Protein AF-0000000080180553 (afdb_homodimer)

Nearest PDB structures (foldseek):
  1mkm-assembly1_B  TM=8.178E-01  e=1.986E-18  Thermotoga maritima
  2xro-assembly1_E  TM=7.442E-01  e=2.337E-17  Pseudomonas putida
  2ia2-assembly1_A  TM=6.381E-01  e=9.272E-18  Rhodococcus jostii RHA1
  2g7u-assembly1_A  TM=5.898E-01  e=5.789E-19  Rhodococcus jostii RHA1
  2ia2-assembly3_B  TM=6.270E-01  e=5.539E-17  Rhodococcus jostii RHA1

Solvent-accessible surface area (backbone atoms only — not comparable to full-atom values): 24021 Å² total; per-residue (Å²): 129,89,61,80,48,86,45,66,68,54,37,51,42,51,51,54,51,54,52,26,48,75,45,66,38,41,70,68,56,46,21,66,76,69,67,42,57,64,69,57,45,49,51,43,52,51,25,36,32,59,65,26,47,24,38,64,50,97,85,61,24,34,29,60,19,66,42,30,48,30,49,28,67,56,48,88,47,62,67,58,56,25,43,63,67,42,47,60,58,52,25,65,75,67,60,30,14,31,40,32,32,31,75,54,88,78,27,29,31,27,74,39,60,47,70,51,94,68,78,86,62,55,83,62,57,42,60,42,76,40,63,44,31,38,36,10,46,19,44,39,48,45,48,67,44,56,68,70,56,40,64,69,39,44,84,74,27,82,56,51,72,66,54,24,53,49,24,66,71,72,52,42,27,57,28,62,39,57,71,42,76,58,34,19,22,24,13,17,52,23,30,40,80,87,63,47,68,62,31,18,41,32,43,30,26,36,30,90,76,60,37,87,53,37,41,81,74,39,42,67,61,42,48,51,46,23,48,55,32,24,74,63,71,128,87,59,80,48,85,43,65,69,56,36,50,42,49,50,52,51,52,52,27,50,76,44,64,37,40,70,70,56,44,21,66,74,69,68,41,57,65,69,58,45,46,52,42,52,51,26,36,32,60,64,25,46,24,38,64,50,98,85,61,24,34,30,62,18,66,43,28,48,28,51,28,69,55,47,87,47,60,66,59,55,24,42,63,68,43,47,58,59,50,26,63,74,69,61,31,16,30,40,32,32,32,73,55,89,76,27,29,31,27,74,38,58,47,69,50,95,69,78,86,63,54,85,61,57,43,61,43,74,39,65,45,32,38,35,11,48,20,46,37,49,46,48,67,45,57,69,70,56,40,65,69,41,46,85,75,27,82,57,50,71,67,54,26,53,49,26,66,71,71,52,43,28,56,28,62,38,58,72,44,77,58,34,20,22,23,13,17,52,23,30,41,79,88,65,48,68,62,31,18,40,32,43,30,26,35,31,90,76,60,36,87,54,36,40,82,75,40,40,66,61,40,48,52,47,23,48,56,33,24,74,62,70

Organism: NCBI:txid722731

InterPro domains:
  IPR005471 Transcription regulator IclR, N-terminal [PF09339] (9-58)
  IPR005471 Transcription regulator IclR, N-terminal [PS51077] (7-66)
  IPR005471 Transcription regulator IclR, N-terminal [SM00346] (7-92)
  IPR014757 Transcription regulator IclR, C-terminal [PF01614] (80-229)
  IPR014757 Transcription regulator IclR, C-terminal [PS51078] (67-233)
  IPR029016 GAF-like domain superfamily [G3DSA:3.30.450.40] (77-233)
  IPR036388 Winged helix-like DNA-binding domain superfamily [G3DSA:1.10.10.10] (2-75)
  IPR036390 Winged helix DNA-binding domain superfamily [SSF46785] (7-75)
  IPR050707 HTH-type Transcriptional Regulators in Metabolic Pathways [PTHR30136] (4-232)

Foldseek 3Di:
DQDDPVDVLVSLLVVLLVVCAVDWADLVVSCVVSVDPSVSSVVSLVVCVVVQQWDADPVRTIHGGPVVVVVVVPDDDLLVVLCVVQVVVLCVVLVAKKFKWFDDQQWIFTQDIDGHPDDFHDDDDGGDIGGLQWFFFSLANLLQDDPVSVVVRAVNHPDHPVQSVVCVVVQKGKHACTRHNFKIKIWGFAAEPVRRGGIIMMGMGGCVPCNDCVCVVCVVVRVVSSVSSRVSD/DQDDPVDVLVSLLVVLLVVQAVDWADQVVSCVVSVDPSVSSVVSLVVCVVVQQWDADPVRTIHGGPVVVVVVVPDDDLLVVLCVVQVVVLCVVQVAKKFKWFDDQQWIFTQDIDGHPDDFHDDDDGGDIGGLQAFFFSLANLLQDDPVSVVVRAVRHPDHPVQSVVCVVVQKGKHACTRHNFKIKIWGFAAEPVRRGGIIMMGMGGCVPCNDCVCVVCVVVRVVSSVSSRVSD

Radius of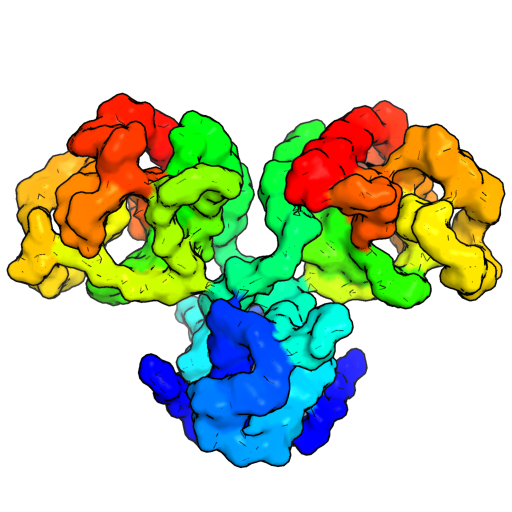 gyration: 23.6 Å; Cα contacts (8 Å, |Δi|>4): 970; chains: 2; bounding box: 52×68×52 Å

Structure (mmCIF, N/CA/C/O backbone):
data_AF-0000000080180553-model_v1
#
loop_
_entity.id
_entity.type
_entity.pdbx_description
1 polymer 'Transcriptional regulator'
#
loop_
_atom_site.group_PDB
_atom_site.id
_atom_site.type_symbol
_atom_site.label_atom_id
_atom_site.label_alt_id
_atom_site.label_comp_id
_atom_site.label_asym_id
_atom_site.label_entity_id
_atom_site.label_seq_id
_atom_site.pdbx_PDB_ins_code
_atom_site.Cartn_x
_atom_site.Cartn_y
_atom_site.Cartn_z
_atom_site.occupancy
_atom_site.B_iso_or_equiv
_atom_site.auth_seq_id
_atom_site.auth_comp_id
_atom_site.auth_asym_id
_atom_site.auth_atom_id
_atom_site.pdbx_PDB_model_num
ATOM 1 N N . MET A 1 1 ? -14.414 -12.344 -12.68 1 40.34 1 MET A N 1
ATOM 2 C CA . MET A 1 1 ? -15.781 -12.75 -12.391 1 40.34 1 MET A CA 1
ATOM 3 C C . MET A 1 1 ? -16.359 -11.938 -11.234 1 40.34 1 MET A C 1
ATOM 5 O O . MET A 1 1 ? -15.648 -11.617 -10.281 1 40.34 1 MET A O 1
ATOM 9 N N . ARG A 1 2 ? -17.562 -11.492 -11.586 1 57.78 2 ARG A N 1
ATOM 10 C CA . ARG A 1 2 ? -18.312 -10.68 -10.633 1 57.78 2 ARG A CA 1
ATOM 11 C C . ARG A 1 2 ? -18.562 -11.445 -9.336 1 57.78 2 ARG A C 1
ATOM 13 O O . ARG A 1 2 ? -19.109 -12.547 -9.359 1 57.78 2 ARG A O 1
ATOM 20 N N . GLN A 1 3 ? -17.719 -11.219 -8.125 1 69.06 3 GLN A N 1
ATOM 21 C CA . GLN A 1 3 ? -17.984 -11.883 -6.848 1 69.06 3 GLN A CA 1
ATOM 22 C C . GLN A 1 3 ? -19.375 -11.539 -6.32 1 69.06 3 GLN A C 1
ATOM 24 O O . GLN A 1 3 ? -19.812 -10.391 -6.406 1 69.06 3 GLN A O 1
ATOM 29 N N . HIS A 1 4 ? -20.125 -12.625 -6.117 1 84.62 4 HIS A N 1
ATOM 30 C CA . HIS A 1 4 ? -21.453 -12.445 -5.559 1 84.62 4 HIS A CA 1
ATOM 31 C C . HIS A 1 4 ? -21.484 -12.781 -4.074 1 84.62 4 HIS A C 1
ATOM 33 O O . HIS A 1 4 ? -21.422 -13.953 -3.693 1 84.62 4 HIS A O 1
ATOM 39 N N . SER A 1 5 ? -21.641 -11.797 -3.23 1 86.5 5 SER A N 1
ATOM 40 C CA . SER A 1 5 ? -21.562 -11.953 -1.783 1 86.5 5 SER A CA 1
ATOM 41 C C . SER A 1 5 ? -22.938 -12.211 -1.173 1 86.5 5 SER A C 1
ATOM 43 O O . SER A 1 5 ? -23.047 -12.609 -0.012 1 86.5 5 SER A O 1
ATOM 45 N N . GLY A 1 6 ? -24.016 -12.023 -2.008 1 89.38 6 GLY A N 1
ATOM 46 C CA . GLY A 1 6 ? -25.375 -12.094 -1.491 1 89.38 6 GLY A CA 1
ATOM 47 C C . GLY A 1 6 ? -25.922 -10.742 -1.079 1 89.38 6 GLY A C 1
ATOM 48 O O . GLY A 1 6 ? -27.109 -10.617 -0.772 1 89.38 6 GLY A O 1
ATOM 49 N N . ILE A 1 7 ? -25.078 -9.742 -1.085 1 94.81 7 ILE A N 1
ATOM 50 C CA . ILE A 1 7 ? -25.5 -8.367 -0.829 1 94.81 7 ILE A CA 1
ATOM 51 C C . ILE A 1 7 ? -25.328 -7.531 -2.096 1 94.81 7 ILE A C 1
ATOM 53 O O . ILE A 1 7 ? -24.234 -7.027 -2.375 1 94.81 7 ILE A O 1
ATOM 57 N N . GLY A 1 8 ? -26.438 -7.316 -2.787 1 95.19 8 GLY A N 1
ATOM 58 C CA . GLY A 1 8 ? -26.422 -6.742 -4.125 1 95.19 8 GLY A CA 1
ATOM 59 C C . GLY A 1 8 ? -25.75 -5.383 -4.184 1 95.19 8 GLY A C 1
ATOM 60 O O . GLY A 1 8 ? -24.922 -5.129 -5.066 1 95.19 8 GLY A O 1
ATOM 61 N N . VAL A 1 9 ? -26.172 -4.551 -3.279 1 95.38 9 VAL A N 1
ATOM 62 C CA . VAL A 1 9 ? -25.641 -3.188 -3.291 1 95.38 9 VAL A CA 1
ATOM 63 C C . VAL A 1 9 ? -24.141 -3.213 -3.08 1 95.38 9 VAL A C 1
ATOM 65 O O . VAL A 1 9 ? -23.406 -2.438 -3.699 1 95.38 9 VAL A O 1
ATOM 68 N N . LEU A 1 10 ? -23.656 -4.059 -2.174 1 96.38 10 LEU A N 1
ATOM 69 C CA . LEU A 1 10 ? -22.234 -4.184 -1.947 1 96.38 10 LEU A CA 1
ATOM 70 C C . LEU A 1 10 ? -21.531 -4.719 -3.191 1 96.38 10 LEU A C 1
ATOM 72 O O . LEU A 1 10 ? -20.453 -4.238 -3.561 1 96.38 10 LEU A O 1
ATOM 76 N N . ASP A 1 11 ? -22.109 -5.66 -3.801 1 97.25 11 ASP A N 1
ATOM 77 C CA . ASP A 1 11 ? -21.547 -6.211 -5.031 1 97.25 11 ASP A CA 1
ATOM 78 C C . ASP A 1 11 ? -21.406 -5.133 -6.105 1 97.25 11 ASP A C 1
ATOM 80 O O . ASP A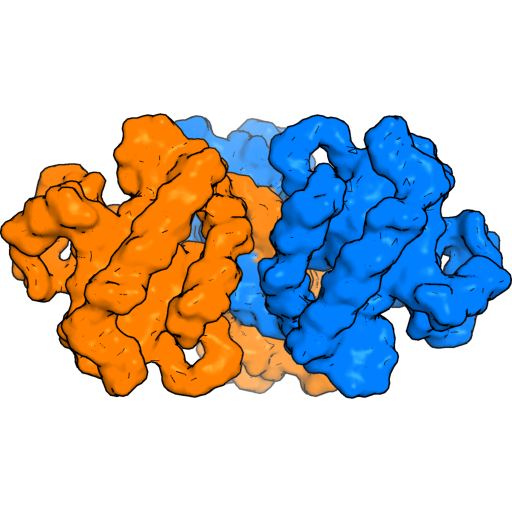 1 11 ? -20.375 -5.023 -6.758 1 97.25 11 ASP A O 1
ATOM 84 N N . LYS A 1 12 ? -22.422 -4.355 -6.23 1 97 12 LYS A N 1
ATOM 85 C CA . LYS A 1 12 ? -22.406 -3.285 -7.227 1 97 12 LYS A CA 1
ATOM 86 C C . LYS A 1 12 ? -21.375 -2.219 -6.863 1 97 12 LYS A C 1
ATOM 88 O O . LYS A 1 12 ? -20.688 -1.684 -7.738 1 97 12 LYS A O 1
ATOM 93 N N . ALA A 1 13 ? -21.328 -1.911 -5.609 1 97.44 13 ALA A N 1
ATOM 94 C CA . ALA A 1 13 ? -20.359 -0.926 -5.152 1 97.44 13 ALA A CA 1
ATOM 95 C C . ALA A 1 13 ? -18.938 -1.388 -5.445 1 97.44 13 ALA A C 1
ATOM 97 O O . ALA A 1 13 ? -18.094 -0.595 -5.883 1 97.44 13 ALA A O 1
ATOM 98 N N . MET A 1 14 ? -18.672 -2.682 -5.246 1 97.12 14 MET A N 1
ATOM 99 C CA . MET A 1 14 ? -17.344 -3.23 -5.516 1 97.12 14 MET A CA 1
ATOM 100 C C . MET A 1 14 ? -17.047 -3.232 -7.008 1 97.12 14 MET A C 1
ATOM 102 O O . MET A 1 14 ? -15.906 -3.004 -7.422 1 97.12 14 MET A O 1
ATOM 106 N N . GLU A 1 15 ? -18.016 -3.479 -7.781 1 96.94 15 GLU A N 1
ATOM 107 C CA . GLU A 1 15 ? -17.844 -3.404 -9.227 1 96.94 15 GLU A CA 1
ATOM 108 C C . GLU A 1 15 ? -17.453 -1.995 -9.664 1 96.94 15 GLU A C 1
ATOM 110 O O . GLU A 1 15 ? -16.562 -1.821 -10.5 1 96.94 15 GLU A O 1
ATOM 115 N N . VAL A 1 16 ? -18.141 -1.002 -9.117 1 97.88 16 VAL A N 1
ATOM 116 C CA . VAL A 1 16 ? -17.828 0.395 -9.398 1 97.88 16 VAL A CA 1
ATOM 117 C C . VAL A 1 16 ? -16.391 0.696 -8.984 1 97.88 16 VAL A C 1
ATOM 119 O O . VAL A 1 16 ? -15.625 1.284 -9.75 1 97.88 16 VAL A O 1
ATOM 122 N N . LEU A 1 17 ? -16.031 0.285 -7.797 1 97.56 17 LEU A N 1
ATOM 123 C CA . LEU A 1 17 ? -14.711 0.532 -7.25 1 97.56 17 LEU A CA 1
ATOM 124 C C . LEU A 1 17 ? -13.633 -0.074 -8.141 1 97.56 17 LEU A C 1
ATOM 126 O O . LEU A 1 17 ? -12.672 0.604 -8.508 1 97.56 17 LEU A O 1
ATOM 130 N N . HIS A 1 18 ? -13.812 -1.315 -8.562 1 95.69 18 HIS A N 1
ATOM 131 C CA . HIS A 1 18 ? -12.828 -2.01 -9.383 1 95.69 18 HIS A CA 1
ATOM 132 C C . HIS A 1 18 ? -12.766 -1.414 -10.781 1 95.69 18 HIS A C 1
ATOM 134 O O . HIS A 1 18 ? -11.695 -1.366 -11.398 1 95.69 18 HIS A O 1
ATOM 140 N N . THR A 1 19 ? -13.891 -0.995 -11.289 1 96.69 19 THR A N 1
ATOM 141 C CA . THR A 1 19 ? -13.922 -0.35 -12.602 1 96.69 19 THR A CA 1
ATOM 142 C C . THR A 1 19 ? -13.086 0.927 -12.594 1 96.69 19 THR A C 1
ATOM 144 O O . THR A 1 19 ? -12.258 1.139 -13.484 1 96.69 19 THR A O 1
ATOM 147 N N . ILE A 1 20 ? -13.25 1.695 -11.562 1 96.75 20 ILE A N 1
ATOM 148 C CA . ILE A 1 20 ? -12.531 2.957 -11.445 1 96.75 20 ILE A CA 1
ATOM 149 C C . ILE A 1 20 ? -11.047 2.682 -11.164 1 96.75 20 ILE A C 1
ATOM 151 O O . ILE A 1 20 ? -10.18 3.424 -11.625 1 96.75 20 ILE A O 1
ATOM 155 N N . ALA A 1 21 ? -10.805 1.585 -10.492 1 94.25 21 ALA A N 1
ATOM 156 C CA . ALA A 1 21 ? -9.43 1.19 -10.203 1 94.25 21 ALA A CA 1
ATOM 157 C C . ALA A 1 21 ? -8.656 0.903 -11.484 1 94.25 21 ALA A C 1
ATOM 159 O O . ALA A 1 21 ? -7.441 1.093 -11.547 1 94.25 21 ALA A O 1
ATOM 160 N N . GLU A 1 22 ? -9.312 0.401 -12.469 1 91.75 22 GLU A N 1
ATOM 161 C CA . GLU A 1 22 ? -8.664 0.143 -13.75 1 91.75 22 GLU A CA 1
ATOM 162 C C . GLU A 1 22 ? -8.203 1.441 -14.406 1 91.75 22 GLU A C 1
ATOM 164 O O . GLU A 1 22 ? -7.105 1.509 -14.953 1 91.75 22 GLU A O 1
ATOM 169 N N . SER A 1 23 ? -9.062 2.395 -14.391 1 93 23 SER A N 1
ATOM 170 C CA . SER A 1 23 ? -8.734 3.734 -14.867 1 93 23 SER A CA 1
ATOM 171 C C . SER A 1 23 ? -9.75 4.758 -14.383 1 93 23 SER A C 1
ATOM 173 O O . SER A 1 23 ? -10.945 4.473 -14.312 1 93 23 SER A O 1
ATOM 175 N N . PRO A 1 24 ? -9.266 5.934 -14.023 1 94.94 24 PRO A N 1
ATOM 176 C CA . PRO A 1 24 ? -10.203 6.984 -13.617 1 94.94 24 PRO A CA 1
ATOM 177 C C . PRO A 1 24 ? -11.266 7.266 -14.68 1 94.94 24 PRO A C 1
ATOM 179 O O . PRO A 1 24 ? -10.984 7.191 -15.875 1 94.94 24 PRO A O 1
ATOM 182 N N . CYS A 1 25 ? -12.484 7.551 -14.227 1 94.69 25 CYS A N 1
ATOM 183 C CA . CYS A 1 25 ? -13.5 7.824 -15.242 1 94.69 25 CYS A CA 1
ATOM 184 C C . CYS A 1 25 ? -14.609 8.703 -14.68 1 94.69 25 CYS A C 1
ATOM 186 O O . CYS A 1 25 ? -14.797 8.773 -13.461 1 94.69 25 CYS A O 1
ATOM 188 N N . GLY A 1 26 ? -15.211 9.406 -15.586 1 97.44 26 GLY A N 1
ATOM 189 C CA . GLY A 1 26 ? -16.406 10.164 -15.258 1 97.44 26 GLY A CA 1
ATOM 190 C C . GLY A 1 26 ? -17.672 9.328 -15.273 1 97.44 26 GLY A C 1
ATOM 191 O O . GLY A 1 26 ? -17.625 8.117 -15.484 1 97.44 26 GLY A O 1
ATOM 192 N N . LEU A 1 27 ? -18.781 10 -15.039 1 97.44 27 LEU A N 1
ATOM 193 C CA . LEU A 1 27 ? -20.047 9.32 -14.859 1 97.44 27 LEU A CA 1
ATOM 194 C C . LEU A 1 27 ? -20.469 8.594 -16.141 1 97.44 27 LEU A C 1
ATOM 196 O O . LEU A 1 27 ? -20.891 7.438 -16.078 1 97.44 27 LEU A O 1
ATOM 200 N N . ALA A 1 28 ? -20.312 9.266 -17.234 1 97.62 28 ALA A N 1
ATOM 201 C CA . ALA A 1 28 ? -20.734 8.664 -18.5 1 97.62 28 ALA A CA 1
ATOM 202 C C . ALA A 1 28 ? -19.938 7.395 -18.781 1 97.62 28 ALA A C 1
ATOM 204 O O . ALA A 1 28 ? -20.516 6.352 -19.109 1 97.62 28 ALA A O 1
ATOM 205 N N . GLU A 1 29 ? -18.719 7.469 -18.688 1 97.56 29 GLU A N 1
ATOM 206 C CA . GLU A 1 29 ? -17.844 6.32 -18.922 1 97.56 29 GLU A CA 1
ATOM 207 C C . GLU A 1 29 ? -18.094 5.215 -17.906 1 97.56 29 GLU A C 1
ATOM 209 O O . GLU A 1 29 ? -18.047 4.031 -18.234 1 97.56 29 GLU A O 1
ATOM 214 N N . LEU A 1 30 ? -18.297 5.609 -16.656 1 98 30 LEU A N 1
ATOM 215 C CA . LEU A 1 30 ? -18.594 4.633 -15.617 1 98 30 LEU A CA 1
ATOM 216 C C . LEU A 1 30 ? -19.859 3.836 -15.961 1 98 30 LEU A C 1
ATOM 218 O O . LEU A 1 30 ? -19.875 2.613 -15.805 1 98 30 LEU A O 1
ATOM 222 N N . CYS A 1 31 ? -20.875 4.523 -16.453 1 98.31 31 CYS A N 1
ATOM 223 C CA . CYS A 1 31 ? -22.094 3.863 -16.875 1 98.31 31 CYS A CA 1
ATOM 224 C C . CYS A 1 31 ? 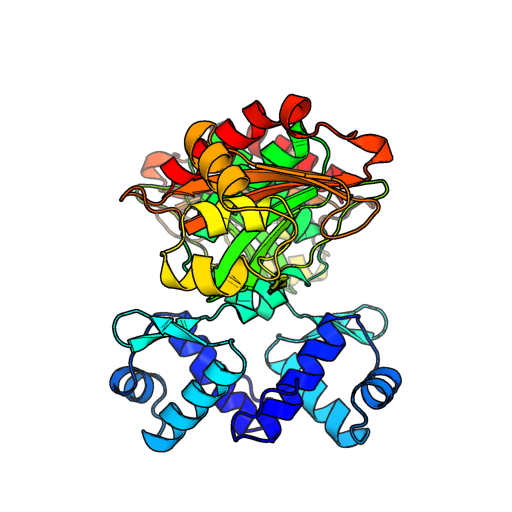-21.828 2.893 -18.016 1 98.31 31 CYS A C 1
ATOM 226 O O . CYS A 1 31 ? -22.328 1.768 -18.016 1 98.31 31 CYS A O 1
ATOM 228 N N . GLU A 1 32 ? -21 3.297 -18.922 1 98 32 GLU A N 1
ATOM 229 C CA . GLU A 1 32 ? -20.672 2.477 -20.078 1 98 32 GLU A CA 1
ATOM 230 C C . GLU A 1 32 ? -19.906 1.219 -19.672 1 98 32 GLU A C 1
ATOM 232 O O . GLU A 1 32 ? -20.234 0.12 -20.125 1 98 32 GLU A O 1
ATOM 237 N N . ARG A 1 33 ? -19.031 1.354 -18.781 1 97.06 33 ARG A N 1
ATOM 238 C CA . ARG A 1 33 ? -18.172 0.245 -18.391 1 97.06 33 ARG A CA 1
ATOM 239 C C . ARG A 1 33 ? -18.891 -0.721 -17.469 1 97.06 33 ARG A C 1
ATOM 241 O O . ARG A 1 33 ? -18.625 -1.927 -17.484 1 97.06 33 ARG A O 1
ATOM 248 N N . THR A 1 34 ? -19.766 -0.212 -16.625 1 97.25 34 THR A N 1
ATOM 249 C CA . THR A 1 34 ? -20.438 -1.063 -15.648 1 97.25 34 THR A CA 1
ATOM 250 C C . THR A 1 34 ? -21.797 -1.521 -16.172 1 97.25 34 THR A C 1
ATOM 252 O O . THR A 1 34 ? -22.391 -2.463 -15.641 1 97.25 34 THR A O 1
ATOM 255 N N . GLN A 1 35 ? -22.344 -0.72 -17.125 1 98 35 GLN A N 1
ATOM 256 C CA . GLN A 1 35 ? -23.688 -0.927 -17.672 1 98 35 GLN A CA 1
ATOM 257 C C . GLN A 1 35 ? -24.75 -0.685 -16.625 1 98 35 GLN A C 1
ATOM 259 O O . GLN A 1 35 ? -25.828 -1.282 -16.672 1 98 35 GLN A O 1
ATOM 264 N N . PHE A 1 36 ? -24.453 0.077 -15.617 1 97.69 36 PHE A N 1
ATOM 265 C CA . PHE A 1 36 ? -25.438 0.504 -14.617 1 97.69 36 PHE A CA 1
ATOM 266 C C . PHE A 1 36 ? -26.203 1.722 -15.109 1 97.69 36 PHE A C 1
ATOM 268 O O . PHE A 1 36 ? -25.672 2.553 -15.844 1 97.69 36 PHE A O 1
ATOM 275 N N . PRO A 1 37 ? -27.484 1.859 -14.648 1 97.75 37 PRO A N 1
ATOM 276 C CA . PRO A 1 37 ? -28.141 3.143 -14.867 1 97.75 37 PRO A CA 1
ATOM 277 C C . PRO A 1 37 ? -27.406 4.316 -14.242 1 97.75 37 PRO A C 1
ATOM 279 O O . PRO A 1 37 ? -26.781 4.16 -13.188 1 97.75 37 PRO A O 1
ATOM 282 N N . ARG A 1 38 ? -27.547 5.453 -14.891 1 97.62 38 ARG A N 1
ATOM 283 C CA . ARG A 1 38 ? -26.797 6.648 -14.508 1 97.62 38 ARG A CA 1
ATOM 284 C C . ARG A 1 38 ? -27 6.977 -13.031 1 97.62 38 ARG A C 1
ATOM 286 O O . ARG A 1 38 ? -26.047 7.254 -12.305 1 97.62 38 ARG A O 1
ATOM 293 N N . ALA A 1 39 ? -28.219 6.918 -12.57 1 97.19 39 ALA A N 1
ATOM 294 C CA . ALA A 1 39 ? -28.531 7.258 -11.188 1 97.19 39 ALA A CA 1
ATOM 295 C C . ALA A 1 39 ? -27.859 6.285 -10.219 1 97.19 39 ALA A C 1
ATOM 297 O O . ALA A 1 39 ? -27.344 6.695 -9.172 1 97.19 39 ALA A O 1
ATOM 298 N N . THR A 1 40 ? -27.891 5.031 -10.516 1 96.75 40 THR A N 1
ATOM 299 C CA . THR A 1 40 ? -27.281 3.996 -9.695 1 96.75 40 THR A CA 1
ATOM 300 C C . THR A 1 40 ? -25.766 4.176 -9.641 1 96.75 40 THR A C 1
ATOM 302 O O . THR A 1 40 ? -25.172 4.164 -8.562 1 96.75 40 THR A O 1
ATOM 305 N N . ALA A 1 41 ? -25.172 4.352 -10.82 1 97.94 41 ALA A N 1
ATOM 306 C CA . ALA A 1 41 ? -23.719 4.547 -10.906 1 97.94 41 ALA A CA 1
ATOM 307 C C . ALA A 1 41 ? -23.281 5.758 -10.086 1 97.94 41 ALA A C 1
ATOM 309 O O . ALA A 1 41 ? -22.328 5.684 -9.32 1 97.94 41 ALA A O 1
ATOM 310 N N . TYR A 1 42 ? -24.016 6.801 -10.25 1 98 42 TYR A N 1
ATOM 311 C CA . TYR A 1 42 ? -23.672 8.031 -9.539 1 98 42 TYR A CA 1
ATOM 312 C C . TYR A 1 42 ? -23.781 7.84 -8.031 1 98 42 TYR A C 1
ATOM 314 O O . TYR A 1 42 ? -22.891 8.234 -7.285 1 98 42 TYR A O 1
ATOM 322 N N . ARG A 1 43 ? -24.875 7.293 -7.613 1 97.62 43 ARG A N 1
ATOM 323 C CA . ARG A 1 43 ? -25.141 7.117 -6.188 1 97.62 43 ARG A CA 1
ATOM 324 C C . ARG A 1 43 ? -24.062 6.242 -5.543 1 97.62 43 ARG A C 1
ATOM 326 O O . ARG A 1 43 ? -23.609 6.527 -4.43 1 97.62 43 ARG A O 1
ATOM 333 N N . LEU A 1 44 ? -23.719 5.207 -6.223 1 97.75 44 LEU A N 1
ATOM 334 C CA . LEU A 1 44 ? -22.703 4.305 -5.703 1 97.75 44 LEU A CA 1
ATOM 335 C C . LEU A 1 44 ? -21.344 4.992 -5.641 1 97.75 44 LEU A C 1
ATOM 337 O O . LEU A 1 44 ? -20.641 4.91 -4.625 1 97.75 44 LEU A O 1
ATOM 341 N N . ALA A 1 45 ? -20.969 5.652 -6.719 1 98.19 45 ALA A N 1
ATOM 342 C CA . ALA A 1 45 ? -19.688 6.352 -6.75 1 98.19 45 ALA A CA 1
ATOM 343 C C . ALA A 1 45 ? -19.641 7.441 -5.684 1 98.19 45 ALA A C 1
ATOM 345 O O . ALA A 1 45 ? -18.625 7.586 -4.992 1 98.19 45 ALA A O 1
ATOM 346 N N . ALA A 1 46 ? -20.688 8.133 -5.57 1 97.69 46 ALA A N 1
ATOM 347 C CA . ALA A 1 46 ? -20.766 9.188 -4.566 1 97.69 46 ALA A CA 1
ATOM 348 C C . ALA A 1 46 ? -20.672 8.617 -3.154 1 97.69 46 ALA A C 1
ATOM 350 O O . ALA A 1 46 ? -20.031 9.203 -2.283 1 97.69 46 ALA A O 1
ATOM 351 N N . ALA A 1 47 ? -21.312 7.547 -2.959 1 97.44 47 ALA A N 1
ATOM 352 C CA . ALA A 1 47 ? -21.25 6.891 -1.654 1 97.44 47 ALA A CA 1
ATOM 353 C C . ALA A 1 47 ? -19.844 6.422 -1.339 1 97.44 47 ALA A C 1
ATOM 355 O O . ALA A 1 47 ? -19.359 6.586 -0.214 1 97.44 47 ALA A O 1
ATOM 356 N N . LEU A 1 48 ? -19.203 5.824 -2.318 1 97.81 48 LEU A N 1
ATOM 357 C CA . LEU A 1 48 ? -17.828 5.379 -2.146 1 97.81 48 LEU A CA 1
ATOM 358 C C . LEU A 1 48 ? -16.906 6.562 -1.887 1 97.81 48 LEU A C 1
ATOM 360 O O . LEU A 1 48 ? -15.906 6.43 -1.178 1 97.81 48 LEU A O 1
ATOM 364 N N . GLU A 1 49 ? -17.219 7.691 -2.457 1 96.81 49 GLU A N 1
ATOM 365 C CA . GLU A 1 49 ? -16.469 8.914 -2.223 1 96.81 49 GLU A CA 1
ATOM 366 C C . GLU A 1 49 ? -16.609 9.391 -0.78 1 96.81 49 GLU A C 1
ATOM 368 O O . GLU A 1 49 ? -15.648 9.836 -0.165 1 96.81 49 GLU A O 1
ATOM 373 N N . VAL A 1 50 ? -17.812 9.312 -0.267 1 96.56 50 VAL A N 1
ATOM 374 C CA . VAL A 1 50 ? -18.062 9.68 1.123 1 96.56 50 VAL A CA 1
ATOM 375 C C . VAL A 1 50 ? -17.203 8.836 2.047 1 96.56 50 VAL A C 1
ATOM 377 O O . VAL A 1 50 ? -16.656 9.344 3.031 1 96.56 50 VAL A O 1
ATOM 380 N N . HIS A 1 51 ? -16.984 7.594 1.703 1 96.25 51 HIS A N 1
ATOM 381 C CA . HIS A 1 51 ? -16.172 6.688 2.51 1 96.25 51 HIS A CA 1
ATOM 382 C C . HIS A 1 51 ? -14.703 6.746 2.102 1 96.25 51 HIS A C 1
ATOM 384 O O . HIS A 1 51 ? -13.898 5.926 2.547 1 96.25 51 HIS A O 1
ATOM 390 N N . ARG A 1 52 ? -14.344 7.605 1.182 1 94.69 52 ARG A N 1
ATOM 391 C CA . ARG A 1 52 ? -12.992 7.969 0.783 1 94.69 52 ARG A CA 1
ATOM 392 C C . ARG A 1 52 ? -12.312 6.824 0.031 1 94.69 52 ARG A C 1
ATOM 394 O O . ARG A 1 52 ? -11.086 6.797 -0.095 1 94.69 52 ARG A O 1
ATOM 401 N N . LEU A 1 53 ? -13.102 5.797 -0.388 1 96.75 53 LEU A N 1
ATOM 402 C CA . LEU A 1 53 ? -12.562 4.766 -1.271 1 96.75 53 LEU A CA 1
ATOM 403 C C . LEU A 1 53 ? -12.367 5.309 -2.682 1 96.75 53 LEU A C 1
ATOM 405 O O . LEU A 1 53 ? -11.531 4.805 -3.436 1 96.75 53 LEU A O 1
ATOM 409 N N . LEU A 1 54 ? -13.188 6.34 -2.994 1 97.19 54 LEU A N 1
ATOM 410 C CA . LEU A 1 54 ? -13.023 7.094 -4.23 1 97.19 54 LEU A CA 1
ATOM 411 C C . LEU A 1 54 ? -12.805 8.578 -3.939 1 97.19 54 LEU A C 1
ATOM 413 O O . LEU A 1 54 ? -13.141 9.055 -2.855 1 97.19 54 LEU A O 1
ATOM 417 N N . ALA A 1 55 ? -12.195 9.273 -4.812 1 95.56 55 ALA A N 1
ATOM 418 C CA . ALA A 1 55 ? -12.031 10.727 -4.816 1 95.56 55 ALA A CA 1
ATOM 419 C C . ALA A 1 55 ? -12.125 11.281 -6.234 1 95.56 55 ALA A C 1
ATOM 421 O O . ALA A 1 55 ? -12.008 10.539 -7.211 1 95.56 55 ALA A O 1
ATOM 422 N N . ARG A 1 56 ? -12.344 12.562 -6.348 1 94.88 56 ARG A N 1
ATOM 423 C CA . ARG A 1 56 ? -12.398 13.211 -7.656 1 94.88 56 ARG A CA 1
ATOM 424 C C . ARG A 1 56 ? -11.086 13.922 -7.973 1 94.88 56 ARG A C 1
ATOM 426 O O . ARG A 1 56 ? -10.477 14.531 -7.094 1 94.88 56 ARG A O 1
ATOM 433 N N . ASP A 1 57 ? -10.625 13.727 -9.203 1 91.94 57 ASP A N 1
ATOM 434 C CA . ASP A 1 57 ? -9.461 14.492 -9.641 1 91.94 57 ASP A CA 1
ATOM 435 C C . ASP A 1 57 ? -9.867 15.898 -10.086 1 91.94 57 ASP A C 1
ATOM 437 O O . ASP A 1 57 ? -11.016 16.312 -9.883 1 91.94 57 ASP A O 1
ATOM 441 N N . ASP A 1 58 ? -8.914 16.656 -10.641 1 88.62 58 ASP A N 1
ATOM 442 C CA . ASP A 1 58 ? -9.141 18.047 -10.984 1 88.62 58 ASP A CA 1
ATOM 443 C C . ASP A 1 58 ? -10.172 18.188 -12.102 1 88.62 58 ASP A C 1
ATOM 445 O O . ASP A 1 58 ? -10.797 19.234 -12.266 1 88.62 58 ASP A O 1
ATOM 449 N N . GLU A 1 59 ? -10.352 17.141 -12.867 1 92.44 59 GLU A N 1
ATOM 450 C CA . GLU A 1 59 ? -11.305 17.156 -13.977 1 92.44 59 GLU A CA 1
ATOM 451 C C . GLU A 1 59 ? -12.656 16.594 -13.555 1 92.44 59 GLU A C 1
ATOM 453 O O . GLU A 1 59 ? -13.562 16.469 -14.375 1 92.44 59 GLU A O 1
ATOM 458 N N . GLY A 1 60 ? -12.688 16.266 -12.305 1 94.12 60 GLY A N 1
ATOM 459 C CA . GLY A 1 60 ? -13.945 15.766 -11.766 1 94.12 60 GLY A CA 1
ATOM 460 C C . GLY A 1 60 ? -14.141 14.273 -11.984 1 94.12 60 GLY A C 1
ATOM 461 O O . GLY A 1 60 ? -15.211 13.734 -11.711 1 94.12 60 GLY A O 1
ATOM 462 N N . ARG A 1 61 ? -13.164 13.602 -12.492 1 96.5 61 ARG A N 1
ATOM 463 C CA . ARG A 1 61 ? -13.234 12.156 -12.68 1 96.5 61 ARG A CA 1
ATOM 464 C C . ARG A 1 61 ? -12.977 11.422 -11.367 1 96.5 61 ARG A C 1
ATOM 466 O O . ARG A 1 61 ? -12.188 11.891 -10.539 1 96.5 61 ARG A O 1
ATOM 473 N N . TRP A 1 62 ? -13.617 10.281 -11.219 1 97.62 62 TRP A N 1
ATOM 474 C CA . TRP A 1 62 ? -13.367 9.461 -10.031 1 97.62 62 TRP A CA 1
ATOM 475 C C . TRP A 1 62 ? -12.086 8.656 -10.188 1 97.62 62 TRP A C 1
ATOM 477 O O . TRP A 1 62 ? -11.797 8.133 -11.266 1 97.62 62 TRP A O 1
ATOM 487 N N . ARG A 1 63 ? -11.352 8.602 -9.141 1 96.94 63 ARG A N 1
ATOM 488 C CA . ARG A 1 63 ? -10.188 7.75 -8.961 1 96.94 63 ARG A CA 1
ATOM 489 C C . ARG A 1 63 ? -10.203 7.082 -7.59 1 96.94 63 ARG A C 1
ATOM 491 O O . ARG A 1 63 ? -11.023 7.418 -6.734 1 96.94 63 ARG A O 1
ATOM 498 N N . LEU A 1 64 ? -9.352 6.113 -7.434 1 95.88 64 LEU A N 1
ATOM 499 C CA . LEU A 1 64 ? -9.234 5.516 -6.105 1 95.88 64 LEU A CA 1
ATOM 500 C C . LEU A 1 64 ? -8.844 6.562 -5.07 1 95.88 64 LEU A C 1
ATOM 502 O O . LEU A 1 64 ? -8.008 7.43 -5.344 1 95.88 64 LEU A O 1
ATOM 506 N N . GLY A 1 65 ? -9.461 6.496 -3.916 1 93.94 65 GLY A N 1
ATOM 507 C CA . GLY A 1 65 ? -9.273 7.508 -2.889 1 93.94 65 GLY A CA 1
ATOM 508 C C . GLY A 1 65 ? -8.289 7.094 -1.814 1 93.94 65 GLY A C 1
ATOM 509 O O . GLY A 1 65 ? -7.746 5.988 -1.853 1 93.94 65 GLY A O 1
ATOM 510 N N . PRO A 1 66 ? -8.07 7.93 -0.823 1 90.38 66 PRO A N 1
ATOM 511 C CA . PRO A 1 66 ? -7.02 7.734 0.183 1 90.38 66 PRO A CA 1
ATOM 512 C C . PRO A 1 66 ? -7.305 6.555 1.109 1 90.38 66 PRO A C 1
ATOM 514 O O . PRO A 1 66 ? -6.375 5.969 1.667 1 90.38 66 PRO A O 1
ATOM 517 N N . ALA A 1 67 ? -8.539 6.203 1.258 1 92.75 67 ALA A N 1
ATOM 518 C CA . ALA A 1 67 ? -8.867 5.102 2.16 1 92.75 67 ALA A CA 1
ATOM 519 C C . ALA A 1 67 ? -8.227 3.799 1.692 1 92.75 67 ALA A C 1
ATOM 521 O O . ALA A 1 67 ? -7.934 2.918 2.504 1 92.75 67 ALA A O 1
ATOM 522 N N . CYS A 1 68 ? -8 3.648 0.382 1 94 68 CYS A N 1
ATOM 523 C CA . CYS A 1 68 ? -7.367 2.445 -0.148 1 94 68 CYS A CA 1
ATOM 524 C C . CYS A 1 68 ? -5.965 2.268 0.429 1 94 68 CYS A C 1
ATOM 526 O O . CYS A 1 68 ? -5.629 1.192 0.929 1 94 68 CYS A O 1
ATOM 528 N N . THR A 1 69 ? -5.234 3.354 0.432 1 90 69 THR A N 1
ATOM 529 C CA . THR A 1 69 ? -3.875 3.295 0.953 1 90 69 THR A CA 1
ATOM 530 C C . THR A 1 69 ? -3.881 3.221 2.477 1 90 69 THR A C 1
ATOM 532 O O . THR A 1 69 ? -3.043 2.543 3.074 1 90 69 THR A O 1
ATOM 535 N N . GLU A 1 70 ? -4.82 3.912 3.09 1 90.38 70 GLU A N 1
ATOM 536 C CA . GLU A 1 70 ? -4.938 3.885 4.543 1 90.38 70 GLU A CA 1
ATOM 537 C C . GLU A 1 70 ? -5.25 2.479 5.047 1 90.38 70 GLU A C 1
ATOM 539 O O . GLU A 1 70 ? -4.645 2.012 6.016 1 90.38 70 GLU A O 1
ATOM 544 N N . LEU A 1 71 ? -6.156 1.771 4.398 1 92.31 71 LEU A N 1
ATOM 545 C CA . LEU A 1 71 ? -6.504 0.402 4.766 1 92.31 71 LEU A CA 1
ATOM 546 C C . LEU A 1 71 ? -5.324 -0.537 4.539 1 92.31 71 LEU A C 1
ATOM 548 O O . LEU A 1 71 ? -5.027 -1.383 5.383 1 92.31 71 LEU A O 1
ATOM 552 N N . ALA A 1 72 ? -4.688 -0.344 3.434 1 91.19 72 ALA A N 1
ATOM 553 C CA . ALA A 1 72 ? -3.545 -1.192 3.107 1 91.19 72 ALA A CA 1
ATOM 554 C C . ALA A 1 72 ? -2.445 -1.062 4.156 1 91.19 72 ALA A C 1
ATOM 556 O O . ALA A 1 72 ? -1.758 -2.035 4.469 1 91.19 72 ALA A O 1
ATOM 557 N N . ALA A 1 73 ? -2.291 0.125 4.68 1 85.62 73 ALA A N 1
ATOM 558 C CA . ALA A 1 73 ? -1.266 0.395 5.684 1 85.62 73 ALA A CA 1
ATOM 559 C C . ALA A 1 73 ? -1.548 -0.367 6.977 1 85.62 73 ALA A C 1
ATOM 561 O O . ALA A 1 73 ? -0.652 -0.552 7.805 1 85.62 73 ALA A O 1
ATOM 562 N N . ARG A 1 74 ? -2.719 -0.812 7.141 1 86.88 74 ARG A N 1
ATOM 563 C CA . ARG A 1 74 ? -3.1 -1.515 8.359 1 86.88 74 ARG A CA 1
ATOM 564 C C . ARG A 1 74 ? -3.062 -3.025 8.156 1 86.88 74 ARG A C 1
ATOM 566 O O . ARG A 1 74 ? -3.312 -3.789 9.094 1 86.88 74 ARG A O 1
ATOM 573 N N . VAL A 1 75 ? -2.844 -3.41 6.973 1 87.56 75 VAL A N 1
ATOM 574 C CA . VAL A 1 75 ? -2.676 -4.836 6.715 1 87.56 75 VAL A CA 1
ATOM 575 C C . VAL A 1 75 ? -1.381 -5.328 7.355 1 87.56 75 VAL A C 1
ATOM 577 O O . VAL A 1 75 ? -0.3 -4.816 7.059 1 87.56 75 VAL A O 1
ATOM 580 N N . ASN A 1 76 ? -1.555 -6.199 8.258 1 84.06 76 ASN A N 1
ATOM 581 C CA . ASN A 1 76 ? -0.404 -6.82 8.906 1 84.06 76 ASN A CA 1
ATOM 582 C C . ASN A 1 76 ? 0.044 -8.078 8.164 1 84.06 76 ASN A C 1
ATOM 584 O O . ASN A 1 76 ? -0.446 -9.172 8.438 1 84.06 76 ASN A O 1
ATOM 588 N N . ASP A 1 77 ? 0.96 -7.961 7.289 1 87.5 77 ASP A N 1
ATOM 589 C CA . ASP A 1 77 ? 1.548 -9.031 6.48 1 87.5 77 ASP A CA 1
ATOM 590 C C . ASP A 1 77 ? 3.07 -8.914 6.445 1 87.5 77 ASP A C 1
ATOM 592 O O . ASP A 1 77 ? 3.619 -8.078 5.73 1 87.5 77 ASP A O 1
ATOM 596 N N . PRO A 1 78 ? 3.711 -9.75 7.18 1 87.25 78 PRO A N 1
ATOM 597 C CA . PRO A 1 78 ? 5.172 -9.664 7.273 1 87.25 78 PRO A CA 1
ATOM 598 C C . PRO A 1 78 ? 5.855 -9.789 5.914 1 87.25 78 PRO A C 1
ATOM 600 O O . PRO A 1 78 ? 6.918 -9.195 5.699 1 87.25 78 PRO A O 1
ATOM 603 N N . LEU A 1 79 ? 5.293 -10.516 5.035 1 92.38 79 LEU A N 1
ATOM 604 C CA . LEU A 1 79 ? 5.895 -10.664 3.715 1 92.38 79 LEU A CA 1
ATOM 605 C C . LEU A 1 79 ? 5.871 -9.336 2.961 1 92.38 79 LEU A C 1
ATOM 607 O O . LEU A 1 79 ? 6.852 -8.969 2.312 1 92.38 79 LEU A O 1
ATOM 611 N N . LEU A 1 80 ? 4.781 -8.664 3.049 1 89.69 80 LEU A N 1
ATOM 612 C CA . LEU A 1 80 ? 4.668 -7.367 2.393 1 89.69 80 LEU A CA 1
ATOM 613 C C . LEU A 1 80 ? 5.633 -6.359 3.01 1 89.69 80 LEU A C 1
ATOM 615 O O . LEU A 1 80 ? 6.246 -5.562 2.295 1 89.69 80 LEU A O 1
ATOM 619 N N . ALA A 1 81 ? 5.73 -6.402 4.312 1 84.38 81 ALA A N 1
ATOM 620 C CA . ALA A 1 81 ? 6.668 -5.512 5 1 84.38 81 ALA A CA 1
ATOM 621 C C . ALA A 1 81 ? 8.102 -5.797 4.57 1 84.38 81 ALA A C 1
ATOM 623 O O . ALA A 1 81 ? 8.867 -4.867 4.297 1 84.38 81 ALA A O 1
ATOM 624 N N . ALA A 1 82 ? 8.43 -7.039 4.477 1 89.75 82 ALA A N 1
ATOM 625 C CA . ALA A 1 82 ? 9.766 -7.43 4.027 1 89.75 82 ALA A CA 1
ATOM 626 C C . ALA A 1 82 ? 10.008 -6.992 2.586 1 89.75 82 ALA A C 1
ATOM 628 O O . ALA A 1 82 ? 11.086 -6.488 2.256 1 89.75 82 ALA A O 1
ATOM 629 N N . GLY A 1 83 ? 9.039 -7.176 1.741 1 92.62 83 GLY A N 1
ATOM 630 C CA . GLY A 1 83 ? 9.141 -6.738 0.359 1 92.62 83 GLY A CA 1
ATOM 631 C C . GLY A 1 83 ? 9.367 -5.246 0.222 1 92.62 83 GLY A C 1
ATOM 632 O O . GLY A 1 83 ? 10.211 -4.809 -0.563 1 92.62 83 GLY A O 1
ATOM 633 N N . ALA A 1 84 ? 8.625 -4.496 0.988 1 85.12 84 ALA A N 1
ATOM 634 C CA . ALA A 1 84 ? 8.719 -3.041 0.941 1 85.12 84 ALA A CA 1
ATOM 635 C C . ALA A 1 84 ? 10.125 -2.57 1.312 1 85.12 84 ALA A C 1
ATOM 637 O O . ALA A 1 84 ? 10.602 -1.557 0.801 1 85.12 84 ALA A O 1
ATOM 638 N N . ALA A 1 85 ? 10.742 -3.311 2.152 1 83.81 85 ALA A N 1
ATOM 639 C CA . ALA A 1 85 ? 12.078 -2.949 2.629 1 83.81 85 ALA A CA 1
ATOM 640 C C . ALA A 1 85 ? 13.141 -3.33 1.609 1 83.81 85 ALA A C 1
ATOM 642 O O . ALA A 1 85 ? 14.188 -2.676 1.518 1 83.81 85 ALA A O 1
ATOM 643 N N . VAL A 1 86 ? 12.891 -4.309 0.763 1 92.19 86 VAL A N 1
ATOM 644 C CA . VAL A 1 86 ? 13.977 -4.93 0.014 1 92.19 86 VAL A CA 1
ATOM 645 C C . VAL A 1 86 ? 13.805 -4.645 -1.477 1 92.19 86 VAL A C 1
ATOM 647 O O . VAL A 1 86 ? 14.789 -4.434 -2.191 1 92.19 86 VAL A O 1
ATOM 650 N N . LEU A 1 87 ? 12.602 -4.566 -1.996 1 93.69 87 LEU A N 1
ATOM 651 C CA . LEU A 1 87 ? 12.328 -4.578 -3.43 1 93.69 87 LEU A CA 1
ATOM 652 C C . LEU A 1 87 ? 12.828 -3.297 -4.09 1 93.69 87 LEU A C 1
ATOM 654 O O . LEU A 1 87 ? 13.344 -3.33 -5.207 1 93.69 87 LEU A O 1
ATOM 658 N N . PRO A 1 88 ? 12.703 -2.121 -3.385 1 86.69 88 PRO A N 1
ATOM 659 C CA . PRO A 1 88 ? 13.203 -0.904 -4.027 1 86.69 88 PRO A CA 1
ATOM 660 C C . PRO A 1 88 ? 14.688 -0.98 -4.363 1 86.69 88 PRO A C 1
ATOM 662 O O . PRO A 1 88 ? 15.102 -0.594 -5.461 1 86.69 88 PRO A O 1
ATOM 665 N N . GLN A 1 89 ? 15.5 -1.52 -3.459 1 88.31 89 GLN A N 1
ATOM 666 C CA . GLN A 1 89 ? 16.938 -1.668 -3.711 1 88.31 89 GLN A CA 1
ATOM 667 C C . GLN A 1 89 ? 17.188 -2.674 -4.828 1 88.31 89 GLN A C 1
ATOM 669 O O . GLN A 1 89 ? 18.094 -2.475 -5.652 1 88.31 89 GLN A O 1
ATOM 674 N N . LEU A 1 90 ? 16.469 -3.748 -4.887 1 93.81 90 LEU A N 1
ATOM 675 C CA . LEU A 1 90 ? 16.609 -4.75 -5.938 1 93.81 90 LEU A CA 1
ATOM 676 C C . LEU A 1 90 ? 16.281 -4.152 -7.305 1 93.81 90 LEU A C 1
ATOM 678 O O . LEU A 1 90 ? 17.016 -4.391 -8.273 1 93.81 90 LEU A O 1
ATOM 682 N N . ARG A 1 91 ? 15.227 -3.416 -7.363 1 92.69 91 ARG A N 1
ATOM 683 C CA . ARG A 1 91 ? 14.859 -2.74 -8.602 1 92.69 91 ARG A CA 1
ATOM 684 C C . ARG A 1 91 ? 15.961 -1.785 -9.047 1 92.69 91 ARG A C 1
ATOM 686 O O . ARG A 1 91 ? 16.297 -1.726 -10.234 1 92.69 91 ARG A O 1
ATOM 693 N N . GLU A 1 92 ? 16.469 -1.047 -8.078 1 86.56 92 GLU A N 1
ATOM 694 C CA . GLU A 1 92 ? 17.516 -0.087 -8.391 1 86.56 92 GLU A CA 1
ATOM 695 C C . GLU A 1 92 ? 18.781 -0.792 -8.891 1 86.56 92 GLU A C 1
ATOM 697 O O . GLU A 1 92 ? 19.391 -0.355 -9.867 1 86.56 92 GLU A O 1
ATOM 702 N N . SER A 1 93 ? 19.172 -1.838 -8.273 1 91.06 93 SER A N 1
ATOM 703 C CA . SER A 1 93 ? 20.406 -2.527 -8.609 1 91.06 93 SER A CA 1
ATOM 704 C C . SER A 1 93 ? 20.281 -3.273 -9.938 1 91.06 93 SER A C 1
ATOM 706 O O . SER A 1 93 ? 21.266 -3.416 -10.664 1 91.06 93 SER A O 1
ATOM 708 N N . THR A 1 94 ? 19.141 -3.756 -10.289 1 93.31 94 THR A N 1
ATOM 709 C CA . THR A 1 94 ? 18.969 -4.547 -11.5 1 93.31 94 THR A CA 1
ATOM 710 C C . THR A 1 94 ? 18.5 -3.668 -12.656 1 93.31 94 THR A C 1
ATOM 712 O O . THR A 1 94 ? 18.719 -4 -13.828 1 93.31 94 THR A O 1
ATOM 715 N N . GLY A 1 95 ? 17.797 -2.611 -12.25 1 91.25 95 GLY A N 1
ATOM 716 C CA . GLY A 1 95 ? 17.234 -1.735 -13.266 1 91.25 95 GLY A CA 1
ATOM 717 C C . GLY A 1 95 ? 16.031 -2.338 -13.977 1 91.25 95 GLY A C 1
ATOM 718 O O . GLY A 1 95 ? 15.641 -1.87 -15.047 1 91.25 95 GLY A O 1
ATOM 719 N N . GLU A 1 96 ? 15.461 -3.396 -13.445 1 93.94 96 GLU A N 1
ATOM 720 C CA . GLU A 1 96 ? 14.367 -4.129 -14.078 1 93.94 96 GLU A CA 1
ATOM 721 C C . GLU A 1 96 ? 13.164 -4.23 -13.141 1 93.94 96 GLU A C 1
ATOM 723 O O . GLU A 1 96 ? 13.242 -3.846 -11.977 1 93.94 96 GLU A O 1
ATOM 728 N N . SER A 1 97 ? 12.062 -4.754 -13.75 1 94.12 97 SER A N 1
ATOM 729 C CA . SER A 1 97 ? 10.875 -4.984 -12.93 1 94.12 97 SER A CA 1
ATOM 730 C C . SER A 1 97 ? 11.133 -6.047 -11.867 1 94.12 97 SER A C 1
ATOM 732 O O . SER A 1 97 ? 11.812 -7.043 -12.125 1 94.12 97 SER A O 1
ATOM 734 N N . VAL A 1 98 ? 10.617 -5.777 -10.695 1 96.25 98 VAL A N 1
ATOM 735 C CA . VAL A 1 98 ? 10.711 -6.77 -9.633 1 96.25 98 VAL A CA 1
ATOM 736 C C . VAL A 1 98 ? 9.312 -7.09 -9.102 1 96.25 98 VAL A C 1
ATOM 738 O O . VAL A 1 98 ? 8.453 -6.207 -9.023 1 96.25 98 VAL A O 1
ATOM 741 N N . GLN A 1 99 ? 9.109 -8.367 -8.836 1 96 99 GLN A N 1
ATOM 742 C CA . GLN A 1 99 ? 7.824 -8.836 -8.328 1 96 99 GLN A CA 1
ATOM 743 C C . GLN A 1 99 ? 8.008 -9.766 -7.133 1 96 99 GLN A C 1
ATOM 745 O O . GLN A 1 99 ? 9.062 -10.391 -6.984 1 96 99 GLN A O 1
ATOM 750 N N . LEU A 1 100 ? 7.008 -9.805 -6.316 1 97.56 100 LEU A N 1
ATOM 751 C CA . LEU A 1 100 ? 6.871 -10.766 -5.227 1 97.56 100 LEU A CA 1
ATOM 752 C C . LEU A 1 100 ? 5.598 -11.594 -5.387 1 97.56 100 LEU A C 1
ATOM 754 O O . LEU A 1 100 ? 4.504 -11.039 -5.516 1 97.56 100 LEU A O 1
ATOM 758 N N . TYR A 1 101 ? 5.762 -12.945 -5.473 1 97.62 101 TYR A N 1
ATOM 759 C CA . TYR A 1 101 ? 4.629 -13.836 -5.715 1 97.62 101 TYR A CA 1
ATOM 760 C C . TYR A 1 101 ? 4.387 -14.75 -4.512 1 97.62 101 TYR A C 1
ATOM 762 O O . TYR A 1 101 ? 5.336 -15.242 -3.902 1 97.62 101 TYR A O 1
ATOM 770 N N . ARG A 1 102 ? 3.125 -14.93 -4.203 1 96.75 102 ARG A N 1
ATOM 771 C CA . ARG A 1 102 ? 2.68 -15.953 -3.258 1 96.75 102 ARG A CA 1
ATOM 772 C C . ARG A 1 102 ? 1.903 -17.047 -3.971 1 96.75 102 ARG A C 1
ATOM 774 O O . ARG A 1 102 ? 1.173 -16.781 -4.926 1 96.75 102 ARG A O 1
ATOM 781 N N . ARG A 1 103 ? 2.08 -18.219 -3.447 1 96 103 ARG A N 1
ATOM 782 C CA . ARG A 1 103 ? 1.289 -19.312 -3.992 1 96 103 ARG A CA 1
ATOM 783 C C . ARG A 1 103 ? -0.102 -19.344 -3.369 1 96 103 ARG A C 1
ATOM 785 O O . ARG A 1 103 ? -0.246 -19.219 -2.15 1 96 103 ARG A O 1
ATOM 792 N N . GLU A 1 104 ? -1.076 -19.484 -4.148 1 91.44 104 GLU A N 1
ATOM 793 C CA . GLU A 1 104 ? -2.451 -19.781 -3.762 1 91.44 104 GLU A CA 1
ATOM 794 C C . GLU A 1 104 ? -3.004 -20.969 -4.543 1 91.44 104 GLU A C 1
ATOM 796 O O . GLU A 1 104 ? -3.504 -20.797 -5.66 1 91.44 104 GLU A O 1
ATOM 801 N N . GLY A 1 105 ? -3.021 -22.125 -3.867 1 92.38 105 GLY A N 1
ATOM 802 C CA . GLY A 1 105 ? -3.402 -23.328 -4.578 1 92.38 105 GLY A CA 1
ATOM 803 C C . GLY A 1 105 ? -2.471 -23.672 -5.727 1 92.38 105 GLY A C 1
ATOM 804 O O . GLY A 1 105 ? -1.269 -23.844 -5.523 1 92.38 105 GLY A O 1
ATOM 805 N N . THR A 1 106 ? -3.049 -23.719 -6.941 1 95 106 THR A N 1
ATOM 806 C CA . THR A 1 106 ? -2.258 -24.047 -8.117 1 95 106 THR A CA 1
ATOM 807 C C . THR A 1 106 ? -1.952 -22.812 -8.945 1 95 106 THR A C 1
ATOM 809 O O . THR A 1 106 ? -1.646 -22.906 -10.133 1 95 106 THR A O 1
ATOM 812 N N . SER A 1 107 ? -2.133 -21.656 -8.297 1 95.94 107 SER A N 1
ATOM 813 C CA . SER A 1 107 ? -1.806 -20.391 -8.922 1 95.94 107 SER A CA 1
ATOM 814 C C . SER A 1 107 ? -0.863 -19.562 -8.047 1 95.94 107 SER A C 1
ATOM 816 O O . SER A 1 107 ? -0.557 -19.953 -6.918 1 95.94 107 SER A O 1
ATOM 818 N N . ARG A 1 108 ? -0.354 -18.578 -8.695 1 96.62 108 ARG A N 1
ATOM 819 C CA . ARG A 1 108 ? 0.413 -17.609 -7.914 1 96.62 108 ARG A CA 1
ATOM 820 C C . ARG A 1 108 ? -0.172 -16.219 -8.055 1 96.62 108 ARG A C 1
ATOM 822 O O . ARG A 1 108 ? -0.738 -15.875 -9.102 1 96.62 108 ARG A O 1
ATOM 829 N N . VAL A 1 109 ? -0.074 -15.461 -6.98 1 95.38 109 VAL A N 1
ATOM 830 C CA . VAL A 1 109 ? -0.6 -14.102 -6.965 1 95.38 109 VAL A CA 1
ATOM 831 C C . VAL A 1 109 ? 0.54 -13.109 -6.742 1 95.38 109 VAL A C 1
ATOM 833 O O . VAL A 1 109 ? 1.395 -13.32 -5.879 1 95.38 109 VAL A O 1
ATOM 836 N N . CYS A 1 110 ? 0.585 -12.086 -7.625 1 95.5 110 CYS A N 1
ATOM 837 C CA . CYS A 1 110 ? 1.545 -11.008 -7.418 1 95.5 110 CYS A CA 1
ATOM 838 C C . CYS A 1 110 ? 1.136 -10.133 -6.238 1 95.5 110 CYS A C 1
ATOM 840 O O . CYS A 1 110 ? 0.086 -9.484 -6.273 1 95.5 110 CYS A O 1
ATOM 842 N N . VAL A 1 111 ? 1.996 -10.039 -5.215 1 93.88 111 VAL A N 1
ATOM 843 C CA . VAL A 1 111 ? 1.565 -9.328 -4.012 1 93.88 111 VAL A CA 1
ATOM 844 C C . VAL A 1 111 ? 2.322 -8.008 -3.891 1 93.88 111 VAL A C 1
ATOM 846 O O . VAL A 1 111 ? 1.941 -7.141 -3.102 1 93.88 111 VAL A O 1
ATOM 849 N N . ALA A 1 112 ? 3.334 -7.836 -4.594 1 92.25 112 ALA A N 1
ATOM 850 C CA . ALA A 1 112 ? 4.098 -6.594 -4.703 1 92.25 112 ALA A CA 1
ATOM 851 C C . ALA A 1 112 ? 4.82 -6.512 -6.047 1 92.25 112 ALA A C 1
ATOM 853 O O . ALA A 1 112 ? 5.238 -7.535 -6.594 1 92.25 112 ALA A O 1
ATOM 854 N N . ALA A 1 113 ? 4.918 -5.332 -6.547 1 92.06 113 ALA A N 1
ATOM 855 C CA . ALA A 1 113 ? 5.594 -5.105 -7.82 1 92.06 113 ALA A CA 1
ATOM 856 C C . ALA A 1 113 ? 6.16 -3.693 -7.902 1 92.06 113 ALA A C 1
ATOM 858 O O . ALA A 1 113 ? 5.531 -2.738 -7.441 1 92.06 113 ALA A O 1
ATOM 859 N N . LEU A 1 114 ? 7.332 -3.549 -8.43 1 88.62 114 LEU A N 1
ATOM 860 C CA . LEU A 1 114 ? 7.965 -2.27 -8.734 1 88.62 114 LEU A CA 1
ATOM 861 C C . LEU A 1 114 ? 8.539 -2.27 -10.148 1 88.62 114 LEU A C 1
ATOM 863 O O . LEU A 1 114 ? 9.234 -3.211 -10.539 1 88.62 114 LEU A O 1
ATOM 867 N N . GLU A 1 115 ? 8.172 -1.248 -10.875 1 86.06 115 GLU A N 1
ATOM 868 C CA . GLU A 1 115 ? 8.656 -1.117 -12.242 1 86.06 115 GLU A CA 1
ATOM 869 C C . GLU A 1 115 ? 9.742 -0.049 -12.344 1 86.06 115 GLU A C 1
ATOM 871 O O . GLU A 1 115 ? 9.758 0.903 -11.562 1 86.06 115 GLU A O 1
ATOM 876 N N . PRO A 1 116 ? 10.672 -0.303 -13.289 1 80 116 PRO A N 1
ATOM 877 C CA . PRO A 1 116 ? 11.617 0.779 -13.555 1 80 116 PRO A CA 1
ATOM 878 C C . PRO A 1 116 ? 10.945 2.031 -14.109 1 80 116 PRO A C 1
ATOM 880 O O . PRO A 1 116 ? 9.805 1.967 -14.586 1 80 116 PRO A O 1
ATOM 883 N N . ALA A 1 117 ? 11.57 3.158 -13.93 1 67.44 117 ALA A N 1
ATOM 884 C CA . ALA A 1 117 ? 11.016 4.465 -14.273 1 67.44 117 ALA A CA 1
ATOM 885 C C . ALA A 1 117 ? 10.758 4.582 -15.773 1 67.44 117 ALA A C 1
ATOM 887 O O . ALA A 1 117 ? 9.836 5.277 -16.203 1 67.44 117 ALA A O 1
ATOM 888 N N . ALA A 1 118 ? 11.641 3.916 -16.562 1 65.56 118 ALA A N 1
ATOM 889 C CA . ALA A 1 118 ? 11.477 4.133 -17.984 1 65.56 118 ALA A CA 1
ATOM 890 C C . ALA A 1 118 ? 11.766 2.855 -18.781 1 65.56 118 ALA A C 1
ATOM 892 O O . ALA A 1 118 ? 12.359 1.914 -18.25 1 65.56 118 ALA A O 1
ATOM 893 N N . GLY A 1 119 ? 11.164 2.826 -20.016 1 71.5 119 GLY A N 1
ATOM 894 C CA . GLY A 1 119 ? 11.414 1.752 -20.969 1 71.5 119 GLY A CA 1
ATOM 895 C C . GLY A 1 119 ? 10.352 0.671 -20.938 1 71.5 119 GLY A C 1
ATOM 896 O O . GLY A 1 119 ? 9.453 0.694 -20.078 1 71.5 119 GLY A O 1
ATOM 897 N N . LEU A 1 120 ? 10.453 -0.251 -21.875 1 74.25 120 LEU A N 1
ATOM 898 C CA . LEU A 1 120 ? 9.602 -1.436 -21.891 1 74.25 120 LEU A CA 1
ATOM 899 C C . LEU A 1 120 ? 9.836 -2.291 -20.656 1 74.25 120 LEU A C 1
ATOM 901 O O . LEU A 1 120 ? 10.984 -2.521 -20.266 1 74.25 120 LEU A O 1
ATOM 905 N N . ARG A 1 121 ? 8.836 -2.598 -20.031 1 79.06 121 ARG A N 1
ATOM 906 C CA . ARG A 1 121 ? 8.953 -3.369 -18.797 1 79.06 121 ARG A CA 1
ATOM 907 C C . ARG A 1 121 ? 7.891 -4.465 -18.734 1 79.06 121 ARG A C 1
ATOM 909 O O . ARG A 1 121 ? 6.941 -4.461 -19.516 1 79.06 121 ARG A O 1
ATOM 916 N N . ASP A 1 122 ? 8.18 -5.48 -18.062 1 79.75 122 ASP A N 1
ATOM 917 C CA . ASP A 1 122 ? 7.199 -6.508 -17.734 1 79.75 122 ASP A CA 1
ATOM 918 C C . ASP A 1 122 ? 6.344 -6.078 -16.547 1 79.75 122 ASP A C 1
ATOM 920 O O . ASP A 1 122 ? 6.762 -6.203 -15.391 1 79.75 122 ASP A O 1
ATOM 924 N N . THR A 1 123 ? 5.188 -5.625 -16.812 1 82.5 123 THR A N 1
ATOM 925 C CA . THR A 1 123 ? 4.309 -5.145 -15.758 1 82.5 123 THR A CA 1
ATOM 926 C C . THR A 1 123 ? 3.357 -6.25 -15.305 1 82.5 123 THR A C 1
ATOM 928 O O . THR A 1 123 ? 2.631 -6.82 -16.125 1 82.5 123 THR A O 1
ATOM 931 N N . VAL A 1 124 ? 3.496 -6.648 -14.133 1 88.5 124 VAL A N 1
ATOM 932 C CA . VAL A 1 124 ? 2.553 -7.551 -13.477 1 88.5 124 VAL A CA 1
ATOM 933 C C . VAL A 1 124 ? 1.852 -6.824 -12.328 1 88.5 124 VAL A C 1
ATOM 935 O O . VAL A 1 124 ? 2.447 -6.594 -11.273 1 88.5 124 VAL A O 1
ATOM 938 N N . PRO A 1 125 ? 0.647 -6.496 -12.555 1 84.81 125 PRO A N 1
ATOM 939 C CA . PRO A 1 125 ? -0.039 -5.742 -11.5 1 84.81 125 PRO A CA 1
ATOM 940 C C . PRO A 1 125 ? -0.169 -6.531 -10.203 1 84.81 125 PRO A C 1
ATOM 942 O O . PRO A 1 125 ? -0.373 -7.746 -10.227 1 84.81 125 PRO A O 1
ATOM 945 N N . VAL A 1 126 ? -0.069 -5.812 -9.094 1 89.19 126 VAL A N 1
ATOM 946 C CA . VAL A 1 126 ? -0.374 -6.414 -7.797 1 89.19 126 VAL A CA 1
ATOM 947 C C . VAL A 1 126 ? -1.8 -6.961 -7.805 1 89.19 126 VAL A C 1
ATOM 949 O O . VAL A 1 126 ? -2.727 -6.285 -8.266 1 89.19 126 VAL A O 1
ATOM 952 N N . GLY A 1 127 ? -1.988 -8.242 -7.352 1 87.38 127 GLY A N 1
ATOM 953 C CA . GLY A 1 127 ? -3.283 -8.898 -7.355 1 87.38 127 GLY A CA 1
ATOM 954 C C . GLY A 1 127 ? -3.473 -9.836 -8.539 1 87.38 127 GLY A C 1
ATOM 955 O O . GLY A 1 127 ? -4.387 -10.656 -8.547 1 87.38 127 GLY A O 1
ATOM 956 N N . ALA A 1 128 ? -2.646 -9.664 -9.594 1 89.81 128 ALA A N 1
ATOM 957 C CA . ALA A 1 128 ? -2.725 -10.547 -10.758 1 89.81 128 ALA A CA 1
ATOM 958 C C . ALA A 1 128 ? -2.521 -12 -10.359 1 89.81 128 ALA A C 1
ATOM 960 O O . ALA A 1 128 ? -1.593 -12.328 -9.617 1 89.81 128 ALA A O 1
ATOM 961 N N . ARG A 1 129 ? -3.451 -12.812 -10.789 1 90.62 129 ARG A N 1
ATOM 962 C CA . ARG A 1 129 ? -3.342 -14.25 -10.609 1 90.62 129 ARG A CA 1
ATOM 963 C C . ARG A 1 129 ? -2.775 -14.922 -11.852 1 90.62 129 ARG A C 1
ATOM 965 O O . ARG A 1 129 ? -3.33 -14.781 -12.945 1 90.62 129 ARG A O 1
ATOM 972 N N . LEU A 1 130 ? -1.65 -15.523 -11.688 1 94.56 130 LEU A N 1
ATOM 973 C CA . LEU A 1 130 ? -0.947 -16.141 -12.805 1 94.56 130 LEU A CA 1
ATOM 974 C C . LEU A 1 130 ? -0.865 -17.656 -12.617 1 94.56 130 LEU A C 1
ATOM 976 O O . LEU A 1 130 ? -0.841 -18.156 -11.492 1 94.56 130 LEU A O 1
ATOM 980 N N . PRO A 1 131 ? -0.806 -18.375 -13.711 1 93 131 PRO A N 1
ATOM 981 C CA . PRO A 1 131 ? -0.667 -19.828 -13.602 1 93 131 PRO A CA 1
ATOM 982 C C . PRO A 1 131 ? 0.699 -20.25 -13.062 1 93 131 PRO A C 1
ATOM 984 O O . PRO A 1 131 ? 1.663 -19.484 -13.148 1 93 131 PRO A O 1
ATOM 987 N N . MET A 1 132 ? 0.74 -21.453 -12.516 1 97.31 132 MET A N 1
ATOM 988 C CA . MET A 1 132 ? 1.97 -22.031 -11.977 1 97.31 132 MET A CA 1
ATOM 989 C C . MET A 1 132 ? 2.662 -22.906 -13.016 1 97.31 132 MET A C 1
ATOM 991 O O . MET A 1 132 ? 3.617 -23.625 -12.695 1 97.31 132 MET A O 1
ATOM 995 N N . THR A 1 133 ? 2.266 -22.75 -14.273 1 97.75 133 THR A N 1
ATOM 996 C CA . THR A 1 133 ? 2.744 -23.688 -15.297 1 97.75 133 THR A CA 1
ATOM 997 C C . THR A 1 133 ? 3.867 -23.047 -16.109 1 97.75 133 THR A C 1
ATOM 999 O O . THR A 1 133 ? 4.43 -23.688 -17 1 97.75 133 THR A O 1
ATOM 1002 N N . ALA A 1 134 ? 4.148 -21.812 -15.914 1 97.62 134 ALA A N 1
ATOM 1003 C CA . ALA A 1 134 ? 5.176 -21.109 -16.688 1 97.62 134 ALA A CA 1
ATOM 1004 C C . ALA A 1 134 ? 5.793 -19.969 -15.883 1 97.62 134 ALA A C 1
ATOM 1006 O O . ALA A 1 134 ? 5.102 -19.297 -15.117 1 97.62 134 ALA A O 1
ATOM 1007 N N . GLY A 1 135 ? 7.117 -19.75 -16.172 1 97.56 135 GLY A N 1
ATOM 1008 C CA . GLY A 1 135 ? 7.793 -18.625 -15.555 1 97.56 135 GLY A CA 1
ATOM 1009 C C . GLY A 1 135 ? 8.695 -19.031 -14.398 1 97.56 135 GLY A C 1
ATOM 1010 O O . GLY A 1 135 ? 8.492 -20.094 -13.797 1 97.56 135 GLY A O 1
ATOM 1011 N N . SER A 1 136 ? 9.617 -18.172 -14.117 1 98.38 136 SER A N 1
ATOM 1012 C CA . SER A 1 136 ? 10.594 -18.469 -13.078 1 98.38 136 SER A CA 1
ATOM 1013 C C . SER A 1 136 ? 9.945 -18.516 -11.695 1 98.38 136 SER A C 1
ATOM 1015 O O . SER A 1 136 ? 10.281 -19.359 -10.867 1 98.38 136 SER A O 1
ATOM 1017 N N . GLY A 1 137 ? 8.992 -17.609 -11.398 1 98.38 137 GLY A N 1
ATOM 1018 C CA . GLY A 1 137 ? 8.273 -17.625 -10.133 1 98.38 137 GLY A CA 1
ATOM 1019 C C . GLY A 1 137 ? 7.48 -18.906 -9.914 1 98.38 137 GLY A C 1
ATOM 1020 O O . GLY A 1 137 ? 7.445 -19.438 -8.805 1 98.38 137 GLY A O 1
ATOM 1021 N N . ALA A 1 138 ? 6.871 -19.344 -10.992 1 98.44 138 ALA A N 1
ATOM 1022 C CA . ALA A 1 138 ? 6.137 -20.609 -10.938 1 98.44 138 ALA A CA 1
ATOM 1023 C C . ALA A 1 138 ? 7.062 -21.781 -10.594 1 98.44 138 ALA A C 1
ATOM 1025 O O . ALA A 1 138 ? 6.734 -22.609 -9.742 1 98.44 138 ALA A O 1
ATOM 1026 N N . LYS A 1 139 ? 8.195 -21.797 -11.273 1 98.62 139 LYS A N 1
ATOM 1027 C CA . LYS A 1 139 ? 9.172 -22.859 -11.039 1 98.62 139 LYS A CA 1
ATOM 1028 C C . LYS A 1 139 ? 9.609 -22.891 -9.578 1 98.62 139 LYS A C 1
ATOM 1030 O O . LYS A 1 139 ? 9.625 -23.953 -8.953 1 98.62 139 LYS A O 1
ATOM 1035 N N . VAL A 1 140 ? 9.906 -21.75 -9.023 1 98.69 140 VAL A N 1
ATOM 1036 C CA . VAL A 1 140 ? 10.398 -21.641 -7.652 1 98.69 140 VAL A CA 1
ATOM 1037 C C . VAL A 1 140 ? 9.312 -22.094 -6.68 1 98.69 140 VAL A C 1
ATOM 1039 O O . VAL A 1 140 ? 9.562 -22.938 -5.809 1 98.69 140 VAL A O 1
ATOM 1042 N N . LEU A 1 141 ? 8.125 -21.594 -6.816 1 98.75 141 LEU A N 1
ATOM 1043 C CA . LEU A 1 141 ? 7.043 -21.906 -5.891 1 98.75 141 LEU A CA 1
ATOM 1044 C C . LEU A 1 141 ? 6.633 -23.375 -6 1 98.75 141 LEU A C 1
ATOM 1046 O O . LEU A 1 141 ? 6.398 -24.031 -4.988 1 98.75 141 LEU A O 1
ATOM 1050 N N . LEU A 1 142 ? 6.617 -23.859 -7.223 1 98.62 142 LEU A N 1
ATOM 1051 C CA . LEU A 1 142 ? 6.211 -25.25 -7.414 1 98.62 142 LEU A CA 1
ATOM 1052 C C . LEU A 1 142 ? 7.273 -26.203 -6.879 1 98.62 142 LEU A C 1
ATOM 1054 O O . LEU A 1 142 ? 6.941 -27.25 -6.312 1 98.62 142 LEU A O 1
ATOM 1058 N N . ALA A 1 143 ? 8.539 -25.844 -7.117 1 98.56 143 ALA A N 1
ATOM 1059 C CA . ALA A 1 143 ? 9.633 -26.703 -6.66 1 98.56 143 ALA A CA 1
ATOM 1060 C C . ALA A 1 143 ? 9.539 -26.969 -5.164 1 98.56 143 ALA A C 1
ATOM 1062 O O . ALA A 1 143 ? 9.984 -28.016 -4.684 1 98.56 143 ALA A O 1
ATOM 1063 N N . HIS A 1 144 ? 8.906 -26.094 -4.434 1 98.06 144 HIS A N 1
ATOM 1064 C CA . 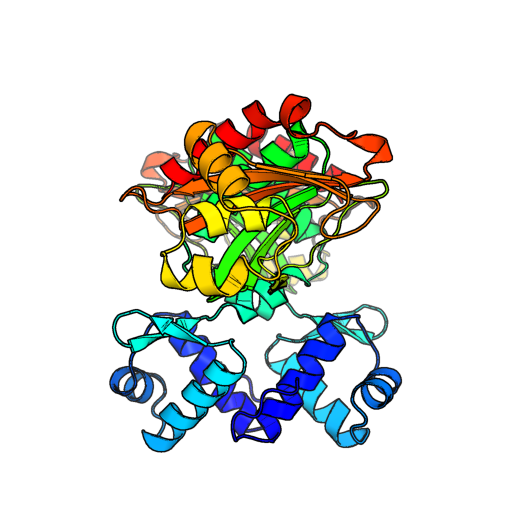HIS A 1 144 ? 8.867 -26.219 -2.982 1 98.06 144 HIS A CA 1
ATOM 1065 C C . HIS A 1 144 ? 7.445 -26.453 -2.48 1 98.06 144 HIS A C 1
ATOM 1067 O O . HIS A 1 144 ? 7.164 -26.266 -1.294 1 98.06 144 HIS A O 1
ATOM 1073 N N . SER A 1 145 ? 6.574 -26.75 -3.387 1 97.62 145 SER A N 1
ATOM 1074 C CA . SER A 1 145 ? 5.207 -27.109 -3.029 1 97.62 145 SER A CA 1
ATOM 1075 C C . SER A 1 145 ? 5.094 -28.594 -2.693 1 97.62 145 SER A C 1
ATOM 1077 O O . SER A 1 145 ? 6.016 -29.359 -2.955 1 97.62 145 SER A O 1
ATOM 1079 N N . ASP A 1 146 ? 3.957 -28.938 -2.121 1 96.5 146 ASP A N 1
ATOM 1080 C CA . ASP A 1 146 ? 3.715 -30.328 -1.776 1 96.5 146 ASP A CA 1
ATOM 1081 C C . ASP A 1 146 ? 3.518 -31.188 -3.031 1 96.5 146 ASP A C 1
ATOM 1083 O O . ASP A 1 146 ? 3.279 -30.656 -4.117 1 96.5 146 ASP A O 1
ATOM 1087 N N . ALA A 1 147 ? 3.604 -32.469 -2.861 1 96.44 147 ALA A N 1
ATOM 1088 C CA . ALA A 1 147 ? 3.561 -33.406 -3.975 1 96.44 147 ALA A CA 1
ATOM 1089 C C . ALA A 1 147 ? 2.23 -33.312 -4.715 1 96.44 147 ALA A C 1
ATOM 1091 O O . ALA A 1 147 ? 2.186 -33.469 -5.941 1 96.44 147 ALA A O 1
ATOM 1092 N N . ALA A 1 148 ? 1.161 -33.188 -4.02 1 97.25 148 ALA A N 1
ATOM 1093 C CA . ALA A 1 148 ? -0.159 -33.094 -4.637 1 97.25 148 ALA A CA 1
ATOM 1094 C C . ALA A 1 148 ? -0.248 -31.922 -5.594 1 97.25 148 ALA A C 1
ATOM 1096 O O . ALA A 1 148 ? -0.757 -32.062 -6.707 1 97.25 148 ALA A O 1
ATOM 1097 N N . THR A 1 149 ? 0.265 -30.812 -5.145 1 97.06 149 THR A N 1
ATOM 1098 C CA . THR A 1 149 ? 0.272 -29.609 -5.977 1 97.06 149 THR A CA 1
ATOM 1099 C C . THR A 1 149 ? 1.15 -29.812 -7.207 1 97.06 149 THR A C 1
ATOM 1101 O O . THR A 1 149 ? 0.768 -29.438 -8.32 1 97.06 149 THR A O 1
ATOM 1104 N N . GLN A 1 150 ? 2.316 -30.391 -7.012 1 97.62 150 GLN A N 1
ATOM 1105 C CA . GLN A 1 150 ? 3.219 -30.641 -8.133 1 97.62 150 GLN A CA 1
ATOM 1106 C C . GLN A 1 150 ? 2.576 -31.562 -9.164 1 97.62 150 GLN A C 1
ATOM 1108 O O . GLN A 1 150 ? 2.635 -31.297 -10.367 1 97.62 150 GLN A O 1
ATOM 1113 N N . ARG A 1 151 ? 1.922 -32.594 -8.68 1 97.12 151 ARG A N 1
ATOM 1114 C CA . ARG A 1 151 ? 1.272 -33.562 -9.57 1 97.12 151 ARG A CA 1
ATOM 1115 C C . ARG A 1 151 ? 0.158 -32.875 -10.367 1 97.12 151 ARG A C 1
ATOM 1117 O O . ARG A 1 151 ? -0.062 -33.219 -11.539 1 97.12 151 ARG A O 1
ATOM 1124 N N . ALA A 1 152 ? -0.476 -31.969 -9.75 1 97.38 152 ALA A N 1
ATOM 1125 C CA . ALA A 1 152 ? -1.605 -31.281 -10.375 1 97.38 152 ALA A CA 1
ATOM 1126 C C . ALA A 1 152 ? -1.129 -30.312 -11.445 1 97.38 152 ALA A C 1
ATOM 1128 O O . ALA A 1 152 ? -1.804 -30.109 -12.461 1 97.38 152 ALA A O 1
ATOM 1129 N N . VAL A 1 153 ? 0.019 -29.672 -11.297 1 98 153 VAL A N 1
ATOM 1130 C CA . VAL A 1 153 ? 0.445 -28.547 -12.125 1 98 153 VAL A CA 1
ATOM 1131 C C . VAL A 1 153 ? 1.372 -29.047 -13.234 1 98 153 VAL A C 1
ATOM 1133 O O . VAL A 1 153 ? 1.319 -28.562 -14.359 1 98 153 VAL A O 1
ATOM 1136 N N . LEU A 1 154 ? 2.158 -30.062 -12.992 1 97.75 154 LEU A N 1
ATOM 1137 C CA . LEU A 1 154 ? 3.287 -30.438 -13.828 1 97.75 154 LEU A CA 1
ATOM 1138 C C . LEU A 1 154 ? 2.809 -30.891 -15.211 1 97.75 154 LEU A C 1
ATOM 1140 O O . LEU A 1 154 ? 3.42 -30.547 -16.219 1 97.75 154 LEU A O 1
ATOM 1144 N N . PRO A 1 155 ? 1.684 -31.656 -15.32 1 97.25 155 PRO A N 1
ATOM 1145 C CA . PRO A 1 155 ? 1.267 -32.125 -16.641 1 97.25 155 PRO A CA 1
ATOM 1146 C C . PRO A 1 155 ? 1.029 -31 -17.625 1 97.25 155 PRO A C 1
ATOM 1148 O O . PRO A 1 155 ? 1.216 -31.172 -18.828 1 97.25 155 PRO A O 1
ATOM 1151 N N . GLY A 1 156 ? 0.658 -29.828 -17.188 1 97 156 GLY A N 1
ATOM 1152 C CA . GLY A 1 156 ? 0.394 -28.703 -18.062 1 97 156 GLY A CA 1
ATOM 1153 C C . GLY A 1 156 ? 1.508 -27.672 -18.062 1 97 156 GLY A C 1
ATOM 1154 O O . GLY A 1 156 ? 1.382 -26.609 -18.672 1 97 156 GLY A O 1
ATOM 1155 N N . ALA A 1 157 ? 2.637 -27.984 -17.453 1 97.62 157 ALA A N 1
ATOM 1156 C CA . ALA A 1 157 ? 3.697 -27 -17.234 1 97.62 157 ALA A CA 1
ATOM 1157 C C . ALA A 1 157 ? 4.656 -26.969 -18.422 1 97.62 157 ALA A C 1
ATOM 1159 O O . ALA A 1 157 ? 4.801 -27.953 -19.141 1 97.62 157 ALA A O 1
ATOM 1160 N N . LYS A 1 158 ? 5.305 -25.828 -18.609 1 97.5 158 LYS A N 1
ATOM 1161 C CA . LYS A 1 158 ? 6.328 -25.641 -19.625 1 97.5 158 LYS A CA 1
ATOM 1162 C C . LYS A 1 158 ? 7.68 -26.188 -19.156 1 97.5 158 LYS A C 1
ATOM 1164 O O . LYS A 1 158 ? 8.695 -25.984 -19.828 1 97.5 158 LYS A O 1
ATOM 1169 N N . PHE A 1 159 ? 7.707 -26.781 -18.016 1 97.56 159 PHE A N 1
ATOM 1170 C CA . PHE A 1 159 ? 8.914 -27.359 -17.438 1 97.56 159 PHE A CA 1
ATOM 1171 C C . PHE A 1 159 ? 8.625 -28.719 -16.812 1 97.56 159 PHE A C 1
ATOM 1173 O O . PHE A 1 159 ? 7.473 -29.156 -16.75 1 97.56 159 PHE A O 1
ATOM 1180 N N . THR A 1 160 ? 9.703 -29.297 -16.328 1 97.38 160 THR A N 1
ATOM 1181 C CA . THR A 1 160 ? 9.578 -30.688 -15.875 1 97.38 160 THR A CA 1
ATOM 1182 C C . THR A 1 160 ? 9.969 -30.797 -14.406 1 97.38 160 THR A C 1
ATOM 1184 O O . THR A 1 160 ? 10.391 -29.812 -13.789 1 97.38 160 THR A O 1
ATOM 1187 N N . ASP A 1 161 ? 9.742 -32.062 -13.977 1 97.31 161 ASP A N 1
ATOM 1188 C CA . ASP A 1 161 ? 10.164 -32.406 -12.617 1 97.31 161 ASP A CA 1
ATOM 1189 C C . ASP A 1 161 ? 11.672 -32.219 -12.453 1 97.31 161 ASP A C 1
ATOM 1191 O O . ASP A 1 161 ? 12.148 -31.844 -11.383 1 97.31 161 ASP A O 1
ATOM 1195 N N . ARG A 1 162 ? 12.375 -32.5 -13.477 1 97.62 162 ARG A N 1
ATOM 1196 C CA . ARG A 1 162 ? 13.82 -32.344 -13.445 1 97.62 162 ARG A CA 1
ATOM 1197 C C . ARG A 1 162 ? 14.188 -30.875 -13.227 1 97.62 162 ARG A C 1
ATOM 1199 O O . ARG A 1 162 ? 15.109 -30.562 -12.461 1 97.62 162 ARG A O 1
ATOM 1206 N N . THR A 1 163 ? 13.469 -30.016 -13.891 1 97.94 163 THR A N 1
ATOM 1207 C CA . THR A 1 163 ? 13.672 -28.578 -13.719 1 97.94 163 THR A CA 1
ATOM 1208 C C . THR A 1 163 ? 13.461 -28.172 -12.258 1 97.94 163 THR A C 1
ATOM 1210 O O . THR A 1 163 ? 14.242 -27.406 -11.703 1 97.94 163 THR A O 1
ATOM 1213 N N . LEU A 1 164 ? 12.43 -28.719 -11.625 1 98.44 164 LEU A N 1
ATOM 1214 C CA . LEU A 1 164 ? 12.133 -28.391 -10.234 1 98.44 164 LEU A CA 1
ATOM 1215 C C . LEU A 1 164 ? 13.25 -28.859 -9.312 1 98.44 164 LEU A C 1
ATOM 1217 O O . LEU A 1 164 ? 13.625 -28.156 -8.375 1 98.44 164 LEU A O 1
ATOM 1221 N N . ALA A 1 165 ? 13.75 -30.031 -9.57 1 98 165 ALA A N 1
ATOM 1222 C CA . ALA A 1 165 ? 14.859 -30.562 -8.789 1 98 165 ALA A CA 1
ATOM 1223 C C . ALA A 1 165 ? 16.078 -29.656 -8.898 1 98 165 ALA A C 1
ATOM 1225 O O . ALA A 1 165 ? 16.781 -29.422 -7.91 1 98 165 ALA A O 1
ATOM 1226 N N . GLU A 1 166 ? 16.375 -29.172 -10.102 1 97.75 166 GLU A N 1
ATOM 1227 C CA . GLU A 1 166 ? 17.484 -28.266 -10.328 1 97.75 166 GLU A CA 1
ATOM 1228 C C . GLU A 1 166 ? 17.281 -26.953 -9.562 1 97.75 166 GLU A C 1
ATOM 1230 O O . GLU A 1 166 ? 18.234 -26.391 -9.023 1 97.75 166 GLU A O 1
ATOM 1235 N N . VAL A 1 167 ? 16.047 -26.469 -9.539 1 98.19 167 VAL A N 1
ATOM 1236 C CA . VAL A 1 167 ? 15.719 -25.234 -8.82 1 98.19 167 VAL A CA 1
ATOM 1237 C C . VAL A 1 167 ? 16.016 -25.422 -7.328 1 98.19 167 VAL A C 1
ATOM 1239 O O . VAL A 1 167 ? 16.578 -24.531 -6.688 1 98.19 167 VAL A O 1
ATOM 1242 N N . ARG A 1 168 ? 15.641 -26.547 -6.742 1 97.69 168 ARG A N 1
ATOM 1243 C CA . ARG A 1 168 ? 15.898 -26.828 -5.332 1 97.69 168 ARG A CA 1
ATOM 1244 C C . ARG A 1 168 ? 17.391 -26.859 -5.043 1 97.69 168 ARG A C 1
ATOM 1246 O O . ARG A 1 168 ? 17.844 -26.391 -3.996 1 97.69 168 ARG A O 1
ATOM 1253 N N . ARG A 1 169 ? 18.141 -27.344 -5.965 1 97 169 ARG A N 1
ATOM 1254 C CA . ARG A 1 169 ? 19.578 -27.5 -5.777 1 97 169 ARG A CA 1
ATOM 1255 C C . ARG A 1 169 ? 20.281 -26.156 -5.891 1 97 169 ARG A C 1
ATOM 1257 O O . ARG A 1 169 ? 21.094 -25.781 -5.031 1 97 169 ARG A O 1
ATOM 1264 N N . ARG A 1 170 ? 19.984 -25.422 -6.883 1 95.81 170 ARG A N 1
ATOM 1265 C CA . ARG A 1 170 ? 20.703 -24.203 -7.191 1 95.81 170 ARG A CA 1
ATOM 1266 C C . ARG A 1 170 ? 20.156 -23.016 -6.395 1 95.81 170 ARG A C 1
ATOM 1268 O O . ARG A 1 170 ? 20.844 -22.016 -6.191 1 95.81 170 ARG A O 1
ATOM 1275 N N . GLY A 1 171 ? 18.844 -23.031 -6.07 1 97.19 171 GLY A N 1
ATOM 1276 C CA . GLY A 1 171 ? 18.25 -22.031 -5.215 1 97.19 171 GLY A CA 1
ATOM 1277 C C . GLY A 1 171 ? 17.531 -20.938 -5.992 1 97.19 171 GLY A C 1
ATOM 1278 O O . GLY A 1 171 ? 17 -20 -5.402 1 97.19 171 GLY A O 1
ATOM 1279 N N . TRP A 1 172 ? 17.625 -21.031 -7.289 1 98.31 172 TRP A N 1
ATOM 1280 C CA . TRP A 1 172 ? 16.906 -20.047 -8.117 1 98.31 172 TRP A CA 1
ATOM 1281 C C . TRP A 1 172 ? 16.453 -20.672 -9.43 1 98.31 172 TRP A C 1
ATOM 1283 O O . TRP A 1 172 ? 16.875 -21.797 -9.773 1 98.31 172 TRP A O 1
ATOM 1293 N N . ALA A 1 173 ? 15.523 -19.984 -10.109 1 98.56 173 ALA A N 1
ATOM 1294 C CA . ALA A 1 173 ? 15.016 -20.422 -11.406 1 98.56 173 ALA A CA 1
ATOM 1295 C C . ALA A 1 173 ? 15.039 -19.266 -12.414 1 98.56 173 ALA A C 1
ATOM 1297 O O . ALA A 1 173 ? 15.031 -18.094 -12.031 1 98.56 173 ALA A O 1
ATOM 1298 N N . GLN A 1 174 ? 15.133 -19.578 -13.672 1 98.19 174 GLN A N 1
ATOM 1299 C CA . GLN A 1 174 ? 15.008 -18.594 -14.742 1 98.19 174 GLN A CA 1
ATOM 1300 C C . GLN A 1 174 ? 14.023 -19.078 -15.812 1 98.19 174 GLN A C 1
ATOM 1302 O O . GLN A 1 174 ? 13.75 -20.266 -15.93 1 98.19 174 GLN A O 1
ATOM 1307 N N . SER A 1 175 ? 13.445 -18.219 -16.5 1 97.5 175 SER A N 1
ATOM 1308 C CA . SER A 1 175 ? 12.508 -18.484 -17.578 1 97.5 175 SER A CA 1
ATOM 1309 C C . SER A 1 175 ? 12.695 -17.516 -18.734 1 97.5 175 SER A C 1
ATOM 1311 O O . SER A 1 175 ? 12.953 -16.328 -18.516 1 97.5 175 SER A O 1
ATOM 1313 N N . VAL A 1 176 ? 12.633 -18.047 -19.922 1 96.62 176 VAL A N 1
ATOM 1314 C CA . VAL A 1 176 ? 12.758 -17.25 -21.141 1 96.62 176 VAL A CA 1
ATOM 1315 C C . VAL A 1 176 ? 11.594 -17.578 -22.078 1 96.62 176 VAL A C 1
ATOM 1317 O O . VAL A 1 176 ? 11.477 -18.703 -22.562 1 96.62 176 VAL A O 1
ATOM 1320 N N . ALA A 1 177 ? 10.789 -16.578 -22.281 1 94.62 177 ALA A N 1
ATOM 1321 C CA . ALA A 1 177 ? 9.711 -16.656 -23.25 1 94.62 177 ALA A CA 1
ATOM 1322 C C . ALA A 1 177 ? 8.719 -17.75 -22.891 1 94.62 177 ALA A C 1
ATOM 1324 O O . ALA A 1 177 ? 8.18 -18.422 -23.781 1 94.62 177 ALA A O 1
ATOM 1325 N N . GLU A 1 178 ? 8.547 -18.094 -21.656 1 92.94 178 GLU A N 1
ATOM 1326 C CA . GLU A 1 178 ? 7.625 -19.125 -21.203 1 92.94 178 GLU A CA 1
ATOM 1327 C C . GLU A 1 178 ? 6.227 -18.562 -20.969 1 92.94 178 GLU A C 1
ATOM 1329 O O . GLU A 1 178 ? 5.254 -19.031 -21.578 1 92.94 178 GLU A O 1
ATOM 1334 N N . ARG A 1 179 ? 6.184 -17.562 -20.094 1 87.56 179 ARG A N 1
ATOM 1335 C CA . ARG A 1 179 ? 4.895 -16.953 -19.781 1 87.56 179 ARG A CA 1
ATOM 1336 C C . ARG A 1 179 ? 4.441 -16.047 -20.922 1 87.56 179 ARG A C 1
ATOM 1338 O O . ARG A 1 179 ? 3.283 -16.094 -21.344 1 87.56 179 ARG A O 1
ATOM 1345 N N . GLU A 1 180 ? 5.352 -15.203 -21.328 1 88.56 180 GLU A N 1
ATOM 1346 C CA . GLU A 1 180 ? 5.188 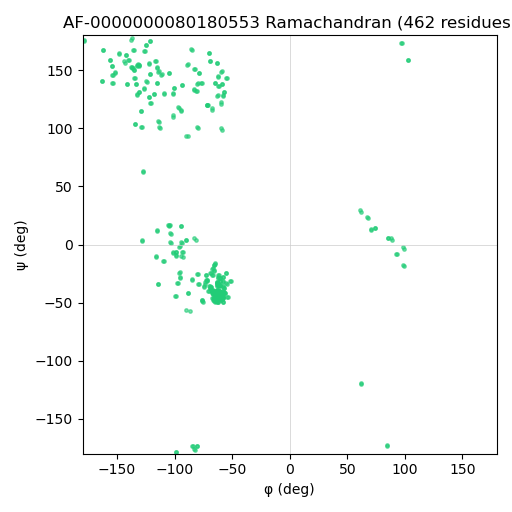-14.297 -22.469 1 88.56 180 GLU A CA 1
ATOM 1347 C C . GLU A 1 180 ? 6.383 -14.359 -23.406 1 88.56 180 GLU A C 1
ATOM 1349 O O . GLU A 1 180 ? 7.535 -14.367 -22.953 1 88.56 180 GLU A O 1
ATOM 1354 N N . PRO A 1 181 ? 6.23 -14.5 -24.766 1 90.06 181 PRO A N 1
ATOM 1355 C CA . PRO A 1 181 ? 7.32 -14.688 -25.719 1 90.06 181 PRO A CA 1
ATOM 1356 C C . PRO A 1 181 ? 8.438 -13.656 -25.562 1 90.06 181 PRO A C 1
ATOM 1358 O O . PRO A 1 181 ? 9.609 -13.977 -25.75 1 90.06 181 PRO A O 1
ATOM 1361 N N . GLY A 1 182 ? 8.211 -12.5 -25.172 1 91.5 182 GLY A N 1
ATOM 1362 C CA . GLY A 1 182 ? 9.211 -11.438 -25.141 1 91.5 182 GLY A CA 1
ATOM 1363 C C . GLY A 1 182 ? 9.711 -11.125 -23.734 1 91.5 182 GLY A C 1
ATOM 1364 O O . GLY A 1 182 ? 10.484 -10.18 -23.547 1 91.5 182 GLY A O 1
ATOM 1365 N N . VAL A 1 183 ? 9.445 -12.039 -22.812 1 94 183 VAL A N 1
ATOM 1366 C CA . VAL A 1 183 ? 9.758 -11.703 -21.422 1 94 183 VAL A CA 1
ATOM 1367 C C . VAL A 1 183 ? 10.648 -12.797 -20.828 1 94 183 VAL A C 1
ATOM 1369 O O . VAL A 1 183 ? 10.445 -13.984 -21.078 1 94 183 VAL A O 1
ATOM 1372 N N . ALA A 1 184 ? 11.695 -12.414 -20.141 1 96.75 184 ALA A N 1
ATOM 1373 C CA . ALA A 1 184 ? 12.531 -13.305 -19.344 1 96.75 184 ALA A CA 1
ATOM 1374 C C . ALA A 1 184 ? 12.469 -12.938 -17.859 1 96.75 184 ALA A C 1
ATOM 1376 O O . ALA A 1 184 ? 12.102 -11.82 -17.516 1 96.75 184 ALA A O 1
ATOM 1377 N N . SER A 1 185 ? 12.789 -13.883 -17.062 1 97.62 185 SER A N 1
ATOM 1378 C CA . SER A 1 185 ? 12.758 -13.625 -15.633 1 97.62 185 SER A CA 1
ATOM 1379 C C . SER A 1 185 ? 13.68 -14.578 -14.875 1 97.62 185 SER A C 1
ATOM 1381 O O . SER A 1 185 ? 14.078 -15.609 -15.406 1 97.62 185 SER A O 1
ATOM 1383 N N . VAL A 1 186 ? 14.07 -14.188 -13.695 1 98.31 186 VAL A N 1
ATOM 1384 C CA . VAL A 1 186 ? 14.781 -14.992 -12.711 1 98.31 186 VAL A CA 1
ATOM 1385 C C . VAL A 1 186 ? 14.141 -14.82 -11.336 1 98.31 186 VAL A C 1
ATOM 1387 O O . VAL A 1 186 ? 13.719 -13.719 -10.977 1 98.31 186 VAL A O 1
ATOM 1390 N N . SER A 1 187 ? 13.992 -15.938 -10.586 1 98.62 187 SER A N 1
ATOM 1391 C CA . SER A 1 187 ? 13.297 -15.906 -9.305 1 98.62 187 SER A CA 1
ATOM 1392 C C . SER A 1 187 ? 14.039 -16.734 -8.258 1 98.62 187 SER A C 1
ATOM 1394 O O . SER A 1 187 ? 14.781 -17.656 -8.594 1 98.62 187 SER A O 1
ATOM 1396 N N . ALA A 1 188 ? 13.875 -16.359 -7.039 1 98.69 188 ALA A N 1
ATOM 1397 C CA . ALA A 1 188 ? 14.414 -17.078 -5.883 1 98.69 188 ALA A CA 1
ATOM 1398 C C . ALA A 1 188 ? 13.367 -17.203 -4.781 1 98.69 188 ALA A C 1
ATOM 1400 O O . ALA A 1 188 ? 12.461 -16.375 -4.672 1 98.69 188 ALA A O 1
ATOM 1401 N N . PRO A 1 189 ? 13.469 -18.266 -4.008 1 98.56 189 PRO A N 1
ATOM 1402 C CA . PRO A 1 189 ? 12.484 -18.484 -2.945 1 98.56 189 PRO A CA 1
ATOM 1403 C C . PRO A 1 189 ? 12.711 -17.594 -1.728 1 98.56 189 PRO A C 1
ATOM 1405 O O . PRO A 1 189 ? 13.859 -17.312 -1.369 1 98.56 189 PRO A O 1
ATOM 1408 N N . VAL A 1 190 ? 11.672 -17.078 -1.159 1 98.44 190 VAL A N 1
ATOM 1409 C CA . VAL A 1 190 ? 11.672 -16.406 0.135 1 98.44 190 VAL A CA 1
ATOM 1410 C C . VAL A 1 190 ? 11.125 -17.344 1.207 1 98.44 190 VAL A C 1
ATOM 1412 O O . VAL A 1 190 ? 10.047 -17.922 1.043 1 98.44 190 VAL A O 1
ATOM 1415 N N . ARG A 1 191 ? 11.852 -17.469 2.264 1 97.5 191 ARG A N 1
ATOM 1416 C CA . ARG A 1 191 ? 11.492 -18.422 3.301 1 97.5 191 ARG A CA 1
ATOM 1417 C C . ARG A 1 191 ? 11.109 -17.719 4.598 1 97.5 191 ARG A C 1
ATOM 1419 O O . ARG A 1 191 ? 11.562 -16.609 4.859 1 97.5 191 ARG A O 1
ATOM 1426 N N . ASP A 1 192 ? 10.203 -18.375 5.312 1 94.38 192 ASP A N 1
ATOM 1427 C CA . ASP A 1 192 ? 9.898 -17.875 6.652 1 94.38 192 ASP A CA 1
ATOM 1428 C C . ASP A 1 192 ? 10.898 -18.406 7.676 1 94.38 192 ASP A C 1
ATOM 1430 O O . ASP A 1 192 ? 11.898 -19.031 7.309 1 94.38 192 ASP A O 1
ATOM 1434 N N . SER A 1 193 ? 10.602 -18.094 8.961 1 91.62 193 SER A N 1
ATOM 1435 C CA . SER A 1 193 ? 11.539 -18.438 10.031 1 91.62 193 SER A CA 1
ATOM 1436 C C . SER A 1 193 ? 11.688 -19.938 10.18 1 91.62 193 SER A C 1
ATOM 1438 O O . SER A 1 193 ? 12.688 -20.422 10.711 1 91.62 193 SER A O 1
ATOM 1440 N N . ARG A 1 194 ? 10.773 -20.828 9.617 1 94.5 194 ARG A N 1
ATOM 1441 C CA . ARG A 1 194 ? 10.812 -22.281 9.703 1 94.5 194 ARG A CA 1
ATOM 1442 C C . ARG A 1 194 ? 11.477 -22.875 8.469 1 94.5 194 ARG A C 1
ATOM 1444 O O . ARG A 1 194 ? 11.547 -24.094 8.32 1 94.5 194 ARG A O 1
ATOM 1451 N N . GLY A 1 195 ? 11.836 -22 7.59 1 94.62 195 GLY A N 1
ATOM 1452 C CA . GLY A 1 195 ? 12.484 -22.469 6.379 1 94.62 195 GLY A CA 1
ATOM 1453 C C . GLY A 1 195 ? 11.508 -22.828 5.273 1 94.62 195 GLY A C 1
ATOM 1454 O O . GLY A 1 195 ? 11.906 -23.344 4.23 1 94.62 195 GLY A O 1
ATOM 1455 N N . VAL A 1 196 ? 10.312 -22.578 5.496 1 96.56 196 VAL A N 1
ATOM 1456 C CA . VAL A 1 196 ? 9.281 -22.891 4.508 1 96.56 196 VAL A CA 1
ATOM 1457 C C . VAL A 1 196 ? 9.234 -21.781 3.455 1 96.56 196 VAL A C 1
ATOM 1459 O O . VAL A 1 196 ? 9.25 -20.594 3.789 1 96.56 196 VAL A O 1
ATOM 1462 N N . VAL A 1 197 ? 9.227 -22.188 2.178 1 97.88 197 VAL A N 1
ATOM 1463 C CA . VAL A 1 197 ? 9.117 -21.203 1.099 1 97.88 197 VAL A CA 1
ATOM 1464 C C . VAL A 1 197 ? 7.703 -20.625 1.067 1 97.88 197 VAL A C 1
ATOM 1466 O O . VAL A 1 197 ? 6.727 -21.359 0.871 1 97.88 197 VAL A O 1
ATOM 1469 N N . ILE A 1 198 ? 7.609 -19.312 1.235 1 97.19 198 ILE A N 1
ATOM 1470 C CA . ILE A 1 198 ? 6.293 -18.703 1.344 1 97.19 198 ILE A CA 1
ATOM 1471 C C . ILE A 1 198 ? 6.07 -17.75 0.174 1 97.19 198 ILE A C 1
ATOM 1473 O O . ILE A 1 198 ? 4.965 -17.219 -0.008 1 97.19 198 ILE A O 1
ATOM 1477 N N . ALA A 1 199 ? 7.062 -17.469 -0.574 1 98.56 199 ALA A N 1
ATOM 1478 C CA . ALA A 1 199 ? 6.961 -16.562 -1.716 1 98.56 199 ALA A CA 1
ATOM 1479 C C . ALA A 1 199 ? 8.141 -16.734 -2.668 1 98.56 199 ALA A C 1
ATOM 1481 O O . ALA A 1 199 ? 9.078 -17.484 -2.369 1 98.56 199 ALA A O 1
ATOM 1482 N N . ALA A 1 200 ? 8.031 -16.172 -3.826 1 98.69 200 ALA A N 1
ATOM 1483 C CA . ALA A 1 200 ? 9.117 -16.047 -4.793 1 98.69 200 ALA A CA 1
ATOM 1484 C C . ALA A 1 200 ? 9.359 -14.586 -5.156 1 98.69 200 ALA A C 1
ATOM 1486 O O . ALA A 1 200 ? 8.422 -13.859 -5.488 1 98.69 200 ALA A O 1
ATOM 1487 N N . VAL A 1 201 ? 10.57 -14.148 -5.031 1 98.56 201 VAL A N 1
ATOM 1488 C CA . VAL A 1 201 ? 10.961 -12.828 -5.52 1 98.56 201 VAL A CA 1
ATOM 1489 C C . VAL A 1 201 ? 11.531 -12.945 -6.93 1 98.56 201 VAL A C 1
ATOM 1491 O O . VAL A 1 201 ? 12.281 -13.891 -7.227 1 98.56 201 VAL A O 1
ATOM 1494 N N . SER A 1 202 ? 11.156 -12.047 -7.809 1 98.06 202 SER A N 1
ATOM 1495 C CA . SER A 1 202 ? 11.484 -12.203 -9.227 1 98.06 202 SER A CA 1
ATOM 1496 C C . SER A 1 202 ? 12 -10.891 -9.812 1 98.06 202 SER A C 1
ATOM 1498 O O . SER A 1 202 ? 11.57 -9.812 -9.414 1 98.06 202 SER A O 1
ATOM 1500 N N . VAL A 1 203 ? 12.938 -10.969 -10.688 1 97.19 203 VAL A N 1
ATOM 1501 C CA . VAL A 1 203 ? 13.328 -9.922 -11.633 1 97.19 203 VAL A CA 1
ATOM 1502 C C . VAL A 1 203 ? 12.914 -10.32 -13.047 1 97.19 203 VAL A C 1
ATOM 1504 O O . VAL A 1 203 ? 13.148 -11.445 -13.477 1 97.19 203 VAL A O 1
ATOM 1507 N N . SER A 1 204 ? 12.242 -9.406 -13.719 1 96.19 204 SER A N 1
ATOM 1508 C CA . SER A 1 204 ? 11.781 -9.719 -15.07 1 96.19 204 SER A CA 1
ATOM 1509 C C . SER A 1 204 ? 11.945 -8.523 -16 1 96.19 204 SER A C 1
ATOM 1511 O O . SER A 1 204 ? 12.062 -7.383 -15.539 1 96.19 204 SER A O 1
ATOM 1513 N N . GLY A 1 205 ? 11.977 -8.789 -17.297 1 94 205 GLY A N 1
ATOM 1514 C CA . GLY A 1 205 ? 12.102 -7.754 -18.312 1 94 205 GLY A CA 1
ATOM 1515 C C . GLY A 1 205 ? 12.094 -8.297 -19.734 1 94 205 GLY A C 1
ATOM 1516 O O . GLY A 1 205 ? 11.984 -9.508 -19.938 1 94 205 GLY A O 1
ATOM 1517 N N . PRO A 1 206 ? 12.109 -7.371 -20.672 1 92.81 206 PRO A N 1
ATOM 1518 C CA . PRO A 1 206 ? 12.172 -7.812 -22.062 1 92.81 206 PRO A CA 1
ATOM 1519 C C . PRO A 1 206 ? 13.445 -8.602 -22.391 1 92.81 206 PRO A C 1
ATOM 1521 O O . PRO A 1 206 ? 14.531 -8.203 -21.969 1 92.81 206 PRO A O 1
ATOM 1524 N N . ILE A 1 207 ? 13.25 -9.672 -23.109 1 94.06 207 ILE A N 1
ATOM 1525 C CA . ILE A 1 207 ? 14.375 -10.523 -23.484 1 94.06 207 ILE A CA 1
ATOM 1526 C C . ILE A 1 207 ? 15.445 -9.688 -24.188 1 94.06 207 ILE A C 1
ATOM 1528 O O . ILE A 1 207 ? 16.641 -9.898 -23.969 1 94.06 207 ILE A O 1
ATOM 1532 N N . ASP A 1 208 ? 15.07 -8.719 -24.906 1 91.5 208 ASP A N 1
ATOM 1533 C CA . ASP A 1 208 ? 15.992 -7.906 -25.688 1 91.5 208 ASP A CA 1
ATOM 1534 C C . ASP A 1 208 ? 16.922 -7.102 -24.781 1 91.5 208 ASP A C 1
ATOM 1536 O O . ASP A 1 208 ? 18.062 -6.801 -25.156 1 91.5 208 ASP A O 1
ATOM 1540 N N . ARG A 1 209 ? 16.469 -6.848 -23.672 1 90.94 209 ARG A N 1
ATOM 1541 C CA . ARG A 1 209 ? 17.25 -6.031 -22.734 1 90.94 209 ARG A CA 1
ATOM 1542 C C . ARG A 1 209 ? 17.984 -6.898 -21.734 1 90.94 209 ARG A C 1
ATOM 1544 O O . ARG A 1 209 ? 19.172 -6.691 -21.484 1 90.94 209 ARG A O 1
ATOM 1551 N N . ILE A 1 210 ? 17.312 -7.871 -21.203 1 91.69 210 ILE A N 1
ATOM 1552 C CA . ILE A 1 210 ? 17.938 -8.562 -20.078 1 91.69 210 ILE A CA 1
ATOM 1553 C C . ILE A 1 210 ? 18.594 -9.852 -20.562 1 91.69 210 ILE A C 1
ATOM 1555 O O . ILE A 1 210 ? 19.344 -10.484 -19.828 1 91.69 210 ILE A O 1
ATOM 1559 N N . GLY A 1 211 ? 18.328 -10.242 -21.828 1 92.38 211 GLY A N 1
ATOM 1560 C CA . GLY A 1 211 ? 18.953 -11.422 -22.422 1 92.38 211 GLY A CA 1
ATOM 1561 C C . GLY A 1 211 ? 18.219 -12.711 -22.078 1 92.38 211 GLY A C 1
ATOM 1562 O O . GLY A 1 211 ? 17.156 -12.688 -21.453 1 92.38 211 GLY A O 1
ATOM 1563 N N . ARG A 1 212 ? 18.875 -13.836 -22.5 1 95 212 ARG A N 1
ATOM 1564 C CA . ARG A 1 212 ? 18.25 -15.148 -22.391 1 95 212 ARG A CA 1
ATOM 1565 C C . ARG A 1 212 ? 18.828 -15.93 -21.219 1 95 212 ARG A C 1
ATOM 1567 O O . ARG A 1 212 ? 18.516 -17.109 -21.031 1 95 212 ARG A O 1
ATOM 1574 N N . ARG A 1 213 ? 19.734 -15.328 -20.5 1 96.44 213 ARG A N 1
ATOM 1575 C CA . ARG A 1 213 ? 20.297 -15.93 -19.297 1 96.44 213 ARG A CA 1
ATOM 1576 C C . ARG A 1 213 ? 20.203 -14.977 -18.109 1 96.44 213 ARG A C 1
ATOM 1578 O O . ARG A 1 213 ? 21.219 -14.641 -17.5 1 96.44 213 ARG A O 1
ATOM 1585 N N . PRO A 1 214 ? 18.953 -14.648 -17.75 1 95.19 214 PRO A N 1
ATOM 1586 C CA . PRO A 1 214 ? 18.797 -13.672 -16.672 1 95.19 214 PRO A CA 1
ATOM 1587 C C . PRO A 1 214 ? 19.406 -14.148 -15.352 1 95.19 214 PRO A C 1
ATOM 1589 O O . PRO A 1 214 ? 19.828 -13.328 -14.531 1 95.19 214 PRO A O 1
ATOM 1592 N N . GLY A 1 215 ? 19.5 -15.43 -15.133 1 95.81 215 GLY A N 1
ATOM 1593 C CA . GLY A 1 215 ? 20.141 -15.961 -13.938 1 95.81 215 GLY A CA 1
ATOM 1594 C C . GLY A 1 215 ? 21.609 -15.578 -13.812 1 95.81 215 GLY A C 1
ATOM 1595 O O . GLY A 1 215 ? 22.078 -15.258 -12.727 1 95.81 215 GLY A O 1
ATOM 1596 N N . ALA A 1 216 ? 22.312 -15.641 -14.906 1 93.94 216 ALA A N 1
ATOM 1597 C CA . ALA A 1 216 ? 23.719 -15.266 -14.914 1 93.94 216 ALA A CA 1
ATOM 1598 C C . ALA A 1 216 ? 23.906 -13.812 -14.508 1 93.94 216 ALA A C 1
ATOM 1600 O O . ALA A 1 216 ? 24.906 -13.461 -13.875 1 93.94 216 ALA A O 1
ATOM 1601 N N . ARG A 1 217 ? 23.016 -13.078 -14.758 1 92.38 217 ARG A N 1
ATOM 1602 C CA . ARG A 1 217 ? 23.141 -11.641 -14.523 1 92.38 217 ARG A CA 1
ATOM 1603 C C . ARG A 1 217 ? 22.719 -11.273 -13.109 1 92.38 217 ARG A C 1
ATOM 1605 O O . ARG A 1 217 ? 23.359 -10.453 -12.445 1 92.38 217 ARG A O 1
ATOM 1612 N N . TRP A 1 218 ? 21.609 -11.914 -12.672 1 95 218 TRP A N 1
ATOM 1613 C CA . TRP A 1 218 ? 20.984 -11.305 -11.5 1 95 218 TRP A CA 1
ATOM 1614 C C . TRP A 1 218 ? 20.766 -12.336 -10.398 1 95 218 TRP A C 1
ATOM 1616 O O . TRP A 1 218 ? 20.172 -12.031 -9.367 1 95 218 TRP A O 1
ATOM 1626 N N . ALA A 1 219 ? 21.188 -13.539 -10.594 1 95.31 219 ALA A N 1
ATOM 1627 C CA . ALA A 1 219 ? 20.922 -14.562 -9.586 1 95.31 219 ALA A CA 1
ATOM 1628 C C . ALA A 1 219 ? 21.5 -14.156 -8.234 1 95.31 219 ALA A C 1
ATOM 1630 O O . ALA A 1 219 ? 20.859 -14.344 -7.195 1 95.31 219 ALA A O 1
ATOM 1631 N N . ALA A 1 220 ? 22.688 -13.586 -8.258 1 95.75 220 ALA A N 1
ATOM 1632 C CA . ALA A 1 220 ? 23.328 -13.188 -7.004 1 95.75 220 ALA A CA 1
ATOM 1633 C C . ALA A 1 220 ? 22.531 -12.094 -6.301 1 95.75 220 ALA A C 1
ATOM 1635 O O . ALA A 1 220 ? 22.297 -12.164 -5.09 1 95.75 220 ALA A O 1
ATOM 1636 N N . ASP A 1 221 ? 22.125 -11.094 -7.07 1 95.31 221 ASP A N 1
ATOM 1637 C CA . ASP A 1 221 ? 21.297 -10.016 -6.527 1 95.31 221 ASP A CA 1
ATOM 1638 C C . ASP A 1 221 ? 19.984 -10.562 -5.961 1 95.31 221 ASP A C 1
ATOM 1640 O O . ASP A 1 221 ? 19.547 -10.141 -4.891 1 95.31 221 ASP A O 1
ATOM 1644 N N . LEU A 1 222 ? 19.453 -11.422 -6.656 1 96.69 222 LEU A N 1
ATOM 1645 C CA . LEU A 1 222 ? 18.172 -12.016 -6.285 1 96.69 222 LEU A CA 1
ATOM 1646 C C . LEU A 1 222 ? 18.297 -12.836 -5.008 1 96.69 222 LEU A C 1
ATOM 1648 O O . LEU A 1 222 ? 17.438 -12.773 -4.133 1 96.69 222 LEU A O 1
ATOM 1652 N N . LEU A 1 223 ? 19.328 -13.641 -4.969 1 96.75 223 LEU A N 1
ATOM 1653 C CA . LEU A 1 223 ? 19.547 -14.469 -3.789 1 96.75 223 LEU A CA 1
ATOM 1654 C C . LEU A 1 223 ? 19.797 -13.602 -2.559 1 96.75 223 LEU A C 1
ATOM 1656 O O . LEU A 1 223 ? 19.312 -13.906 -1.469 1 96.75 223 LEU A O 1
ATOM 1660 N N . SER A 1 224 ? 20.531 -12.547 -2.771 1 96.75 224 SER A N 1
ATOM 1661 C CA . SER A 1 224 ? 20.766 -11.609 -1.683 1 96.75 224 SER A CA 1
ATOM 1662 C C . SER A 1 224 ? 19.453 -10.977 -1.212 1 96.75 224 SER A C 1
ATOM 1664 O O . SER A 1 224 ? 19.219 -10.852 -0.009 1 96.75 224 SER A O 1
ATOM 1666 N N . ALA A 1 225 ? 18.641 -10.609 -2.141 1 96.31 225 ALA A N 1
ATOM 1667 C CA . ALA A 1 225 ? 17.344 -10.023 -1.82 1 96.31 225 ALA A CA 1
ATOM 1668 C C . ALA A 1 225 ? 16.453 -11.023 -1.089 1 96.31 225 ALA A C 1
ATOM 1670 O O . ALA A 1 225 ? 15.812 -10.68 -0.094 1 96.31 225 ALA A O 1
ATOM 1671 N N . ALA A 1 226 ? 16.391 -12.227 -1.608 1 97.25 226 ALA A N 1
ATOM 1672 C CA . ALA A 1 226 ? 15.609 -13.281 -0.976 1 97.25 226 ALA A CA 1
ATOM 1673 C C . ALA A 1 226 ? 16.062 -13.516 0.462 1 97.25 226 ALA A C 1
ATOM 1675 O O . ALA A 1 226 ? 15.227 -13.672 1.362 1 97.25 226 ALA A O 1
ATOM 1676 N N . GLU A 1 227 ? 17.328 -13.508 0.644 1 96 227 GLU A N 1
ATOM 1677 C CA . GLU A 1 227 ? 17.875 -13.695 1.981 1 96 227 GLU A CA 1
ATOM 1678 C C . GLU A 1 227 ? 17.531 -12.523 2.895 1 96 227 GLU A C 1
ATOM 1680 O O . GLU A 1 227 ? 17.203 -12.719 4.066 1 96 227 GLU A O 1
ATOM 1685 N N . ALA A 1 228 ? 17.719 -11.375 2.383 1 94.88 228 ALA A N 1
ATOM 1686 C CA . ALA A 1 228 ? 17.375 -10.188 3.154 1 94.88 228 ALA A CA 1
ATOM 1687 C C . ALA A 1 228 ? 15.906 -10.211 3.59 1 94.88 228 ALA A C 1
ATOM 1689 O O . ALA A 1 228 ? 15.586 -9.852 4.723 1 94.88 228 ALA A O 1
ATOM 1690 N N . MET A 1 229 ? 15.039 -10.617 2.717 1 94.69 229 MET A N 1
ATOM 1691 C CA . MET A 1 229 ? 13.625 -10.742 3.047 1 94.69 229 MET A CA 1
ATOM 1692 C C . MET A 1 229 ? 13.398 -11.82 4.102 1 94.69 229 MET A C 1
ATOM 1694 O O . MET A 1 229 ? 12.648 -11.609 5.059 1 94.69 229 MET A O 1
ATOM 1698 N N . THR A 1 230 ? 14.016 -12.938 3.891 1 93.81 230 THR A N 1
ATOM 1699 C CA . THR A 1 230 ? 13.891 -14.055 4.812 1 93.81 230 THR A CA 1
ATOM 1700 C C . THR A 1 230 ? 14.305 -13.648 6.223 1 93.81 230 THR A C 1
ATOM 1702 O O . THR A 1 230 ? 13.664 -14.031 7.203 1 93.81 230 THR A O 1
ATOM 1705 N N . ARG A 1 231 ? 15.328 -12.812 6.359 1 92.56 231 ARG A N 1
ATOM 1706 C CA . ARG A 1 231 ? 15.828 -12.367 7.652 1 92.56 231 ARG A CA 1
ATOM 1707 C C . ARG A 1 231 ? 14.797 -11.492 8.367 1 92.56 231 ARG A C 1
ATOM 1709 O O . ARG A 1 231 ? 14.836 -11.352 9.586 1 92.56 231 ARG A O 1
ATOM 1716 N N . ARG A 1 232 ? 13.93 -10.977 7.629 1 88.75 232 ARG A N 1
ATOM 1717 C CA . ARG A 1 232 ? 12.93 -10.078 8.188 1 88.75 232 ARG A CA 1
ATOM 1718 C C . ARG A 1 232 ? 11.656 -10.836 8.555 1 88.75 232 ARG A C 1
ATOM 1720 O O . ARG A 1 232 ? 10.703 -10.242 9.062 1 88.75 232 ARG A O 1
ATOM 1727 N N . LEU A 1 233 ? 11.703 -12.055 8.172 1 90.25 233 LEU A N 1
ATOM 1728 C CA . LEU A 1 233 ? 10.516 -12.883 8.375 1 90.25 233 LEU A CA 1
ATOM 1729 C C . LEU A 1 233 ? 10.734 -13.875 9.508 1 90.25 233 LEU A C 1
ATOM 1731 O O . LEU A 1 233 ? 9.812 -14.172 10.273 1 90.25 233 LEU A O 1
ATOM 1735 N N . MET B 1 1 ? -16.203 9.656 13.047 1 40.34 1 MET B N 1
ATOM 1736 C CA . MET B 1 1 ? -17.625 9.836 12.75 1 40.34 1 MET B CA 1
ATOM 1737 C C . MET B 1 1 ? -18.062 8.922 11.609 1 40.34 1 MET B C 1
ATOM 1739 O O . MET B 1 1 ? -17.297 8.719 10.656 1 40.34 1 MET B O 1
ATOM 1743 N N . ARG B 1 2 ? -19.156 8.273 11.969 1 57.72 2 ARG B N 1
ATOM 1744 C CA . ARG B 1 2 ? -19.766 7.336 11.039 1 57.72 2 ARG B CA 1
ATOM 1745 C C . ARG B 1 2 ? -20.156 8.031 9.734 1 57.72 2 ARG B C 1
ATOM 1747 O O . ARG B 1 2 ? -20.875 9.031 9.742 1 57.72 2 ARG B O 1
ATOM 1754 N N . GLN B 1 3 ? -19.281 7.938 8.539 1 68.81 3 GLN B N 1
ATOM 1755 C CA . GLN B 1 3 ? -19.641 8.531 7.254 1 68.81 3 GLN B CA 1
ATOM 1756 C C . GLN B 1 3 ? -20.953 7.953 6.734 1 68.81 3 GLN B C 1
ATOM 1758 O O . GLN B 1 3 ? -21.188 6.742 6.812 1 68.81 3 GLN B O 1
ATOM 1763 N N . HIS B 1 4 ? -21.906 8.898 6.551 1 85.06 4 HIS B N 1
ATOM 1764 C CA . HIS B 1 4 ? -23.188 8.484 6.012 1 85.06 4 HIS B CA 1
ATOM 1765 C C . HIS B 1 4 ? -23.297 8.812 4.523 1 85.06 4 HIS B C 1
ATOM 1767 O O . HIS B 1 4 ? -23.438 9.977 4.148 1 85.06 4 HIS B O 1
ATOM 1773 N N . SER B 1 5 ? -23.312 7.816 3.682 1 86.62 5 SER B N 1
ATOM 1774 C CA . SER B 1 5 ? -23.266 7.98 2.232 1 86.62 5 SER B CA 1
ATOM 1775 C C . SER B 1 5 ? -24.672 7.992 1.64 1 86.62 5 SER B C 1
ATOM 1777 O O . SER B 1 5 ? -24.859 8.359 0.479 1 86.62 5 SER B O 1
ATOM 1779 N N . GLY B 1 6 ? -25.703 7.641 2.486 1 89.44 6 GLY B N 1
ATOM 1780 C CA . GLY B 1 6 ? -27.047 7.477 1.986 1 89.44 6 GLY B CA 1
ATOM 1781 C C . GLY B 1 6 ? -27.375 6.051 1.578 1 89.44 6 GLY B C 1
ATOM 1782 O O . GLY B 1 6 ? -28.516 5.723 1.285 1 89.44 6 GLY B O 1
ATOM 1783 N N . ILE B 1 7 ? -26.359 5.199 1.579 1 94.81 7 ILE B N 1
ATOM 1784 C CA . ILE B 1 7 ? -26.531 3.777 1.323 1 94.81 7 ILE B CA 1
ATOM 1785 C C . ILE B 1 7 ? -26.219 2.979 2.584 1 94.81 7 ILE B C 1
ATOM 1787 O O . ILE B 1 7 ? -25.047 2.67 2.848 1 94.81 7 ILE B O 1
ATOM 1791 N N . GLY B 1 8 ? -27.266 2.576 3.277 1 95.25 8 GLY B N 1
ATOM 1792 C CA . GLY B 1 8 ? -27.125 2.016 4.613 1 95.25 8 GLY B CA 1
ATOM 1793 C C . GLY B 1 8 ? -26.234 0.792 4.66 1 95.25 8 GLY B C 1
ATOM 1794 O O . GLY B 1 8 ? -25.375 0.683 5.535 1 95.25 8 GLY B O 1
ATOM 1795 N N . VAL B 1 9 ? -26.531 -0.094 3.762 1 95.44 9 VAL B N 1
ATOM 1796 C CA . VAL B 1 9 ? -25.781 -1.347 3.768 1 95.44 9 VAL B CA 1
ATOM 1797 C C . VAL B 1 9 ? -24.297 -1.063 3.537 1 95.44 9 VAL B C 1
ATOM 1799 O O . VAL B 1 9 ? -23.438 -1.702 4.145 1 95.44 9 VAL B O 1
ATOM 1802 N N . LEU B 1 10 ? -23.969 -0.153 2.637 1 96.44 10 LEU B N 1
ATOM 1803 C CA . LEU B 1 10 ? -22.578 0.218 2.396 1 96.44 10 LEU B CA 1
ATOM 1804 C C . LEU B 1 10 ? -21.969 0.867 3.633 1 96.44 10 LEU B C 1
ATOM 1806 O O . LEU B 1 10 ? -20.828 0.573 3.992 1 96.44 10 LEU B O 1
ATOM 1810 N N . ASP B 1 11 ? -22.703 1.692 4.246 1 97.25 11 ASP B N 1
ATOM 1811 C CA . ASP B 1 11 ? -22.219 2.334 5.469 1 97.25 11 ASP B CA 1
ATOM 1812 C C . ASP B 1 11 ? -21.891 1.297 6.539 1 97.25 11 ASP B C 1
ATOM 1814 O O . ASP B 1 11 ? -20.844 1.371 7.184 1 97.25 11 ASP B O 1
ATOM 1818 N N . LYS B 1 12 ? -22.766 0.355 6.672 1 97 12 LYS B N 1
ATOM 1819 C CA . LYS B 1 12 ? -22.547 -0.691 7.668 1 97 12 LYS B CA 1
ATOM 1820 C C . LYS B 1 12 ? -21.344 -1.565 7.289 1 97 12 LYS B C 1
ATOM 1822 O O . LYS B 1 12 ? -20.578 -1.973 8.156 1 97 12 LYS B O 1
ATOM 1827 N N . ALA B 1 13 ? -21.281 -1.864 6.039 1 97.5 13 ALA B N 1
ATOM 1828 C CA . ALA B 1 13 ? -20.156 -2.666 5.57 1 97.5 13 ALA B CA 1
ATOM 1829 C C . ALA B 1 13 ? -18.828 -1.966 5.852 1 97.5 13 ALA B C 1
ATOM 1831 O O . ALA B 1 13 ? -17.859 -2.602 6.281 1 97.5 13 ALA B O 1
ATOM 1832 N N . MET B 1 14 ? -18.781 -0.65 5.648 1 97.12 14 MET B N 1
ATOM 1833 C CA . MET B 1 14 ? -17.562 0.119 5.902 1 97.12 14 MET B CA 1
ATOM 1834 C C . MET B 1 14 ? -17.25 0.172 7.395 1 97.12 14 MET B C 1
ATOM 1836 O O . MET B 1 14 ? -16.094 0.138 7.797 1 97.12 14 MET B O 1
ATOM 1840 N N . GLU B 1 15 ? -18.266 0.249 8.18 1 97 15 GLU B N 1
ATOM 1841 C CA . GLU B 1 15 ? -18.062 0.207 9.625 1 97 15 GLU B CA 1
ATOM 1842 C C . GLU B 1 15 ? -17.422 -1.113 10.055 1 97 15 GLU B C 1
ATOM 1844 O O . GLU B 1 15 ? -16.516 -1.13 10.883 1 97 15 GLU B O 1
ATOM 1849 N N . VAL B 1 16 ? -17.938 -2.207 9.508 1 97.88 16 VAL B N 1
ATOM 1850 C CA . VAL B 1 16 ? -17.391 -3.527 9.789 1 97.88 16 VAL B CA 1
ATOM 1851 C C . VAL B 1 16 ? -15.922 -3.576 9.359 1 97.88 16 VAL B C 1
ATOM 1853 O O . VAL B 1 16 ? -15.055 -4.02 10.125 1 97.88 16 VAL B O 1
ATOM 1856 N N . LEU B 1 17 ? -15.656 -3.117 8.172 1 97.62 17 LEU B N 1
ATOM 1857 C CA . LEU B 1 17 ? -14.312 -3.133 7.605 1 97.62 17 LEU B CA 1
ATOM 1858 C C . LEU B 1 17 ? -13.344 -2.352 8.484 1 97.62 17 LEU B C 1
ATOM 1860 O O . LEU B 1 17 ? -12.273 -2.852 8.836 1 97.62 17 LEU B O 1
ATOM 1864 N N . HIS B 1 18 ? -13.734 -1.156 8.906 1 95.75 18 HIS B N 1
ATOM 1865 C CA . HIS B 1 18 ? -12.875 -0.303 9.719 1 95.75 18 HIS B CA 1
ATOM 1866 C C . HIS B 1 18 ? -12.695 -0.877 11.117 1 95.75 18 HIS B C 1
ATOM 1868 O O . HIS B 1 18 ? -11.625 -0.738 11.719 1 95.75 18 HIS B O 1
ATOM 1874 N N . THR B 1 19 ? -13.719 -1.487 11.641 1 96.75 19 THR B N 1
ATOM 1875 C CA . THR B 1 19 ? -13.625 -2.127 12.953 1 96.75 19 THR B CA 1
ATOM 1876 C C . THR B 1 19 ? -12.578 -3.24 12.93 1 96.75 19 THR B C 1
ATOM 1878 O O . THR B 1 19 ? -11.719 -3.305 13.805 1 96.75 19 THR B O 1
ATOM 1881 N N . ILE B 1 20 ? -12.617 -4.027 11.898 1 96.81 20 ILE B N 1
ATOM 1882 C CA . ILE B 1 20 ? -11.688 -5.145 11.773 1 96.81 20 ILE B CA 1
ATOM 1883 C C . ILE B 1 20 ? -10.289 -4.617 11.477 1 96.81 20 ILE B C 1
ATOM 1885 O O . ILE B 1 20 ? -9.297 -5.199 11.922 1 96.81 20 ILE B O 1
ATOM 1889 N N . ALA B 1 21 ? -10.242 -3.498 10.805 1 94.25 21 ALA B N 1
ATOM 1890 C CA . ALA B 1 21 ? -8.953 -2.871 10.5 1 94.25 21 ALA B CA 1
ATOM 1891 C C . ALA B 1 21 ? -8.234 -2.451 11.773 1 94.25 21 ALA B C 1
ATOM 1893 O O . ALA B 1 21 ? -7 -2.428 11.82 1 94.25 21 ALA B O 1
ATOM 1894 N N . GLU B 1 22 ? -8.953 -2.068 12.766 1 91.81 22 GLU B N 1
ATOM 1895 C CA . GLU B 1 22 ? -8.352 -1.702 14.039 1 91.81 22 GLU B CA 1
ATOM 1896 C C . GLU B 1 22 ? -7.664 -2.9 14.688 1 91.81 22 GLU B C 1
ATOM 1898 O O . GLU B 1 22 ? -6.562 -2.775 15.234 1 91.81 22 GLU B O 1
ATOM 1903 N N . SER B 1 23 ? -8.344 -3.994 14.68 1 93.06 23 SER B N 1
ATOM 1904 C CA . SER B 1 23 ? -7.789 -5.258 15.156 1 93.06 23 SER B CA 1
ATOM 1905 C C . SER B 1 23 ? -8.617 -6.441 14.672 1 93.06 23 SER B C 1
ATOM 1907 O O . SER B 1 23 ? -9.852 -6.363 14.617 1 93.06 23 SER B O 1
ATOM 1909 N N . PRO B 1 24 ? -7.949 -7.508 14.305 1 95 24 PRO B N 1
ATOM 1910 C CA . PRO B 1 24 ? -8.695 -8.703 13.914 1 95 24 PRO B CA 1
ATOM 1911 C C . PRO B 1 24 ? -9.688 -9.164 14.984 1 95 24 PRO B C 1
ATOM 1913 O O . PRO B 1 24 ? -9.406 -9.039 16.172 1 95 24 PRO B O 1
ATOM 1916 N N . CYS B 1 25 ? -10.836 -9.656 14.539 1 94.81 25 CYS B N 1
ATOM 1917 C CA . CYS B 1 25 ? -11.781 -10.094 15.562 1 94.81 25 CYS B CA 1
ATOM 1918 C C . CYS B 1 25 ? -12.727 -11.156 15.016 1 94.81 25 CYS B C 1
ATOM 1920 O O . CYS B 1 25 ? -12.906 -11.266 13.797 1 94.81 25 CYS B O 1
ATOM 1922 N N . GLY B 1 26 ? -13.195 -11.945 15.93 1 97.44 26 GLY B N 1
ATOM 1923 C CA . GLY B 1 26 ? -14.242 -12.906 15.609 1 97.44 26 GLY B CA 1
ATOM 1924 C C . GLY B 1 26 ? -15.633 -12.297 15.641 1 97.44 26 GLY B C 1
ATOM 1925 O O . GLY B 1 26 ? -15.789 -11.094 15.852 1 97.44 26 GLY B O 1
ATOM 1926 N N . LEU B 1 27 ? -16.594 -13.148 15.438 1 97.5 27 LEU B N 1
ATOM 1927 C CA . LEU B 1 27 ? -17.984 -12.695 15.273 1 97.5 27 LEU B CA 1
ATOM 1928 C C . LEU B 1 27 ? -18.5 -12.047 16.547 1 97.5 27 LEU B C 1
ATOM 1930 O O . LEU B 1 27 ? -19.109 -10.977 16.516 1 97.5 27 LEU B O 1
ATOM 1934 N N . ALA B 1 28 ? -18.219 -12.688 17.641 1 97.62 28 ALA B N 1
ATOM 1935 C CA . ALA B 1 28 ? -18.719 -12.164 18.906 1 97.62 28 ALA B CA 1
ATOM 1936 C C . ALA B 1 28 ? -18.156 -10.773 19.203 1 97.62 28 ALA B C 1
ATOM 1938 O O . ALA B 1 28 ? -18.891 -9.852 19.531 1 97.62 28 ALA B O 1
ATOM 1939 N N . GLU B 1 29 ? -16.922 -10.641 19.094 1 97.62 29 GLU B N 1
ATOM 1940 C CA . GLU B 1 29 ? -16.266 -9.367 19.312 1 97.62 29 GLU B CA 1
ATOM 1941 C C . GLU B 1 29 ? -16.719 -8.32 18.297 1 97.62 29 GLU B C 1
ATOM 1943 O O . GLU B 1 29 ? -16.875 -7.145 18.641 1 97.62 29 GLU B O 1
ATOM 1948 N N . LEU B 1 30 ? -16.875 -8.742 17.062 1 98 30 LEU B N 1
ATOM 1949 C CA . LEU B 1 30 ? -17.344 -7.832 16.031 1 98 30 LEU B CA 1
ATOM 1950 C C . LEU B 1 30 ? -18.719 -7.262 16.391 1 98 30 LEU B C 1
ATOM 1952 O O . LEU B 1 30 ? -18.953 -6.062 16.234 1 98 30 LEU B O 1
ATOM 1956 N N . CYS B 1 31 ? -19.594 -8.109 16.875 1 98.31 31 CYS B N 1
ATOM 1957 C CA . CYS B 1 31 ? -20.906 -7.672 17.328 1 98.31 31 CYS B CA 1
ATOM 1958 C C . CYS B 1 31 ? -20.797 -6.668 18.469 1 98.31 31 CYS B C 1
ATOM 1960 O O . CYS B 1 31 ? -21.484 -5.648 18.484 1 98.31 31 CYS B O 1
ATOM 1962 N N . GLU B 1 32 ? -19.906 -6.926 19.359 1 98 32 GLU B N 1
ATOM 1963 C CA . GLU B 1 32 ? -19.703 -6.062 20.516 1 98 32 GLU B CA 1
ATOM 1964 C C . GLU B 1 32 ? -19.188 -4.691 20.109 1 98 32 GLU B C 1
ATOM 1966 O O . GLU B 1 32 ? -19.672 -3.662 20.578 1 98 32 GLU B O 1
ATOM 1971 N N . ARG B 1 33 ? -18.312 -4.668 19.203 1 97.06 33 ARG B N 1
ATOM 1972 C CA . ARG B 1 33 ? -17.641 -3.43 18.812 1 97.06 33 ARG B CA 1
ATOM 1973 C C . ARG B 1 33 ? -18.531 -2.602 17.891 1 97.06 33 ARG B C 1
ATOM 1975 O O . ARG B 1 33 ? -18.484 -1.37 17.922 1 97.06 33 ARG B O 1
ATOM 1982 N N . THR B 1 34 ? -19.328 -3.26 17.062 1 97.31 34 THR B N 1
ATOM 1983 C CA . THR B 1 34 ? -20.141 -2.537 16.094 1 97.31 34 THR B CA 1
ATOM 1984 C C . THR B 1 34 ? -21.547 -2.322 16.641 1 97.31 34 THR B C 1
ATOM 1986 O O . THR B 1 34 ? -22.297 -1.498 16.109 1 97.31 34 THR B O 1
ATOM 1989 N N . GLN B 1 35 ? -21.938 -3.211 17.578 1 98 35 GLN B N 1
ATOM 1990 C CA . GLN B 1 35 ? -23.281 -3.238 18.141 1 98 35 GLN B CA 1
ATOM 1991 C C . GLN B 1 35 ? -24.312 -3.67 17.094 1 98 35 GLN B C 1
ATOM 1993 O O . GLN B 1 35 ? -25.484 -3.281 17.172 1 98 35 GLN B O 1
ATOM 1998 N N . PHE B 1 36 ? -23.891 -4.352 16.078 1 97.69 36 PHE B N 1
ATOM 1999 C CA . PHE B 1 36 ? -24.797 -4.941 15.094 1 97.69 36 PHE B CA 1
ATOM 2000 C C . PHE B 1 36 ? -25.344 -6.277 15.594 1 97.69 36 PHE B C 1
ATOM 2002 O O . PHE B 1 36 ? -24.656 -7 16.312 1 97.69 36 PHE B O 1
ATOM 2009 N N . PRO B 1 37 ? -26.578 -6.629 15.148 1 97.75 37 PRO B N 1
ATOM 2010 C CA . PRO B 1 37 ? -27.016 -8.008 15.383 1 97.75 37 PRO B CA 1
ATOM 2011 C C . PRO B 1 37 ? -26.094 -9.039 14.742 1 97.75 37 PRO B C 1
ATOM 2013 O O . PRO B 1 37 ? -25.516 -8.781 13.68 1 97.75 37 PRO B O 1
ATOM 2016 N N . ARG B 1 38 ? -26.016 -10.188 15.391 1 97.62 38 ARG B N 1
ATOM 2017 C CA . ARG B 1 38 ? -25.094 -11.234 15 1 97.62 38 ARG B CA 1
ATOM 2018 C C . ARG B 1 38 ? -25.266 -11.594 13.523 1 97.62 38 ARG B C 1
ATOM 2020 O O . ARG B 1 38 ? -24.281 -11.695 12.789 1 97.62 38 ARG B O 1
ATOM 2027 N N . ALA B 1 39 ? -26.469 -11.75 13.086 1 97.19 39 ALA B N 1
ATOM 2028 C CA . ALA B 1 39 ? -26.734 -12.133 11.703 1 97.19 39 ALA B CA 1
ATOM 2029 C C . ALA B 1 39 ? -26.25 -11.062 10.727 1 97.19 39 ALA B C 1
ATOM 2031 O O . ALA B 1 39 ? -25.688 -11.383 9.68 1 97.19 39 ALA B O 1
ATOM 2032 N N . THR B 1 40 ? -26.5 -9.828 11.031 1 96.81 40 THR B N 1
ATOM 2033 C CA . THR B 1 40 ? -26.078 -8.703 10.203 1 96.81 40 THR B CA 1
ATOM 2034 C C . THR B 1 40 ? -24.562 -8.617 10.133 1 96.81 40 THR B C 1
ATOM 2036 O O . THR B 1 40 ? -23.984 -8.5 9.047 1 96.81 40 THR B O 1
ATOM 2039 N N . ALA B 1 41 ? -23.922 -8.688 11.305 1 98 41 ALA B N 1
ATOM 2040 C CA . ALA B 1 41 ? -22.469 -8.625 11.367 1 98 41 ALA B CA 1
ATOM 2041 C C . ALA B 1 41 ? -21.844 -9.742 10.539 1 98 41 ALA B C 1
ATOM 2043 O O . ALA B 1 41 ? -20.906 -9.508 9.766 1 98 41 ALA B O 1
ATOM 2044 N N . TYR B 1 42 ? -22.375 -10.906 10.703 1 98 42 TYR B N 1
ATOM 2045 C CA . TYR B 1 42 ? -21.844 -12.055 9.992 1 98 42 TYR B CA 1
ATOM 2046 C C . TYR B 1 42 ? -22 -11.883 8.484 1 98 42 TYR B C 1
ATOM 2048 O O . TYR B 1 42 ? -21.047 -12.117 7.727 1 98 42 TYR B O 1
ATOM 2056 N N . ARG B 1 43 ? -23.172 -11.539 8.078 1 97.62 43 ARG B N 1
ATOM 2057 C CA . ARG B 1 43 ? -23.469 -11.406 6.652 1 97.62 43 ARG B CA 1
ATOM 2058 C C . ARG B 1 43 ? -22.562 -10.367 6 1 97.62 43 ARG B C 1
ATOM 2060 O O . ARG B 1 43 ? -22.078 -10.562 4.883 1 97.62 43 ARG B O 1
ATOM 2067 N N . LEU B 1 44 ? -22.391 -9.281 6.684 1 97.75 44 LEU B N 1
ATOM 2068 C CA . LEU B 1 44 ? -21.547 -8.219 6.156 1 97.75 44 LEU B CA 1
ATOM 2069 C C . LEU B 1 44 ? -20.094 -8.664 6.074 1 97.75 44 LEU B C 1
ATOM 2071 O O . LEU B 1 44 ? -19.438 -8.461 5.051 1 97.75 44 LEU B O 1
ATOM 2075 N N . ALA B 1 45 ? -19.625 -9.25 7.141 1 98.19 45 ALA B N 1
ATOM 2076 C CA . ALA B 1 45 ? -18.234 -9.719 7.16 1 98.19 45 ALA B CA 1
ATOM 2077 C C . ALA B 1 45 ? -18 -10.781 6.09 1 98.19 45 ALA B C 1
ATOM 2079 O O . ALA B 1 45 ? -16.984 -10.758 5.387 1 98.19 45 ALA B O 1
ATOM 2080 N N . ALA B 1 46 ? -18.922 -11.648 5.984 1 97.62 46 ALA B N 1
ATOM 2081 C CA . ALA B 1 46 ? -18.844 -12.703 4.98 1 97.62 46 ALA B CA 1
ATOM 2082 C C . ALA B 1 46 ? -18.844 -12.117 3.568 1 97.62 46 ALA B C 1
ATOM 2084 O O . ALA B 1 46 ? -18.109 -12.586 2.693 1 97.62 46 ALA B O 1
ATOM 2085 N N . ALA B 1 47 ? -19.672 -11.18 3.375 1 97.38 47 ALA B N 1
ATOM 2086 C CA . ALA B 1 47 ? -19.734 -10.523 2.072 1 97.38 47 ALA B CA 1
ATOM 2087 C C . ALA B 1 47 ? -18.422 -9.812 1.742 1 97.38 47 ALA B C 1
ATOM 2089 O O . ALA B 1 47 ? -17.938 -9.891 0.613 1 97.38 47 ALA B O 1
ATOM 2090 N N . LEU B 1 48 ? -17.891 -9.125 2.721 1 97.81 48 LEU B N 1
ATOM 2091 C CA . LEU B 1 48 ? -16.625 -8.453 2.535 1 97.81 48 LEU B CA 1
ATOM 2092 C C . LEU B 1 48 ? -15.508 -9.461 2.264 1 97.81 48 LEU B C 1
ATOM 2094 O O . LEU B 1 48 ? -14.547 -9.156 1.546 1 97.81 48 LEU B O 1
ATOM 2098 N N . GLU B 1 49 ? -15.625 -10.625 2.836 1 96.88 49 GLU B N 1
ATOM 2099 C CA . GLU B 1 49 ? -14.672 -11.703 2.594 1 96.88 49 GLU B CA 1
ATOM 2100 C C . GLU B 1 49 ? -14.75 -12.195 1.151 1 96.88 49 GLU B C 1
ATOM 2102 O O . GLU B 1 49 ? -13.719 -12.469 0.525 1 96.88 49 GLU B O 1
ATOM 2107 N N . VAL B 1 50 ? -15.945 -12.32 0.654 1 96.56 50 VAL B N 1
ATOM 2108 C CA . VAL B 1 50 ? -16.156 -12.727 -0.733 1 96.56 50 VAL B CA 1
ATOM 2109 C C . VAL B 1 50 ? -15.445 -11.75 -1.667 1 96.56 50 VAL B C 1
ATOM 2111 O O . VAL B 1 50 ? -14.836 -12.156 -2.658 1 96.56 50 VAL B O 1
ATOM 2114 N N . HIS B 1 51 ? -15.438 -10.492 -1.328 1 96.25 51 HIS B N 1
ATOM 2115 C CA . HIS B 1 51 ? -14.805 -9.461 -2.145 1 96.25 51 HIS B CA 1
ATOM 2116 C C . HIS B 1 51 ? -13.344 -9.266 -1.753 1 96.25 51 HIS B C 1
ATOM 2118 O O . HIS B 1 51 ? -12.703 -8.32 -2.203 1 96.25 51 HIS B O 1
ATOM 2124 N N . ARG B 1 52 ? -12.836 -10.055 -0.834 1 94.75 52 ARG B N 1
ATOM 2125 C CA . ARG B 1 52 ? -11.43 -10.18 -0.452 1 94.75 52 ARG B CA 1
ATOM 2126 C C . ARG B 1 52 ? -10.953 -8.938 0.295 1 94.75 52 ARG B C 1
ATOM 2128 O O . ARG B 1 52 ? -9.75 -8.703 0.414 1 94.75 52 ARG B O 1
ATOM 2135 N N . LEU B 1 53 ? -11.891 -8.055 0.725 1 96.75 53 LEU B N 1
ATOM 2136 C CA . LEU B 1 53 ? -11.531 -6.949 1.602 1 96.75 53 LEU B CA 1
ATOM 2137 C C . LEU B 1 53 ? -11.227 -7.445 3.012 1 96.75 53 LEU B C 1
ATOM 2139 O O . LEU B 1 53 ? -10.484 -6.801 3.752 1 96.75 53 LEU B O 1
ATOM 2143 N N . LEU B 1 54 ? -11.867 -8.602 3.326 1 97.25 54 LEU B N 1
ATOM 2144 C CA . LEU B 1 54 ? -11.555 -9.312 4.562 1 97.25 54 LEU B CA 1
ATOM 2145 C C . LEU B 1 54 ? -11.094 -10.734 4.266 1 97.25 54 LEU B C 1
ATOM 2147 O O . LEU B 1 54 ? -11.359 -11.273 3.188 1 97.25 54 LEU B O 1
ATOM 2151 N N . ALA B 1 55 ? -10.359 -11.328 5.121 1 95.69 55 ALA B N 1
ATOM 2152 C CA . ALA B 1 55 ? -9.953 -12.727 5.125 1 95.69 55 ALA B CA 1
ATOM 2153 C C . ALA B 1 55 ? -9.93 -13.289 6.543 1 95.69 55 ALA B C 1
ATOM 2155 O O . ALA B 1 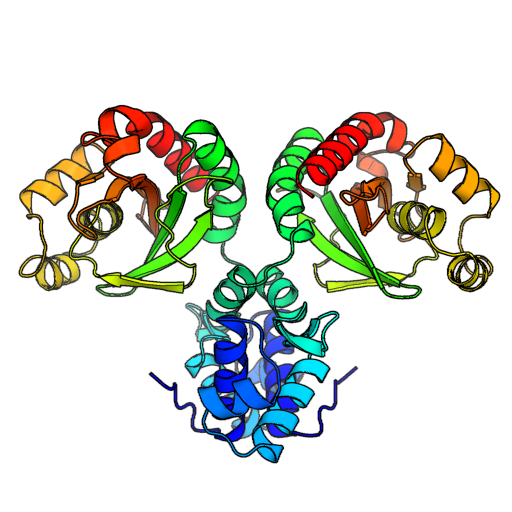55 ? -9.922 -12.531 7.516 1 95.69 55 ALA B O 1
ATOM 2156 N N . ARG B 1 56 ? -9.922 -14.594 6.672 1 94.94 56 ARG B N 1
ATOM 2157 C CA . ARG B 1 56 ? -9.859 -15.234 7.98 1 94.94 56 ARG B CA 1
ATOM 2158 C C . ARG B 1 56 ? -8.445 -15.711 8.289 1 94.94 56 ARG B C 1
ATOM 2160 O O . ARG B 1 56 ? -7.746 -16.219 7.398 1 94.94 56 ARG B O 1
ATOM 2167 N N . ASP B 1 57 ? -8.008 -15.43 9.5 1 92.06 57 ASP B N 1
ATOM 2168 C CA . ASP B 1 57 ? -6.723 -15.992 9.922 1 92.06 57 ASP B CA 1
ATOM 2169 C C . ASP B 1 57 ? -6.883 -17.438 10.367 1 92.06 57 ASP B C 1
ATOM 2171 O O . ASP B 1 57 ? -7.941 -18.047 10.18 1 92.06 57 ASP B O 1
ATOM 2175 N N . ASP B 1 58 ? -5.805 -18.016 10.906 1 88.69 58 ASP B N 1
ATOM 2176 C CA . ASP B 1 58 ? -5.789 -19.438 11.258 1 88.69 58 ASP B CA 1
ATOM 2177 C C . ASP B 1 58 ? -6.773 -19.734 12.383 1 88.69 58 ASP B C 1
ATOM 2179 O O . ASP B 1 58 ? -7.211 -20.875 12.547 1 88.69 58 ASP B O 1
ATOM 2183 N N . GLU B 1 59 ? -7.121 -18.75 13.164 1 92.56 59 GLU B N 1
ATOM 2184 C CA . GLU B 1 59 ? -8.039 -18.922 14.281 1 92.56 59 GLU B CA 1
ATOM 2185 C C . GLU B 1 59 ? -9.477 -18.609 13.867 1 92.56 59 GLU B C 1
ATOM 2187 O O . GLU B 1 59 ? -10.383 -18.641 14.703 1 92.56 59 GLU B O 1
ATOM 2192 N N . GLY B 1 60 ? -9.578 -18.281 12.609 1 94.25 60 GLY B N 1
ATOM 2193 C CA . GLY B 1 60 ? -10.906 -18 12.086 1 94.25 60 GLY B CA 1
ATOM 2194 C C . GLY B 1 60 ? -11.344 -16.578 12.312 1 94.25 60 GLY B C 1
ATOM 2195 O O . GLY B 1 60 ? -12.5 -16.219 12.047 1 94.25 60 GLY B O 1
ATOM 2196 N N . ARG B 1 61 ? -10.5 -15.734 12.82 1 96.5 61 ARG B N 1
ATOM 2197 C CA . ARG B 1 61 ? -10.805 -14.32 13.008 1 96.5 61 ARG B CA 1
ATOM 2198 C C . ARG B 1 61 ? -10.688 -13.555 11.695 1 96.5 61 ARG B C 1
ATOM 2200 O O . ARG B 1 61 ? -9.836 -13.875 10.859 1 96.5 61 ARG B O 1
ATOM 2207 N N . TRP B 1 62 ? -11.516 -12.547 11.562 1 97.69 62 TRP B N 1
ATOM 2208 C CA . TRP B 1 62 ? -11.422 -11.695 10.375 1 97.69 62 TRP B CA 1
ATOM 2209 C C . TRP B 1 62 ? -10.289 -10.688 10.516 1 97.69 62 TRP B C 1
ATOM 2211 O O . TRP B 1 62 ? -10.086 -10.117 11.586 1 97.69 62 TRP B O 1
ATOM 2221 N N . ARG B 1 63 ? -9.602 -10.508 9.453 1 96.94 63 ARG B N 1
ATOM 2222 C CA . ARG B 1 63 ? -8.594 -9.469 9.266 1 96.94 63 ARG B CA 1
ATOM 2223 C C . ARG B 1 63 ? -8.742 -8.812 7.895 1 96.94 63 ARG B C 1
ATOM 2225 O O . ARG B 1 63 ? -9.5 -9.289 7.047 1 96.94 63 ARG B O 1
ATOM 2232 N N . LEU B 1 64 ? -8.078 -7.711 7.723 1 95.94 64 LEU B N 1
ATOM 2233 C CA . LEU B 1 64 ? -8.078 -7.109 6.395 1 95.94 64 LEU B CA 1
ATOM 2234 C C . LEU B 1 64 ? -7.52 -8.07 5.355 1 95.94 64 LEU B C 1
ATOM 2236 O O . LEU B 1 64 ? -6.543 -8.781 5.621 1 95.94 64 LEU B O 1
ATOM 2240 N N . GLY B 1 65 ? -8.156 -8.109 4.203 1 94 65 GLY B N 1
ATOM 2241 C CA . GLY B 1 65 ? -7.809 -9.078 3.176 1 94 65 GLY B CA 1
ATOM 2242 C C . GLY B 1 65 ? -6.914 -8.508 2.09 1 94 65 GLY B C 1
ATOM 2243 O O . GLY B 1 65 ? -6.57 -7.328 2.125 1 94 65 GLY B O 1
ATOM 2244 N N . PRO B 1 66 ? -6.566 -9.297 1.095 1 90.5 66 PRO B N 1
ATOM 2245 C CA . PRO B 1 66 ? -5.578 -8.93 0.077 1 90.5 66 PRO B CA 1
ATOM 2246 C C . PRO B 1 66 ? -6.066 -7.816 -0.844 1 90.5 66 PRO B C 1
ATOM 2248 O O . PRO B 1 66 ? -5.258 -7.074 -1.406 1 90.5 66 PRO B O 1
ATOM 2251 N N . ALA B 1 67 ? -7.348 -7.68 -0.979 1 92.81 67 ALA B N 1
ATOM 2252 C CA . ALA B 1 67 ? -7.871 -6.652 -1.875 1 92.81 67 ALA B CA 1
ATOM 2253 C C . ALA B 1 67 ? -7.457 -5.258 -1.412 1 92.81 67 ALA B C 1
ATOM 2255 O O . ALA B 1 67 ? -7.324 -4.34 -2.225 1 92.81 67 ALA B O 1
ATOM 2256 N N . CYS B 1 68 ? -7.246 -5.07 -0.104 1 94.06 68 CYS B N 1
ATOM 2257 C CA . CYS B 1 68 ? -6.824 -3.775 0.42 1 94.06 68 CYS B CA 1
ATOM 2258 C C . CYS B 1 68 ? -5.484 -3.359 -0.172 1 94.06 68 CYS B C 1
ATOM 2260 O O . CYS B 1 68 ? -5.344 -2.242 -0.676 1 94.06 68 CYS B O 1
ATOM 2262 N N . THR B 1 69 ? -4.57 -4.301 -0.178 1 90 69 THR B N 1
ATOM 2263 C CA . THR B 1 69 ? -3.246 -4.008 -0.714 1 90 69 THR B CA 1
ATOM 2264 C C . THR B 1 69 ? -3.283 -3.939 -2.238 1 90 69 THR B C 1
ATOM 2266 O O . THR B 1 69 ? -2.574 -3.131 -2.844 1 90 69 THR B O 1
ATOM 2269 N N . GLU B 1 70 ? -4.098 -4.785 -2.844 1 90.44 70 GLU B N 1
ATOM 2270 C CA . GLU B 1 70 ? -4.238 -4.777 -4.297 1 90.44 70 GLU B CA 1
ATOM 2271 C C . GLU B 1 70 ? -4.793 -3.447 -4.793 1 90.44 70 GLU B C 1
ATOM 2273 O O . GLU B 1 70 ? -4.289 -2.885 -5.77 1 90.44 70 GLU B O 1
ATOM 2278 N N . LEU B 1 71 ? -5.805 -2.9 -4.129 1 92.19 71 LEU B N 1
ATOM 2279 C CA . LEU B 1 71 ? -6.387 -1.612 -4.492 1 92.19 71 LEU B CA 1
ATOM 2280 C C . LEU B 1 71 ? -5.383 -0.485 -4.277 1 92.19 71 LEU B C 1
ATOM 2282 O O . LEU B 1 71 ? -5.246 0.399 -5.125 1 92.19 71 LEU B O 1
ATOM 2286 N N . ALA B 1 72 ? -4.703 -0.563 -3.188 1 91.19 72 ALA B N 1
ATOM 2287 C CA . ALA B 1 72 ? -3.719 0.469 -2.873 1 91.19 72 ALA B CA 1
ATOM 2288 C C . ALA B 1 72 ? -2.625 0.525 -3.936 1 91.19 72 ALA B C 1
ATOM 2290 O O . ALA B 1 72 ? -2.117 1.603 -4.254 1 91.19 72 ALA B O 1
ATOM 2291 N N . ALA B 1 73 ? -2.279 -0.617 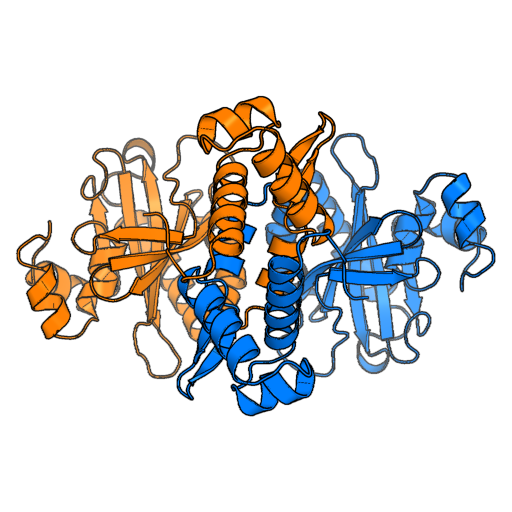-4.465 1 85.69 73 ALA B N 1
ATOM 2292 C CA . ALA B 1 73 ? -1.234 -0.709 -5.48 1 85.69 73 ALA B CA 1
ATOM 2293 C C . ALA B 1 73 ? -1.656 -0.008 -6.77 1 85.69 73 ALA B C 1
ATOM 2295 O O . ALA B 1 73 ? -0.814 0.326 -7.605 1 85.69 73 ALA B O 1
ATOM 2296 N N . ARG B 1 74 ? -2.885 0.226 -6.91 1 87 74 ARG B N 1
ATOM 2297 C CA . ARG B 1 74 ? -3.395 0.852 -8.125 1 87 74 ARG B CA 1
ATOM 2298 C C . ARG B 1 74 ? -3.613 2.348 -7.922 1 87 74 ARG B C 1
ATOM 2300 O O . ARG B 1 74 ? -3.998 3.057 -8.852 1 87 74 ARG B O 1
ATOM 2307 N N . VAL B 1 75 ? -3.447 2.77 -6.742 1 87.62 75 VAL B N 1
ATOM 2308 C CA . VAL B 1 75 ? -3.521 4.203 -6.48 1 87.62 75 VAL B CA 1
ATOM 2309 C C . VAL B 1 75 ? -2.336 4.91 -7.133 1 87.62 75 VAL B C 1
ATOM 2311 O O . VAL B 1 75 ? -1.18 4.586 -6.848 1 87.62 75 VAL B O 1
ATOM 2314 N N . ASN B 1 76 ? -2.658 5.734 -8.055 1 84.12 76 ASN B N 1
ATOM 2315 C CA . ASN B 1 76 ? -1.636 6.543 -8.703 1 84.12 76 ASN B CA 1
ATOM 2316 C C . ASN B 1 76 ? -1.399 7.855 -7.969 1 84.12 76 ASN B C 1
ATOM 2318 O O . ASN B 1 76 ? -2.088 8.844 -8.219 1 84.12 76 ASN B O 1
ATOM 2322 N N . ASP B 1 77 ? -0.464 7.895 -7.094 1 87.44 77 ASP B N 1
ATOM 2323 C CA . ASP B 1 77 ? -0.061 9.047 -6.293 1 87.44 77 ASP B CA 1
ATOM 2324 C C . ASP B 1 77 ? 1.458 9.195 -6.27 1 87.44 77 ASP B C 1
ATOM 2326 O O . ASP B 1 77 ? 2.15 8.461 -5.559 1 87.44 77 ASP B O 1
ATOM 2330 N N . PRO B 1 78 ? 1.942 10.125 -7.012 1 87.12 78 PRO B N 1
ATOM 2331 C CA . PRO B 1 78 ? 3.393 10.297 -7.121 1 87.12 78 PRO B CA 1
ATOM 2332 C C . PRO B 1 78 ? 4.062 10.539 -5.77 1 87.12 78 PRO B C 1
ATOM 2334 O O . PRO B 1 78 ? 5.207 10.133 -5.562 1 87.12 78 PRO B O 1
ATOM 2337 N N . LEU B 1 79 ? 3.387 11.164 -4.883 1 92.31 79 LEU B N 1
ATOM 2338 C CA . LEU B 1 79 ? 3.969 11.414 -3.566 1 92.31 79 LEU B CA 1
ATOM 2339 C C . LEU B 1 79 ? 4.176 10.102 -2.811 1 92.31 79 LEU B C 1
ATOM 2341 O O . LEU B 1 79 ? 5.207 9.914 -2.166 1 92.31 79 LEU B O 1
ATOM 2345 N N . LEU B 1 80 ? 3.215 9.258 -2.891 1 89.75 80 LEU B N 1
ATOM 2346 C CA . LEU B 1 80 ? 3.33 7.961 -2.23 1 89.75 80 LEU B CA 1
ATOM 2347 C C . LEU B 1 80 ? 4.449 7.133 -2.855 1 89.75 80 LEU B C 1
ATOM 2349 O O . LEU B 1 80 ? 5.195 6.453 -2.145 1 89.75 80 LEU B O 1
ATOM 2353 N N . ALA B 1 81 ? 4.527 7.191 -4.164 1 84.38 81 ALA B N 1
ATOM 2354 C CA . ALA B 1 81 ? 5.594 6.473 -4.8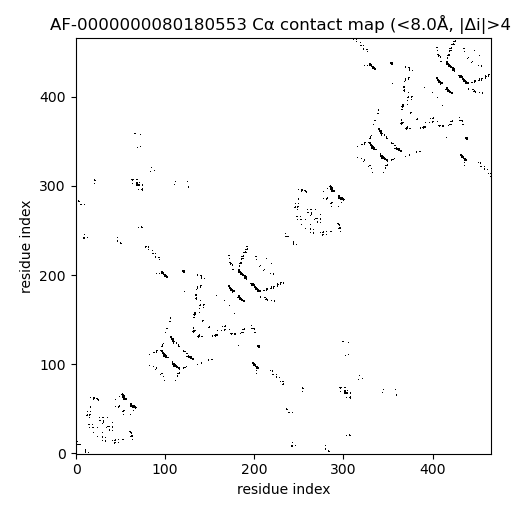52 1 84.38 81 ALA B CA 1
ATOM 2355 C C . ALA B 1 81 ? 6.965 6.996 -4.438 1 84.38 81 ALA B C 1
ATOM 2357 O O . ALA B 1 81 ? 7.883 6.215 -4.172 1 84.38 81 ALA B O 1
ATOM 2358 N N . ALA B 1 82 ? 7.074 8.281 -4.352 1 89.75 82 ALA B N 1
ATOM 2359 C CA . ALA B 1 82 ? 8.32 8.898 -3.912 1 89.75 82 ALA B CA 1
ATOM 2360 C C . ALA B 1 82 ? 8.648 8.508 -2.475 1 89.75 82 ALA B C 1
ATOM 2362 O O . ALA B 1 82 ? 9.797 8.195 -2.154 1 89.75 82 ALA B O 1
ATOM 2363 N N . GLY B 1 83 ? 7.672 8.516 -1.622 1 92.62 83 GLY B N 1
ATOM 2364 C CA . GLY B 1 83 ? 7.859 8.109 -0.24 1 92.62 83 GLY B CA 1
ATOM 2365 C C . GLY B 1 83 ? 8.336 6.672 -0.104 1 92.62 83 GLY B C 1
ATOM 2366 O O . GLY B 1 83 ? 9.25 6.387 0.673 1 92.62 83 GLY B O 1
ATOM 2367 N N . ALA B 1 84 ? 7.727 5.809 -0.862 1 85.06 84 ALA B N 1
ATOM 2368 C CA . ALA B 1 84 ? 8.07 4.391 -0.816 1 85.06 84 ALA B CA 1
ATOM 2369 C C . ALA B 1 84 ? 9.531 4.168 -1.199 1 85.06 84 ALA B C 1
ATOM 2371 O O . ALA B 1 84 ? 10.18 3.25 -0.691 1 85.06 84 ALA B O 1
ATOM 2372 N N . ALA B 1 85 ? 10.008 5 -2.041 1 83.75 85 ALA B N 1
ATOM 2373 C CA . ALA B 1 85 ? 11.383 4.871 -2.527 1 83.75 85 ALA B CA 1
ATOM 2374 C C . ALA B 1 85 ? 12.375 5.434 -1.517 1 83.75 85 ALA B C 1
ATOM 2376 O O . ALA B 1 85 ? 13.516 4.969 -1.436 1 83.75 85 ALA B O 1
ATOM 2377 N N . VAL B 1 86 ? 11.961 6.352 -0.674 1 92.12 86 VAL B N 1
ATOM 2378 C CA . VAL B 1 86 ? 12.93 7.152 0.067 1 92.12 86 VAL B CA 1
ATOM 2379 C C . VAL B 1 86 ? 12.828 6.844 1.559 1 92.12 86 VAL B C 1
ATOM 2381 O O . VAL B 1 86 ? 13.836 6.801 2.266 1 92.12 86 VAL B O 1
ATOM 2384 N N . LEU B 1 87 ? 11.656 6.555 2.088 1 93.69 87 LEU B N 1
ATOM 2385 C CA . LEU B 1 87 ? 11.398 6.52 3.523 1 93.69 87 LEU B CA 1
ATOM 2386 C C . LEU B 1 87 ? 12.117 5.348 4.176 1 93.69 87 LEU B C 1
ATOM 2388 O O . LEU B 1 87 ? 12.633 5.469 5.289 1 93.69 87 LEU B O 1
ATOM 2392 N N . PRO B 1 88 ? 12.188 4.172 3.482 1 86.56 88 PRO B N 1
ATOM 2393 C CA . PRO B 1 88 ? 12.898 3.061 4.121 1 86.56 88 PRO B CA 1
ATOM 2394 C C . PRO B 1 88 ? 14.352 3.393 4.441 1 86.56 88 PRO B C 1
ATOM 2396 O O . PRO B 1 88 ? 14.836 3.084 5.535 1 86.56 88 PRO B O 1
ATOM 2399 N N . GLN B 1 89 ? 15.055 4.062 3.525 1 88.06 89 GLN B N 1
ATOM 2400 C CA . GLN B 1 89 ? 16.438 4.453 3.764 1 88.06 89 GLN B CA 1
ATOM 2401 C C . GLN B 1 89 ? 16.531 5.488 4.879 1 88.06 89 GLN B C 1
ATOM 2403 O O . GLN B 1 89 ? 17.453 5.453 5.691 1 88.06 89 GLN B O 1
ATOM 2408 N N . LEU B 1 90 ? 15.633 6.418 4.938 1 93.81 90 LEU B N 1
ATOM 2409 C CA . LEU B 1 90 ? 15.617 7.43 5.988 1 93.81 90 LEU B CA 1
ATOM 2410 C C . LEU B 1 90 ? 15.414 6.793 7.359 1 93.81 90 LEU B C 1
ATOM 2412 O O . LEU B 1 90 ? 16.094 7.156 8.32 1 93.81 90 LEU B O 1
ATOM 2416 N N . ARG B 1 91 ? 14.5 5.883 7.43 1 92.69 91 ARG B N 1
ATOM 2417 C CA . ARG B 1 91 ? 14.266 5.156 8.672 1 92.69 91 ARG B CA 1
ATOM 2418 C C . ARG B 1 91 ? 15.523 4.406 9.109 1 92.69 91 ARG B C 1
ATOM 2420 O O . ARG B 1 91 ? 15.875 4.406 10.289 1 92.69 91 ARG B O 1
ATOM 2427 N N . GLU B 1 92 ? 16.125 3.764 8.133 1 86.31 92 GLU B N 1
ATOM 2428 C CA . GLU B 1 92 ? 17.328 2.998 8.438 1 86.31 92 GLU B CA 1
ATOM 2429 C C . GLU B 1 92 ? 18.453 3.906 8.922 1 86.31 92 GLU B C 1
ATOM 2431 O O . GLU B 1 92 ? 19.156 3.58 9.883 1 86.31 92 GLU B O 1
ATOM 2436 N N . SER B 1 93 ? 18.672 5.004 8.305 1 91.06 93 SER B N 1
ATOM 2437 C CA . SER B 1 93 ? 19.781 5.895 8.633 1 91.06 93 SER B CA 1
ATOM 2438 C C . SER B 1 93 ? 19.531 6.613 9.953 1 91.06 93 SER B C 1
ATOM 2440 O O . SER B 1 93 ? 20.484 6.918 10.68 1 91.06 93 SER B O 1
ATOM 2442 N N . THR B 1 94 ? 18.312 6.891 10.32 1 93.31 94 THR B N 1
ATOM 2443 C CA . THR B 1 94 ? 18.031 7.645 11.531 1 93.31 94 THR B CA 1
ATOM 2444 C C . THR B 1 94 ? 17.734 6.703 12.695 1 93.31 94 THR B C 1
ATOM 2446 O O . THR B 1 94 ? 17.906 7.07 13.859 1 93.31 94 THR B O 1
ATOM 2449 N N . GLY B 1 95 ? 17.203 5.539 12.297 1 91.31 95 GLY B N 1
ATOM 2450 C CA . GLY B 1 95 ? 16.812 4.582 13.32 1 91.31 95 GLY B CA 1
ATOM 2451 C C . GLY B 1 95 ? 15.539 4.977 14.047 1 91.31 95 GLY B C 1
ATOM 2452 O O . GLY B 1 95 ? 15.242 4.453 15.117 1 91.31 95 GLY B O 1
ATOM 2453 N N . GLU B 1 96 ? 14.789 5.926 13.523 1 93.94 96 GLU B N 1
ATOM 2454 C CA . GLU B 1 96 ? 13.586 6.461 14.156 1 93.94 96 GLU B CA 1
ATOM 2455 C C . GLU B 1 96 ? 12.383 6.355 13.234 1 93.94 96 GLU B C 1
ATOM 2457 O O . GLU B 1 96 ? 12.516 5.98 12.07 1 93.94 96 GLU B O 1
ATOM 2462 N N . SER B 1 97 ? 11.219 6.672 13.836 1 94.12 97 SER B N 1
ATOM 2463 C CA . SER B 1 97 ? 10 6.691 13.031 1 94.12 97 SER B CA 1
ATOM 2464 C C . SER B 1 97 ? 10.062 7.781 11.969 1 94.12 97 SER B C 1
ATOM 2466 O O . SER B 1 97 ? 10.562 8.875 12.219 1 94.12 97 SER B O 1
ATOM 2468 N N . VAL B 1 98 ? 9.586 7.426 10.797 1 96.19 98 VAL B N 1
ATOM 2469 C CA . VAL B 1 98 ? 9.5 8.422 9.734 1 96.19 98 VAL B CA 1
ATOM 2470 C C . VAL B 1 98 ? 8.062 8.492 9.211 1 96.19 98 VAL B C 1
ATOM 2472 O O . VAL B 1 98 ? 7.371 7.477 9.141 1 96.19 98 VAL B O 1
ATOM 2475 N N . GLN B 1 99 ? 7.648 9.711 8.945 1 96 99 GLN B N 1
ATOM 2476 C CA . GLN B 1 99 ? 6.297 9.945 8.453 1 96 99 GLN B CA 1
ATOM 2477 C C . GLN B 1 99 ? 6.309 10.891 7.254 1 96 99 GLN B C 1
ATOM 2479 O O . GLN B 1 99 ? 7.238 11.688 7.094 1 96 99 GLN B O 1
ATOM 2484 N N . LEU B 1 100 ? 5.305 10.773 6.453 1 97.56 100 LEU B N 1
ATOM 2485 C CA . LEU B 1 100 ? 4.996 11.695 5.363 1 97.56 100 LEU B CA 1
ATOM 2486 C C . LEU B 1 100 ? 3.604 12.297 5.539 1 97.56 100 LEU B C 1
ATOM 2488 O O . LEU B 1 100 ? 2.621 11.562 5.68 1 97.56 100 LEU B O 1
ATOM 2492 N N . TYR B 1 101 ? 3.523 13.648 5.621 1 97.56 101 TYR B N 1
ATOM 2493 C CA . TYR B 1 101 ? 2.26 14.336 5.871 1 97.56 101 TYR B CA 1
ATOM 2494 C C . TYR B 1 101 ? 1.855 15.188 4.676 1 97.56 101 TYR B C 1
ATOM 2496 O O . TYR B 1 101 ? 2.699 15.844 4.059 1 97.56 101 TYR B O 1
ATOM 2504 N N . ARG B 1 102 ? 0.57 15.156 4.375 1 96.69 102 ARG B N 1
ATOM 2505 C CA . ARG B 1 102 ? -0.05 16.094 3.438 1 96.69 102 ARG B CA 1
ATOM 2506 C C . ARG B 1 102 ? -0.995 17.047 4.16 1 96.69 102 ARG B C 1
ATOM 2508 O O . ARG B 1 102 ? -1.661 16.656 5.121 1 96.69 102 ARG B O 1
ATOM 2515 N N . ARG B 1 103 ? -1.022 18.219 3.631 1 95.88 103 ARG B N 1
ATOM 2516 C CA . ARG B 1 103 ? -1.984 19.172 4.184 1 95.88 103 ARG B CA 1
ATOM 2517 C C . ARG B 1 103 ? -3.365 18.969 3.57 1 95.88 103 ARG B C 1
ATOM 2519 O O . ARG B 1 103 ? -3.496 18.812 2.354 1 95.88 103 ARG B O 1
ATOM 2526 N N . GLU B 1 104 ? -4.336 18.938 4.367 1 91.38 104 GLU B N 1
ATOM 2527 C CA . GLU B 1 104 ? -5.746 18.984 3.988 1 91.38 104 GLU B CA 1
ATOM 2528 C C . GLU B 1 104 ? -6.484 20.062 4.773 1 91.38 104 GLU B C 1
ATOM 2530 O O . GLU B 1 104 ? -6.938 19.828 5.895 1 91.38 104 GLU B O 1
ATOM 2535 N N . GLY B 1 105 ? -6.703 21.203 4.094 1 92.31 105 GLY B N 1
ATOM 2536 C CA . GLY B 1 105 ? -7.281 22.328 4.809 1 92.31 105 GLY B CA 1
ATOM 2537 C C . GLY B 1 105 ? -6.41 22.828 5.953 1 92.31 105 GLY B C 1
ATOM 2538 O O . GLY B 1 105 ? -5.258 23.219 5.738 1 92.31 105 GLY B O 1
ATOM 2539 N N . THR B 1 106 ? -6.977 22.75 7.172 1 94.88 106 THR B N 1
ATOM 2540 C CA . THR B 1 106 ? -6.246 23.219 8.344 1 94.88 106 THR B CA 1
ATOM 2541 C C . THR B 1 106 ? -5.73 22.047 9.164 1 94.88 106 THR B C 1
ATOM 2543 O O . THR B 1 106 ? -5.434 22.203 10.352 1 94.88 106 THR B O 1
ATOM 2546 N N . SER B 1 107 ? -5.727 20.891 8.516 1 95.88 107 SER B N 1
ATOM 2547 C CA . SER B 1 107 ? -5.184 19.703 9.141 1 95.88 107 SER B CA 1
ATOM 2548 C C . SER B 1 107 ? -4.121 19.047 8.258 1 95.88 107 SER B C 1
ATOM 2550 O O . SER B 1 107 ? -3.898 19.484 7.125 1 95.88 107 SER B O 1
ATOM 2552 N N . ARG B 1 108 ? -3.447 18.172 8.898 1 96.56 108 ARG B N 1
ATOM 2553 C CA . ARG B 1 108 ? -2.535 17.344 8.117 1 96.56 108 ARG B CA 1
ATOM 2554 C C . ARG B 1 108 ? -2.873 15.859 8.258 1 96.56 108 ARG B C 1
ATOM 2556 O O . ARG B 1 108 ? -3.367 15.43 9.305 1 96.56 108 ARG B O 1
ATOM 2563 N N . VAL B 1 109 ? -2.646 15.141 7.184 1 95.25 109 VAL B N 1
ATOM 2564 C CA . VAL B 1 109 ? -2.932 13.703 7.168 1 95.25 109 VAL B CA 1
ATOM 2565 C C . VAL B 1 109 ? -1.642 12.922 6.934 1 95.25 109 VAL B C 1
ATOM 2567 O O . VAL B 1 109 ? -0.842 13.273 6.066 1 95.25 109 VAL B O 1
ATOM 2570 N N . CYS B 1 110 ? -1.412 11.922 7.82 1 95.38 110 CYS B N 1
ATOM 2571 C CA . CYS B 1 110 ? -0.284 11.023 7.605 1 95.38 110 CYS B CA 1
ATOM 2572 C C . CYS B 1 110 ? -0.55 10.094 6.434 1 95.38 110 CYS B C 1
ATOM 2574 O O . CYS B 1 110 ? -1.472 9.273 6.48 1 95.38 110 CYS B O 1
ATOM 2576 N N . VAL B 1 111 ? 0.307 10.141 5.395 1 93.88 111 VAL B N 1
ATOM 2577 C CA . VAL B 1 111 ? -0.007 9.375 4.195 1 93.88 111 VAL B CA 1
ATOM 2578 C C . VAL B 1 111 ? 0.963 8.203 4.066 1 93.88 111 VAL B C 1
ATOM 2580 O O . VAL B 1 111 ? 0.732 7.277 3.281 1 93.88 111 VAL B O 1
ATOM 2583 N N . ALA B 1 112 ? 1.989 8.195 4.762 1 92.12 112 ALA B N 1
ATOM 2584 C CA . ALA B 1 112 ? 2.955 7.105 4.867 1 92.12 112 ALA B CA 1
ATOM 2585 C C . ALA B 1 112 ? 3.689 7.152 6.203 1 92.12 112 ALA B C 1
ATOM 2587 O O . ALA B 1 112 ? 3.932 8.234 6.75 1 92.12 112 ALA B O 1
ATOM 2588 N N . ALA B 1 113 ? 4.004 6.004 6.699 1 92 113 ALA B N 1
ATOM 2589 C CA . ALA B 1 113 ? 4.715 5.902 7.969 1 92 113 ALA B CA 1
ATOM 2590 C C . ALA B 1 113 ? 5.516 4.605 8.047 1 92 113 ALA B C 1
ATOM 2592 O O . ALA B 1 113 ? 5.055 3.555 7.59 1 92 113 ALA B O 1
ATOM 2593 N N . LEU B 1 114 ? 6.695 4.664 8.57 1 88.44 114 LEU B N 1
ATOM 2594 C CA . LEU B 1 114 ? 7.539 3.514 8.867 1 88.44 114 LEU B CA 1
ATOM 2595 C C . LEU B 1 114 ? 8.117 3.613 10.273 1 88.44 114 LEU B C 1
ATOM 2597 O O . LEU B 1 114 ? 8.648 4.66 10.656 1 88.44 114 LEU B O 1
ATOM 2601 N N . GLU B 1 115 ? 7.945 2.553 10.992 1 85.88 115 GLU B N 1
ATOM 2602 C CA . GLU B 1 115 ? 8.453 2.512 12.359 1 85.88 115 GLU B CA 1
ATOM 2603 C C . GLU B 1 115 ? 9.711 1.651 12.453 1 85.88 115 GLU B C 1
ATOM 2605 O O . GLU B 1 115 ? 9.891 0.716 11.672 1 85.88 115 GLU B O 1
ATOM 2610 N N . PRO B 1 116 ? 10.594 2.059 13.383 1 79.88 116 PRO B N 1
ATOM 2611 C CA . PRO B 1 116 ? 11.727 1.166 13.641 1 79.88 116 PRO B CA 1
ATOM 2612 C C . PRO B 1 116 ? 11.297 -0.187 14.203 1 79.88 116 PRO B C 1
ATOM 2614 O O . PRO B 1 116 ? 10.172 -0.327 14.688 1 79.88 116 PRO B O 1
ATOM 2617 N N . ALA B 1 117 ? 12.109 -1.174 14.031 1 67.06 117 ALA B N 1
ATOM 2618 C CA . ALA B 1 117 ? 11.812 -2.561 14.383 1 67.06 117 ALA B CA 1
ATOM 2619 C C . ALA B 1 117 ? 11.594 -2.711 15.883 1 67.06 117 ALA B C 1
ATOM 2621 O O . ALA B 1 117 ? 10.812 -3.559 16.328 1 67.06 117 ALA B O 1
ATOM 2622 N N . ALA B 1 118 ? 12.344 -1.896 16.641 1 65.12 118 ALA B N 1
ATOM 2623 C CA . ALA B 1 118 ? 12.227 -2.135 18.078 1 65.12 118 ALA B CA 1
ATOM 2624 C C . ALA B 1 118 ? 12.289 -0.824 18.859 1 65.12 118 ALA B C 1
ATOM 2626 O O . ALA B 1 118 ? 12.703 0.208 18.328 1 65.12 118 ALA B O 1
ATOM 2627 N N . GLY B 1 119 ? 11.703 -0.917 20.125 1 70.94 119 GLY B N 1
ATOM 2628 C CA . GLY B 1 119 ? 11.766 0.185 21.062 1 70.94 119 GLY B CA 1
ATOM 2629 C C . GLY B 1 119 ? 10.523 1.061 21.047 1 70.94 119 GLY B C 1
ATOM 2630 O O . GLY B 1 119 ? 9.641 0.873 20.203 1 70.94 119 GLY B O 1
ATOM 2631 N N . LEU B 1 120 ? 10.477 1.998 21.984 1 73.88 120 LEU B N 1
ATOM 2632 C CA . LEU B 1 120 ? 9.43 3.014 22 1 73.88 120 LEU B CA 1
ATOM 2633 C C . LEU B 1 120 ? 9.5 3.891 20.75 1 73.88 120 LEU B C 1
ATOM 2635 O O . LEU B 1 120 ? 10.586 4.32 20.359 1 73.88 120 LEU B O 1
ATOM 2639 N N . ARG B 1 121 ? 8.453 4.008 20.125 1 79.12 121 ARG B N 1
ATOM 2640 C CA . ARG B 1 121 ? 8.422 4.773 18.891 1 79.12 121 ARG B CA 1
ATOM 2641 C C . ARG B 1 121 ? 7.199 5.68 18.844 1 79.12 121 ARG B C 1
ATOM 2643 O O . ARG B 1 121 ? 6.277 5.531 19.641 1 79.12 121 ARG B O 1
ATOM 2650 N N . ASP B 1 122 ? 7.297 6.727 18.172 1 79.56 122 ASP B N 1
ATOM 2651 C CA . ASP B 1 122 ? 6.156 7.574 17.844 1 79.56 122 ASP B CA 1
ATOM 2652 C C . ASP B 1 122 ? 5.371 7 16.672 1 79.56 122 ASP B C 1
ATOM 2654 O O . ASP B 1 122 ? 5.75 7.195 15.508 1 79.56 122 ASP B O 1
ATOM 2658 N N . THR B 1 123 ? 4.32 6.367 16.969 1 82.56 123 THR B N 1
ATOM 2659 C CA . THR B 1 123 ? 3.52 5.742 15.914 1 82.56 123 THR B CA 1
ATOM 2660 C C . THR B 1 123 ? 2.387 6.664 15.469 1 82.56 123 THR B C 1
ATOM 2662 O O . THR B 1 123 ? 1.584 7.105 16.297 1 82.56 123 THR B O 1
ATOM 2665 N N . VAL B 1 124 ? 2.438 7.07 14.289 1 88.31 124 VAL B N 1
ATOM 2666 C CA . VAL B 1 124 ? 1.347 7.797 13.648 1 88.31 124 VAL B CA 1
ATOM 2667 C C . VAL B 1 124 ? 0.766 6.957 12.516 1 88.31 124 VAL B C 1
ATOM 2669 O O . VAL B 1 124 ? 1.384 6.824 11.453 1 88.31 124 VAL B O 1
ATOM 2672 N N . PRO B 1 125 ? -0.363 6.438 12.75 1 84.75 125 PRO B N 1
ATOM 2673 C CA . PRO B 1 125 ? -0.926 5.578 11.711 1 84.75 125 PRO B CA 1
ATOM 2674 C C . PRO B 1 125 ? -1.195 6.328 10.406 1 84.75 125 PRO B C 1
ATOM 2676 O O . PRO B 1 125 ? -1.604 7.492 10.43 1 84.75 125 PRO B O 1
ATOM 2679 N N . VAL B 1 126 ? -0.979 5.629 9.305 1 89.12 126 VAL B N 1
ATOM 2680 C CA . VAL B 1 126 ? -1.388 6.168 8.016 1 89.12 126 VAL B CA 1
ATOM 2681 C C . VAL B 1 126 ? -2.885 6.469 8.031 1 89.12 126 VAL B C 1
ATOM 2683 O O . VAL B 1 126 ? -3.684 5.648 8.492 1 89.12 126 VAL B O 1
ATOM 2686 N N . GLY B 1 127 ? -3.291 7.703 7.57 1 87.25 127 GLY B N 1
ATOM 2687 C CA . GLY B 1 127 ? -4.676 8.141 7.586 1 87.25 127 GLY B CA 1
ATOM 2688 C C . GLY B 1 127 ? -5.012 9.031 8.766 1 87.25 127 GLY B C 1
ATOM 2689 O O . GLY B 1 127 ? -6.051 9.695 8.781 1 87.25 127 GLY B O 1
ATOM 2690 N N . ALA B 1 128 ? -4.164 9.008 9.812 1 89.69 128 ALA B N 1
ATOM 2691 C CA . ALA B 1 128 ? -4.383 9.859 10.984 1 89.69 128 ALA B CA 1
ATOM 2692 C C . ALA B 1 128 ? -4.43 11.328 10.578 1 89.69 128 ALA B C 1
ATOM 2694 O O . ALA B 1 128 ? -3.572 11.805 9.836 1 89.69 128 ALA B O 1
ATOM 2695 N N . ARG B 1 129 ? -5.488 11.969 11.016 1 90.5 129 ARG B N 1
ATOM 2696 C CA . ARG B 1 129 ? -5.625 13.406 10.828 1 90.5 129 ARG B CA 1
ATOM 2697 C C . ARG B 1 129 ? -5.172 14.164 12.078 1 90.5 129 ARG B C 1
ATOM 2699 O O . ARG B 1 129 ? -5.684 13.93 13.172 1 90.5 129 ARG B O 1
ATOM 2706 N N . LEU B 1 130 ? -4.168 14.953 11.898 1 94.5 130 LEU B N 1
ATOM 2707 C CA . LEU B 1 130 ? -3.572 15.688 13.008 1 94.5 130 LEU B CA 1
ATOM 2708 C C . LEU B 1 130 ? -3.75 17.188 12.828 1 94.5 130 LEU B C 1
ATOM 2710 O O . LEU B 1 130 ? -3.82 17.672 11.703 1 94.5 130 LEU B O 1
ATOM 2714 N N . PRO B 1 131 ? -3.789 17.906 13.93 1 93 131 PRO B N 1
ATOM 2715 C CA . PRO B 1 131 ? -3.898 19.359 13.82 1 93 131 PRO B CA 1
ATOM 2716 C C . PRO B 1 131 ? -2.629 20 13.266 1 93 131 PRO B C 1
ATOM 2718 O O . PRO B 1 131 ? -1.549 19.422 13.344 1 93 131 PRO B O 1
ATOM 2721 N N . MET B 1 132 ? -2.814 21.203 12.719 1 97.31 132 MET B N 1
ATOM 2722 C CA . MET B 1 132 ? -1.707 21.984 12.164 1 97.31 132 MET B CA 1
ATOM 2723 C C . MET B 1 132 ? -1.162 22.969 13.195 1 97.31 132 MET B C 1
ATOM 2725 O O . MET B 1 132 ? -0.348 23.828 12.867 1 97.31 132 MET B O 1
ATOM 2729 N N . THR B 1 133 ? -1.515 22.75 14.453 1 97.75 133 THR B N 1
ATOM 2730 C CA . THR B 1 133 ? -1.192 23.734 15.469 1 97.75 133 THR B CA 1
ATOM 2731 C C . THR B 1 133 ? 0.031 23.312 16.281 1 97.75 133 THR B C 1
ATOM 2733 O O . THR B 1 133 ? 0.483 24.047 17.156 1 97.75 133 THR B O 1
ATOM 2736 N N . ALA B 1 134 ? 0.52 22.125 16.078 1 97.62 134 ALA B N 1
ATOM 2737 C CA . ALA B 1 134 ? 1.656 21.625 16.844 1 97.62 134 ALA B CA 1
ATOM 2738 C C . ALA B 1 134 ? 2.453 20.609 16.031 1 97.62 134 ALA B C 1
ATOM 2740 O O . ALA B 1 134 ? 1.882 19.828 15.266 1 97.62 134 ALA B O 1
ATOM 2741 N N . GLY B 1 135 ? 3.799 20.609 16.312 1 97.56 135 GLY B N 1
ATOM 2742 C CA . GLY B 1 135 ? 4.648 19.609 15.688 1 97.56 135 GLY B CA 1
ATOM 2743 C C . GLY B 1 135 ? 5.457 20.172 14.523 1 97.56 135 GLY B C 1
ATOM 2744 O O . GLY B 1 135 ? 5.078 21.172 13.922 1 97.56 135 GLY B O 1
ATOM 2745 N N . SER B 1 136 ? 6.512 19.469 14.227 1 98.38 136 SER B N 1
ATOM 2746 C CA . SER B 1 136 ? 7.414 19.938 13.18 1 98.38 136 SER B CA 1
ATOM 2747 C C . SER B 1 136 ? 6.754 19.859 11.812 1 98.38 136 SER B C 1
ATOM 2749 O O . SER B 1 136 ? 6.93 20.766 10.977 1 98.38 136 SER B O 1
ATOM 2751 N N . GLY B 1 137 ? 5.965 18.812 11.516 1 98.31 137 GLY B N 1
ATOM 2752 C CA . GLY B 1 137 ? 5.242 18.703 10.258 1 98.31 137 GLY B CA 1
ATOM 2753 C C . GLY B 1 137 ? 4.242 19.828 10.047 1 98.31 137 GLY B C 1
ATOM 2754 O O . GLY B 1 137 ? 4.109 20.344 8.945 1 98.31 137 GLY B O 1
ATOM 2755 N N . ALA B 1 138 ? 3.572 20.172 11.133 1 98.5 138 ALA B N 1
ATOM 2756 C CA . ALA B 1 138 ? 2.633 21.297 11.078 1 98.5 138 ALA B CA 1
ATOM 2757 C C . ALA B 1 138 ? 3.348 22.594 10.734 1 98.5 138 ALA B C 1
ATOM 2759 O O . ALA B 1 138 ? 2.877 23.359 9.883 1 98.5 138 ALA B O 1
ATOM 2760 N N . LYS B 1 139 ? 4.469 22.812 11.398 1 98.62 139 LYS B N 1
ATOM 2761 C CA . LYS B 1 139 ? 5.242 24.016 11.156 1 98.62 139 LYS B CA 1
ATOM 2762 C C . LYS B 1 139 ? 5.656 24.125 9.688 1 98.62 139 LYS B C 1
ATOM 2764 O O . LYS B 1 139 ? 5.484 25.172 9.062 1 98.62 139 LYS B O 1
ATOM 2769 N N . VAL B 1 140 ? 6.141 23.047 9.133 1 98.69 140 VAL B N 1
ATOM 2770 C CA . VAL B 1 140 ? 6.633 23.031 7.758 1 98.69 140 VAL B CA 1
ATOM 2771 C C . VAL B 1 140 ? 5.477 23.281 6.797 1 98.69 140 VAL B C 1
ATOM 2773 O O . VAL B 1 140 ? 5.574 24.156 5.922 1 98.69 140 VAL B O 1
ATOM 2776 N N . LEU B 1 141 ? 4.395 22.594 6.949 1 98.75 141 LEU B N 1
ATOM 2777 C CA . LEU B 1 141 ? 3.266 22.703 6.031 1 98.75 141 LEU B CA 1
ATOM 2778 C C . LEU B 1 141 ? 2.615 24.078 6.145 1 98.75 141 LEU B C 1
ATOM 2780 O O . LEU B 1 141 ? 2.264 24.688 5.133 1 98.75 141 LEU B O 1
ATOM 2784 N N . LEU B 1 142 ? 2.527 24.562 7.363 1 98.56 142 LEU B N 1
ATOM 2785 C CA . LEU B 1 142 ? 1.894 25.859 7.559 1 98.56 142 LEU B CA 1
ATOM 2786 C C . LEU B 1 142 ? 2.771 26.984 7.016 1 98.56 142 LEU B C 1
ATOM 2788 O O . LEU B 1 142 ? 2.266 27.953 6.453 1 98.56 142 LEU B O 1
ATOM 2792 N N . ALA B 1 143 ? 4.074 26.844 7.242 1 98.56 143 ALA B N 1
ATOM 2793 C CA . ALA B 1 143 ? 5.008 27.875 6.777 1 98.56 143 ALA B CA 1
ATOM 2794 C C . ALA B 1 143 ? 4.855 28.109 5.281 1 98.56 143 ALA B C 1
ATOM 2796 O O . ALA B 1 143 ? 5.117 29.219 4.797 1 98.56 143 ALA B O 1
ATOM 2797 N N . HIS B 1 144 ? 4.375 27.156 4.562 1 98.06 144 HIS B N 1
ATOM 2798 C CA . HIS B 1 144 ? 4.305 27.25 3.111 1 98.06 144 HIS B CA 1
ATOM 2799 C C . HIS B 1 144 ? 2.861 27.25 2.623 1 98.06 144 HIS B C 1
ATOM 2801 O O . HIS B 1 144 ? 2.602 27.031 1.438 1 98.06 144 HIS B O 1
ATOM 2807 N N . SER B 1 145 ? 1.963 27.406 3.529 1 97.56 145 SER B N 1
ATOM 2808 C CA . SER B 1 145 ? 0.55 27.516 3.184 1 97.56 145 SER B CA 1
ATOM 2809 C C . SER B 1 145 ? 0.178 28.953 2.846 1 97.56 145 SER B C 1
ATOM 2811 O O . SER B 1 145 ? 0.957 29.875 3.096 1 97.56 145 SER B O 1
ATOM 2813 N N . ASP B 1 146 ? -1.016 29.094 2.285 1 96.44 146 ASP B N 1
ATOM 2814 C CA . ASP B 1 146 ? -1.497 30.438 1.941 1 96.44 146 ASP B CA 1
ATOM 2815 C C . ASP B 1 146 ? -1.825 31.234 3.195 1 96.44 146 ASP B C 1
ATOM 2817 O O . ASP B 1 146 ? -1.955 30.672 4.285 1 96.44 146 ASP B O 1
ATOM 2821 N N . ALA B 1 147 ? -1.956 32.531 3.031 1 96.44 147 ALA B N 1
ATOM 2822 C CA . ALA B 1 147 ? -2.148 33.438 4.145 1 96.44 147 ALA B CA 1
ATOM 2823 C C . ALA B 1 147 ? -3.436 33.125 4.898 1 96.44 147 ALA B C 1
ATOM 2825 O O . ALA B 1 147 ? -3.492 33.281 6.125 1 96.44 147 ALA B O 1
ATOM 2826 N N . ALA B 1 148 ? -4.477 32.812 4.207 1 97.25 148 ALA B N 1
ATOM 2827 C CA . ALA B 1 148 ? -5.758 32.5 4.84 1 97.25 148 ALA B CA 1
ATOM 2828 C C . ALA B 1 148 ? -5.633 31.328 5.793 1 97.25 148 ALA B C 1
ATOM 2830 O O . ALA B 1 148 ? -6.148 31.359 6.914 1 97.25 148 ALA B O 1
ATOM 2831 N N . THR B 1 149 ? -4.945 30.328 5.336 1 97.06 149 THR B N 1
ATOM 2832 C CA . THR B 1 149 ? -4.727 29.156 6.168 1 97.06 149 THR B CA 1
ATOM 2833 C C . THR B 1 149 ? -3.881 29.5 7.387 1 97.06 149 THR B C 1
ATOM 2835 O O . THR B 1 149 ? -4.18 29.062 8.5 1 97.06 149 THR B O 1
ATOM 2838 N N . GLN B 1 150 ? -2.834 30.266 7.184 1 97.69 150 GLN B N 1
ATOM 2839 C CA . GLN B 1 150 ? -1.975 30.672 8.297 1 97.69 150 GLN B CA 1
ATOM 2840 C C . GLN B 1 150 ? -2.756 31.469 9.336 1 97.69 150 GLN B C 1
ATOM 2842 O O . GLN B 1 150 ? -2.639 31.219 10.531 1 97.69 150 GLN B O 1
ATOM 2847 N N . ARG B 1 151 ? -3.574 32.375 8.859 1 97.12 151 ARG B N 1
ATOM 2848 C CA . ARG B 1 151 ? -4.367 33.219 9.758 1 97.12 151 ARG B CA 1
ATOM 2849 C C . ARG B 1 151 ? -5.344 32.344 10.57 1 97.12 151 ARG B C 1
ATOM 2851 O O . ARG B 1 151 ? -5.605 32.656 11.734 1 97.12 151 ARG B O 1
ATOM 2858 N N . ALA B 1 152 ? -5.824 31.344 9.953 1 97.38 152 ALA B N 1
ATOM 2859 C CA . ALA B 1 152 ? -6.816 30.484 10.594 1 97.38 152 ALA B CA 1
ATOM 2860 C C . ALA B 1 152 ? -6.168 29.594 11.664 1 97.38 152 ALA B C 1
ATOM 2862 O O . ALA B 1 152 ? -6.789 29.297 12.68 1 97.38 152 ALA B O 1
ATOM 2863 N N . VAL B 1 153 ? -4.938 29.188 11.5 1 98 153 VAL B N 1
ATOM 2864 C CA . VAL B 1 153 ? -4.32 28.141 12.328 1 98 153 VAL B CA 1
ATOM 2865 C C . VAL B 1 153 ? -3.48 28.797 13.422 1 98 153 VAL B C 1
ATOM 2867 O O . VAL B 1 153 ? -3.439 28.297 14.555 1 98 153 VAL B O 1
ATOM 2870 N N . LEU B 1 154 ? -2.881 29.922 13.172 1 97.81 154 LEU B N 1
ATOM 2871 C CA . LEU B 1 154 ? -1.828 30.5 14.008 1 97.81 154 LEU B CA 1
ATOM 2872 C C . LEU B 1 154 ? -2.363 30.859 15.391 1 97.81 154 LEU B C 1
ATOM 2874 O O . LEU B 1 154 ? -1.692 30.625 16.391 1 97.81 154 LEU B O 1
ATOM 2878 N N . PRO B 1 155 ? -3.607 31.422 15.508 1 97.25 155 PRO B N 1
ATOM 2879 C CA . PRO B 1 155 ? -4.086 31.828 16.828 1 97.25 155 PRO B CA 1
ATOM 2880 C C . PRO B 1 155 ? -4.117 30.656 17.828 1 97.25 155 PRO B C 1
ATOM 2882 O O . PRO B 1 155 ? -3.953 30.859 19.031 1 97.25 155 PRO B O 1
ATOM 2885 N N . GLY B 1 156 ? -4.281 29.453 17.375 1 96.94 156 GLY B N 1
ATOM 2886 C CA . GLY B 1 156 ? -4.34 28.281 18.25 1 96.94 156 GLY B CA 1
ATOM 2887 C C . GLY B 1 156 ? -3.066 27.469 18.25 1 96.94 156 GLY B C 1
ATOM 2888 O O . GLY B 1 156 ? -3.002 26.406 18.859 1 96.94 156 GLY B O 1
ATOM 2889 N N . ALA B 1 157 ? -2.01 27.953 17.641 1 97.69 157 ALA B N 1
ATOM 2890 C CA . ALA B 1 157 ? -0.799 27.172 17.422 1 97.69 157 ALA B CA 1
ATOM 2891 C C . ALA B 1 157 ? 0.16 27.297 18.594 1 97.69 157 ALA B C 1
ATOM 2893 O O . ALA B 1 157 ? 0.14 28.297 19.312 1 97.69 157 ALA B O 1
ATOM 2894 N N . LYS B 1 158 ? 0.989 26.297 18.75 1 97.5 158 LYS B N 1
ATOM 2895 C CA . LYS B 1 158 ? 2.039 26.297 19.766 1 97.5 158 LYS B CA 1
ATOM 2896 C C . LYS B 1 158 ? 3.275 27.047 19.281 1 97.5 158 LYS B C 1
ATOM 2898 O O . LYS B 1 158 ? 4.312 27.031 19.938 1 97.5 158 LYS B O 1
ATOM 2903 N N . PHE B 1 159 ? 3.197 27.641 18.156 1 97.56 159 PHE B N 1
ATOM 2904 C CA . PHE B 1 159 ? 4.285 28.406 17.547 1 97.56 159 PHE B CA 1
ATOM 2905 C C . PHE B 1 159 ? 3.76 29.703 16.938 1 97.56 159 PHE B C 1
ATOM 2907 O O . PHE B 1 159 ? 2.551 29.938 16.891 1 97.56 159 PHE B O 1
ATOM 2914 N N . THR B 1 160 ? 4.719 30.469 16.453 1 97.38 160 THR B N 1
ATOM 2915 C CA . THR B 1 160 ? 4.352 31.797 15.992 1 97.38 160 THR B CA 1
ATOM 2916 C C . THR B 1 160 ? 4.703 31.984 14.516 1 97.38 160 THR B C 1
ATOM 2918 O O . THR B 1 160 ? 5.281 31.094 13.891 1 97.38 160 THR B O 1
ATOM 2921 N N . ASP B 1 161 ? 4.258 33.188 14.086 1 97.38 161 ASP B N 1
ATOM 2922 C CA . ASP B 1 161 ? 4.605 33.594 12.719 1 97.38 161 ASP B CA 1
ATOM 2923 C C . ASP B 1 161 ? 6.117 33.688 12.539 1 97.38 161 ASP B C 1
ATOM 2925 O O . ASP B 1 161 ? 6.641 33.375 11.469 1 97.38 161 ASP B O 1
ATOM 2929 N N . ARG B 1 162 ? 6.773 34.094 13.562 1 97.62 162 ARG B N 1
ATOM 2930 C CA . ARG B 1 162 ? 8.227 34.156 13.516 1 97.62 162 ARG B CA 1
ATOM 2931 C C . ARG B 1 162 ? 8.844 32.781 13.289 1 97.62 162 ARG B C 1
ATOM 2933 O O . ARG B 1 162 ? 9.797 32.625 12.523 1 97.62 162 ARG B O 1
ATOM 2940 N N . THR B 1 163 ? 8.273 31.797 13.969 1 97.94 163 THR B N 1
ATOM 2941 C CA . THR B 1 163 ? 8.719 30.422 13.789 1 97.94 163 THR B CA 1
ATOM 2942 C C . THR B 1 163 ? 8.57 29.984 12.336 1 97.94 163 THR B C 1
ATOM 2944 O O . THR B 1 163 ? 9.461 29.359 11.773 1 97.94 163 THR B O 1
ATOM 2947 N N . LEU B 1 164 ? 7.461 30.344 11.719 1 98.44 164 LEU B N 1
ATOM 2948 C CA . LEU B 1 164 ? 7.211 29.969 10.336 1 98.44 164 LEU B CA 1
ATOM 2949 C C . LEU B 1 164 ? 8.219 30.625 9.398 1 98.44 164 LEU B C 1
ATOM 2951 O O . LEU B 1 164 ? 8.695 30 8.453 1 98.44 164 LEU B O 1
ATOM 2955 N N . ALA B 1 165 ? 8.516 31.875 9.648 1 98 165 ALA B N 1
ATOM 2956 C CA . ALA B 1 165 ? 9.516 32.594 8.859 1 98 165 ALA B CA 1
ATOM 2957 C C . ALA B 1 165 ? 10.875 31.891 8.953 1 98 165 ALA B C 1
ATOM 2959 O O . ALA B 1 165 ? 11.594 31.781 7.953 1 98 165 ALA B O 1
ATOM 2960 N N . GLU B 1 166 ? 11.25 31.469 10.141 1 97.75 166 GLU B N 1
ATOM 2961 C CA . GLU B 1 166 ? 12.5 30.75 10.352 1 97.75 166 GLU B CA 1
ATOM 2962 C C . GLU B 1 166 ? 12.523 29.422 9.594 1 97.75 166 GLU B C 1
ATOM 2964 O O . GLU B 1 166 ? 13.555 29.031 9.047 1 97.75 166 GLU B O 1
ATOM 2969 N N . VAL B 1 167 ? 11.391 28.75 9.586 1 98.12 167 VAL B N 1
ATOM 2970 C CA . VAL B 1 167 ? 11.266 27.484 8.875 1 98.12 167 VAL B CA 1
ATOM 2971 C C . VAL B 1 167 ? 11.508 27.703 7.379 1 98.12 167 VAL B C 1
ATOM 2973 O O . VAL B 1 167 ? 12.203 26.922 6.734 1 98.12 167 VAL B O 1
ATOM 2976 N N . ARG B 1 168 ? 10.945 28.75 6.793 1 97.75 168 ARG B N 1
ATOM 2977 C CA . ARG B 1 168 ? 11.133 29.062 5.379 1 97.75 168 ARG B CA 1
ATOM 2978 C C . ARG B 1 168 ? 12.602 29.359 5.074 1 97.75 168 ARG B C 1
ATOM 2980 O O . ARG B 1 168 ? 13.109 28.953 4.023 1 97.75 168 ARG B O 1
ATOM 2987 N N . ARG B 1 169 ? 13.266 29.953 5.988 1 97 169 ARG B N 1
ATOM 2988 C CA . ARG B 1 169 ? 14.656 30.344 5.781 1 97 169 ARG B CA 1
ATOM 2989 C C . ARG B 1 169 ? 15.586 29.141 5.891 1 97 169 ARG B C 1
ATOM 2991 O O . ARG B 1 169 ? 16.422 28.922 5.02 1 97 169 ARG B O 1
ATOM 2998 N N . ARG B 1 170 ? 15.43 28.375 6.883 1 95.75 170 ARG B N 1
ATOM 2999 C CA . ARG B 1 170 ? 16.359 27.297 7.184 1 95.75 170 ARG B CA 1
ATOM 3000 C C . ARG B 1 170 ? 16 26.031 6.395 1 95.75 170 ARG B C 1
ATOM 3002 O O . ARG B 1 170 ? 16.844 25.172 6.188 1 95.75 170 ARG B O 1
ATOM 3009 N N . GLY B 1 171 ? 14.711 25.828 6.09 1 97.19 171 GLY B N 1
ATOM 3010 C CA . GLY B 1 171 ? 14.281 24.734 5.242 1 97.19 171 GLY B CA 1
ATOM 3011 C C . GLY B 1 171 ? 13.773 23.531 6.027 1 97.19 171 GLY B C 1
ATOM 3012 O O . GLY B 1 171 ? 13.414 22.5 5.441 1 97.19 171 GLY B O 1
ATOM 3013 N N . TRP B 1 172 ? 13.844 23.641 7.32 1 98.31 172 TRP B N 1
ATOM 3014 C CA . TRP B 1 172 ? 13.328 22.562 8.156 1 98.31 172 TRP B CA 1
ATOM 3015 C C . TRP B 1 172 ? 12.781 23.109 9.477 1 98.31 172 TRP B C 1
ATOM 3017 O O . TRP B 1 172 ? 13.008 24.266 9.812 1 98.31 172 TRP B O 1
ATOM 3027 N N . ALA B 1 173 ? 11.992 22.266 10.156 1 98.56 173 ALA B N 1
ATOM 3028 C CA . ALA B 1 173 ? 11.43 22.609 11.461 1 98.56 173 ALA B CA 1
ATOM 3029 C C . ALA B 1 173 ? 11.656 21.484 12.469 1 98.56 173 ALA B C 1
ATOM 3031 O O . ALA B 1 173 ? 11.852 20.328 12.086 1 98.56 173 ALA B O 1
ATOM 3032 N N . GLN B 1 174 ? 11.695 21.812 13.734 1 98.19 174 GLN B N 1
ATOM 3033 C CA . GLN B 1 174 ? 11.742 20.812 14.805 1 98.19 174 GLN B CA 1
ATOM 3034 C C . GLN B 1 174 ? 10.711 21.125 15.883 1 98.19 174 GLN B C 1
ATOM 3036 O O . GLN B 1 174 ? 10.242 22.25 16 1 98.19 174 GLN B O 1
ATOM 3041 N N . SER B 1 175 ? 10.297 20.172 16.578 1 97.5 175 SER B N 1
ATOM 3042 C CA . SER B 1 175 ? 9.336 20.281 17.656 1 97.5 175 SER B CA 1
ATOM 3043 C C . SER B 1 175 ? 9.695 19.359 18.812 1 97.5 175 SER B C 1
ATOM 3045 O O . SER B 1 175 ? 10.164 18.234 18.609 1 97.5 175 SER B O 1
ATOM 3047 N N . VAL B 1 176 ? 9.547 19.875 20.016 1 96.62 176 VAL B N 1
ATOM 3048 C CA . VAL B 1 176 ? 9.812 19.125 21.234 1 96.62 176 VAL B CA 1
ATOM 3049 C C . VAL B 1 176 ? 8.625 19.234 22.172 1 96.62 176 VAL B C 1
ATOM 3051 O O . VAL B 1 176 ? 8.312 20.328 22.656 1 96.62 176 VAL B O 1
ATOM 3054 N N . ALA B 1 177 ? 8 18.109 22.391 1 94.62 177 ALA B N 1
ATOM 3055 C CA . ALA B 1 177 ? 6.934 18 23.375 1 94.62 177 ALA B CA 1
ATOM 3056 C C . ALA B 1 177 ? 5.77 18.922 23.031 1 94.62 177 ALA B C 1
ATOM 3058 O O . ALA B 1 177 ? 5.137 19.5 23.922 1 94.62 177 ALA B O 1
ATOM 3059 N N . GLU B 1 178 ? 5.523 19.203 21.781 1 92.94 178 GLU B N 1
ATOM 3060 C CA . GLU B 1 178 ? 4.434 20.078 21.359 1 92.94 178 GLU B CA 1
ATOM 3061 C C . GLU B 1 178 ? 3.15 19.281 21.125 1 92.94 178 GLU B C 1
ATOM 3063 O O . GLU B 1 178 ? 2.117 19.578 21.734 1 92.94 178 GLU B O 1
ATOM 3068 N N . ARG B 1 179 ? 3.271 18.297 20.25 1 87.62 179 ARG B N 1
ATOM 3069 C CA . ARG B 1 179 ? 2.102 17.469 19.969 1 87.62 179 ARG B CA 1
ATOM 3070 C C . ARG B 1 179 ? 1.827 16.484 21.094 1 87.62 179 ARG B C 1
ATOM 3072 O O . ARG B 1 179 ? 0.685 16.344 21.547 1 87.62 179 ARG B O 1
ATOM 3079 N N . GLU B 1 180 ? 2.881 15.812 21.484 1 88.5 180 GLU B N 1
ATOM 3080 C CA . GLU B 1 180 ? 2.891 14.883 22.609 1 88.5 180 GLU B CA 1
ATOM 3081 C C . GLU B 1 180 ? 4.066 15.164 23.547 1 88.5 180 GLU B C 1
ATOM 3083 O O . GLU B 1 180 ? 5.191 15.359 23.078 1 88.5 180 GLU B O 1
ATOM 3088 N N . PRO B 1 181 ? 3.889 15.266 24.891 1 90.06 181 PRO B N 1
ATOM 3089 C CA . PRO B 1 181 ? 4.934 15.656 25.844 1 90.06 181 PRO B CA 1
ATOM 3090 C C . PRO B 1 181 ? 6.211 14.836 25.688 1 90.06 181 PRO B C 1
ATOM 3092 O O . PRO B 1 181 ? 7.312 15.352 25.875 1 90.06 181 PRO B O 1
ATOM 3095 N N . GLY B 1 182 ? 6.191 13.641 25.297 1 91.69 182 GLY B N 1
ATOM 3096 C CA . GLY B 1 182 ? 7.359 12.773 25.266 1 91.69 182 GLY B CA 1
ATOM 3097 C C . GLY B 1 182 ? 7.895 12.547 23.859 1 91.69 182 GLY B C 1
ATOM 3098 O O . GLY B 1 182 ? 8.812 11.75 23.672 1 91.69 182 GLY B O 1
ATOM 3099 N N . VAL B 1 183 ? 7.477 13.406 22.938 1 93.94 183 VAL B N 1
ATOM 3100 C CA . VAL B 1 183 ? 7.836 13.133 21.547 1 93.94 183 VAL B CA 1
ATOM 3101 C C . VAL B 1 183 ? 8.516 14.359 20.938 1 93.94 183 VAL B C 1
ATOM 3103 O O . VAL B 1 183 ? 8.109 15.492 21.188 1 93.94 183 VAL B O 1
ATOM 3106 N N . ALA B 1 184 ? 9.602 14.164 20.234 1 96.75 184 ALA B N 1
ATOM 3107 C CA . ALA B 1 184 ? 10.266 15.188 19.438 1 96.75 184 ALA B CA 1
ATOM 3108 C C . ALA B 1 184 ? 10.258 14.812 17.953 1 96.75 184 ALA B C 1
ATOM 3110 O O . ALA B 1 184 ? 10.078 13.641 17.609 1 96.75 184 ALA B O 1
ATOM 3111 N N . SER B 1 185 ? 10.398 15.797 17.156 1 97.62 185 SER B N 1
ATOM 3112 C CA . SER B 1 185 ? 10.398 15.531 15.719 1 97.62 185 SER B CA 1
ATOM 3113 C C . SER B 1 185 ? 11.133 16.625 14.953 1 97.62 185 SER B C 1
ATOM 3115 O O . SER B 1 185 ? 11.359 17.719 15.484 1 97.62 185 SER B O 1
ATOM 3117 N N . VAL B 1 186 ? 11.578 16.312 13.758 1 98.31 186 VAL B N 1
ATOM 3118 C CA . VAL B 1 186 ? 12.133 17.234 12.766 1 98.31 186 VAL B CA 1
ATOM 3119 C C . VAL B 1 186 ? 11.516 16.953 11.398 1 98.31 186 VAL B C 1
ATOM 3121 O O . VAL B 1 186 ? 11.281 15.789 11.047 1 98.31 186 VAL B O 1
ATOM 3124 N N . SER B 1 187 ? 11.18 18.016 10.656 1 98.62 187 SER B N 1
ATOM 3125 C CA . SER B 1 187 ? 10.484 17.859 9.383 1 98.62 187 SER B CA 1
ATOM 3126 C C . SER B 1 187 ? 11.062 18.797 8.328 1 98.62 187 SER B C 1
ATOM 3128 O O . SER B 1 187 ? 11.648 19.828 8.656 1 98.62 187 SER B O 1
ATOM 3130 N N . ALA B 1 188 ? 10.953 18.406 7.109 1 98.69 188 ALA B N 1
ATOM 3131 C CA . ALA B 1 188 ? 11.352 19.203 5.949 1 98.69 188 ALA B CA 1
ATOM 3132 C C . ALA B 1 188 ? 10.289 19.156 4.859 1 98.69 188 ALA B C 1
ATOM 3134 O O . ALA B 1 188 ? 9.539 18.172 4.758 1 98.69 188 ALA B O 1
ATOM 3135 N N . PRO B 1 189 ? 10.195 20.203 4.09 1 98.56 189 PRO B N 1
ATOM 3136 C CA . PRO B 1 189 ? 9.18 20.266 3.037 1 98.56 189 PRO B CA 1
ATOM 3137 C C . PRO B 1 189 ? 9.547 19.422 1.818 1 98.56 189 PRO B C 1
ATOM 3139 O O . PRO B 1 189 ? 10.727 19.344 1.45 1 98.56 189 PRO B O 1
ATOM 3142 N N . VAL B 1 190 ? 8.609 18.734 1.261 1 98.44 190 VAL B N 1
ATOM 3143 C CA . VAL B 1 190 ? 8.711 18.078 -0.033 1 98.44 190 VAL B CA 1
ATOM 3144 C C . VAL B 1 190 ? 8 18.906 -1.1 1 98.44 190 VAL B C 1
ATOM 3146 O O . VAL B 1 190 ? 6.844 19.297 -0.927 1 98.44 190 VAL B O 1
ATOM 3149 N N . ARG B 1 191 ? 8.68 19.141 -2.168 1 97.38 191 ARG B N 1
ATOM 3150 C CA . ARG B 1 191 ? 8.156 20.031 -3.201 1 97.38 191 ARG B CA 1
ATOM 3151 C C . ARG B 1 191 ? 7.883 19.266 -4.492 1 97.38 191 ARG B C 1
ATOM 3153 O O . ARG B 1 191 ? 8.523 18.25 -4.762 1 97.38 191 ARG B O 1
ATOM 3160 N N . ASP B 1 192 ? 6.871 19.75 -5.203 1 94.19 192 ASP B N 1
ATOM 3161 C CA . ASP B 1 192 ? 6.645 19.203 -6.539 1 94.19 192 ASP B CA 1
ATOM 3162 C C . ASP B 1 192 ? 7.527 19.906 -7.574 1 94.19 192 ASP B C 1
ATOM 3164 O O . ASP B 1 192 ? 8.406 20.688 -7.219 1 94.19 192 ASP B O 1
ATOM 3168 N N . SER B 1 193 ? 7.273 19.547 -8.859 1 91.44 193 SER B N 1
ATOM 3169 C CA . SER B 1 193 ? 8.125 20.031 -9.938 1 91.44 193 SER B CA 1
ATOM 3170 C C . SER B 1 193 ? 8.016 21.547 -10.086 1 91.44 193 SER B C 1
ATOM 3172 O O . SER B 1 193 ? 8.914 22.188 -10.633 1 91.44 193 SER B O 1
ATOM 3174 N N . ARG B 1 194 ? 6.965 22.25 -9.523 1 94.38 194 ARG B N 1
ATOM 3175 C CA . ARG B 1 194 ? 6.758 23.703 -9.609 1 94.38 194 ARG B CA 1
ATOM 3176 C C . ARG B 1 194 ? 7.316 24.406 -8.383 1 94.38 194 ARG B C 1
ATOM 3178 O O . ARG B 1 194 ? 7.184 25.625 -8.242 1 94.38 194 ARG B O 1
ATOM 3185 N N . GLY B 1 195 ? 7.836 23.609 -7.508 1 94.5 195 GLY B N 1
ATOM 3186 C CA . GLY B 1 195 ? 8.414 24.188 -6.305 1 94.5 195 GLY B CA 1
ATOM 3187 C C . GLY B 1 195 ? 7.402 24.359 -5.184 1 94.5 195 GLY B C 1
ATOM 3188 O O . GLY B 1 195 ? 7.715 24.938 -4.145 1 94.5 195 GLY B O 1
ATOM 3189 N N . VAL B 1 196 ? 6.254 23.922 -5.387 1 96.56 196 VAL B N 1
ATOM 3190 C CA . VAL B 1 196 ? 5.195 24.047 -4.391 1 96.56 196 VAL B CA 1
ATOM 3191 C C . VAL B 1 196 ? 5.348 22.953 -3.336 1 96.56 196 VAL B C 1
ATOM 3193 O O . VAL B 1 196 ? 5.555 21.781 -3.674 1 96.56 196 VAL B O 1
ATOM 3196 N N . VAL B 1 197 ? 5.285 23.344 -2.059 1 97.81 197 VAL B N 1
ATOM 3197 C CA . VAL B 1 197 ? 5.355 22.359 -0.98 1 97.81 197 VAL B CA 1
ATOM 3198 C C . VAL B 1 197 ? 4.066 21.547 -0.935 1 97.81 197 VAL B C 1
ATOM 3200 O O . VAL B 1 197 ? 2.982 22.109 -0.726 1 97.81 197 VAL B O 1
ATOM 3203 N N . ILE B 1 198 ? 4.195 20.25 -1.105 1 97.12 198 ILE B N 1
ATOM 3204 C CA . ILE B 1 198 ? 2.998 19.406 -1.202 1 97.12 198 ILE B CA 1
ATOM 3205 C C . ILE B 1 198 ? 2.953 18.438 -0.03 1 97.12 198 ILE B C 1
ATOM 3207 O O . ILE B 1 198 ? 1.958 17.734 0.163 1 97.12 198 ILE B O 1
ATOM 3211 N N . ALA B 1 199 ? 3.994 18.328 0.712 1 98.56 199 ALA B N 1
ATOM 3212 C CA . ALA B 1 199 ? 4.055 17.422 1.854 1 98.56 199 ALA B CA 1
ATOM 3213 C C . ALA B 1 199 ? 5.199 17.797 2.793 1 98.56 199 ALA B C 1
ATOM 3215 O O . ALA B 1 199 ? 5.992 18.688 2.488 1 98.56 199 ALA B O 1
ATOM 3216 N N . ALA B 1 200 ? 5.191 17.219 3.949 1 98.62 200 ALA B N 1
ATOM 3217 C CA . ALA B 1 200 ? 6.297 17.281 4.906 1 98.62 200 ALA B CA 1
ATOM 3218 C C . ALA B 1 200 ? 6.793 15.891 5.266 1 98.62 200 ALA B C 1
ATOM 3220 O O . ALA B 1 200 ? 5.996 15.008 5.602 1 98.62 200 ALA B O 1
ATOM 3221 N N . VAL B 1 201 ? 8.055 15.656 5.133 1 98.56 201 VAL B N 1
ATOM 3222 C CA . VAL B 1 201 ? 8.672 14.422 5.617 1 98.56 201 VAL B CA 1
ATOM 3223 C C . VAL B 1 201 ? 9.227 14.648 7.023 1 98.56 201 VAL B C 1
ATOM 3225 O O . VAL B 1 201 ? 9.797 15.703 7.312 1 98.56 201 VAL B O 1
ATOM 3228 N N . SER B 1 202 ? 9.016 13.695 7.91 1 98.06 202 SER B N 1
ATOM 3229 C CA . SER B 1 202 ? 9.328 13.898 9.32 1 98.06 202 SER B CA 1
ATOM 3230 C C . SER B 1 202 ? 10.07 12.703 9.906 1 98.06 202 SER B C 1
ATOM 3232 O O . SER B 1 202 ? 9.82 11.562 9.516 1 98.06 202 SER B O 1
ATOM 3234 N N . VAL B 1 203 ? 10.984 12.945 10.773 1 97.25 203 VAL B N 1
ATOM 3235 C CA . VAL B 1 203 ? 11.562 11.977 11.703 1 97.25 203 VAL B CA 1
ATOM 3236 C C . VAL B 1 203 ? 11.094 12.297 13.125 1 97.25 203 VAL B C 1
ATOM 3238 O O . VAL B 1 203 ? 11.141 13.445 13.562 1 97.25 203 VAL B O 1
ATOM 3241 N N . SER B 1 204 ? 10.602 11.289 13.805 1 96.19 204 SER B N 1
ATOM 3242 C CA . SER B 1 204 ? 10.102 11.516 15.156 1 96.19 204 SER B CA 1
ATOM 3243 C C . SER B 1 204 ? 10.469 10.359 16.078 1 96.19 204 SER B C 1
ATOM 3245 O O . SER B 1 204 ? 10.766 9.258 15.625 1 96.19 204 SER B O 1
ATOM 3247 N N . GLY B 1 205 ? 10.469 10.633 17.391 1 94 205 GLY B N 1
ATOM 3248 C CA . GLY B 1 205 ? 10.781 9.641 18.406 1 94 205 GLY B CA 1
ATOM 3249 C C . GLY B 1 205 ? 10.695 10.18 19.812 1 94 205 GLY B C 1
ATOM 3250 O O . GLY B 1 205 ? 10.383 11.352 20.016 1 94 205 GLY B O 1
ATOM 3251 N N . PRO B 1 206 ? 10.898 9.266 20.75 1 92.75 206 PRO B N 1
ATOM 3252 C CA . PRO B 1 206 ? 10.898 9.711 22.156 1 92.75 206 PRO B CA 1
ATOM 3253 C C . PRO B 1 206 ? 12.016 10.703 22.453 1 92.75 206 PRO B C 1
ATOM 3255 O O . PRO B 1 206 ? 13.148 10.508 22.031 1 92.75 206 PRO B O 1
ATOM 3258 N N . ILE B 1 207 ? 11.633 11.734 23.203 1 94.06 207 ILE B N 1
ATOM 3259 C CA . ILE B 1 207 ? 12.594 12.766 23.562 1 94.06 207 ILE B CA 1
ATOM 3260 C C . ILE B 1 207 ? 13.797 12.133 24.25 1 94.06 207 ILE B C 1
ATOM 3262 O O . ILE B 1 207 ? 14.938 12.547 24.031 1 94.06 207 ILE B O 1
ATOM 3266 N N . ASP B 1 208 ? 13.602 11.102 24.969 1 91.56 208 ASP B N 1
ATOM 3267 C CA . ASP B 1 208 ? 14.656 10.461 25.75 1 91.56 208 ASP B CA 1
ATOM 3268 C C . ASP B 1 208 ? 15.703 9.828 24.828 1 91.56 208 ASP B C 1
ATOM 3270 O O . ASP B 1 208 ? 16.875 9.727 25.203 1 91.56 208 ASP B O 1
ATOM 3274 N N . ARG B 1 209 ? 15.289 9.508 23.703 1 90.94 209 ARG B N 1
ATOM 3275 C CA . ARG B 1 209 ? 16.188 8.836 22.781 1 90.94 209 ARG B CA 1
ATOM 3276 C C . ARG B 1 209 ? 16.766 9.82 21.766 1 90.94 209 ARG B C 1
ATOM 3278 O O . ARG B 1 209 ? 17.969 9.82 21.5 1 90.94 209 ARG B O 1
ATOM 3285 N N . ILE B 1 210 ? 15.93 10.656 21.234 1 91.62 210 ILE B N 1
ATOM 3286 C CA . ILE B 1 210 ? 16.422 11.445 20.109 1 91.62 210 ILE B CA 1
ATOM 3287 C C . ILE B 1 210 ? 16.844 12.828 20.594 1 91.62 210 ILE B C 1
ATOM 3289 O O . ILE B 1 210 ? 17.484 13.586 19.859 1 91.62 210 ILE B O 1
ATOM 3293 N N . GLY B 1 211 ? 16.531 13.18 21.875 1 92.31 211 GLY B N 1
ATOM 3294 C CA . GLY B 1 211 ? 16.938 14.445 22.453 1 92.31 211 GLY B CA 1
ATOM 3295 C C . GLY B 1 211 ? 16 15.594 22.125 1 92.31 211 GLY B C 1
ATOM 3296 O O . GLY B 1 211 ? 14.945 15.383 21.516 1 92.31 211 GLY B O 1
ATOM 3297 N N . ARG B 1 212 ? 16.453 16.797 22.531 1 95.12 212 ARG B N 1
ATOM 3298 C CA . ARG B 1 212 ? 15.609 17.984 22.422 1 95.12 212 ARG B CA 1
ATOM 3299 C C . ARG B 1 212 ? 16.047 18.859 21.25 1 95.12 212 ARG B C 1
ATOM 3301 O O . ARG B 1 212 ? 15.531 19.969 21.062 1 95.12 212 ARG B O 1
ATOM 3308 N N . ARG B 1 213 ? 17.031 18.438 20.516 1 96.31 213 ARG B N 1
ATOM 3309 C CA . ARG B 1 213 ? 17.469 19.125 19.312 1 96.31 213 ARG B CA 1
ATOM 3310 C C . ARG B 1 213 ? 17.531 18.156 18.125 1 96.31 213 ARG B C 1
ATOM 3312 O O . ARG B 1 213 ? 18.578 18 17.5 1 96.31 213 ARG B O 1
ATOM 3319 N N . PRO B 1 214 ? 16.344 17.625 17.766 1 95.12 214 PRO B N 1
ATOM 3320 C CA . PRO B 1 214 ? 16.344 16.625 16.703 1 95.12 214 PRO B CA 1
ATOM 3321 C C . PRO B 1 214 ? 16.859 17.188 15.375 1 95.12 214 PRO B C 1
ATOM 3323 O O . PRO B 1 214 ? 17.406 16.453 14.555 1 95.12 214 PRO B O 1
ATOM 3326 N N . GLY B 1 215 ? 16.734 18.469 15.156 1 95.75 215 GLY B N 1
ATOM 3327 C CA . GLY B 1 215 ? 17.266 19.094 13.945 1 95.75 215 GLY B CA 1
ATOM 3328 C C . GLY B 1 215 ? 18.766 18.969 13.812 1 95.75 215 GLY B C 1
ATOM 3329 O O . GLY B 1 215 ? 19.281 18.734 12.719 1 95.75 215 GLY B O 1
ATOM 3330 N N . ALA B 1 216 ? 19.453 19.156 14.883 1 93.94 216 ALA B N 1
ATOM 3331 C CA . ALA B 1 216 ? 20.906 19.031 14.883 1 93.94 216 ALA B CA 1
ATOM 3332 C C . ALA B 1 216 ? 21.344 17.625 14.477 1 93.94 216 ALA B C 1
ATOM 3334 O O . ALA B 1 216 ? 22.391 17.453 13.836 1 93.94 216 ALA B O 1
ATOM 3335 N N . ARG B 1 217 ? 20.594 16.75 14.734 1 92.31 217 ARG B N 1
ATOM 3336 C CA . ARG B 1 217 ? 20.953 15.352 14.5 1 92.31 217 ARG B CA 1
ATOM 3337 C C . ARG B 1 217 ? 20.578 14.914 13.094 1 92.31 217 ARG B C 1
ATOM 3339 O O . ARG B 1 217 ? 21.344 14.211 12.422 1 92.31 217 ARG B O 1
ATOM 3346 N N . TRP B 1 218 ? 19.375 15.359 12.672 1 94.94 218 TRP B N 1
ATOM 3347 C CA . TRP B 1 218 ? 18.859 14.648 11.508 1 94.94 218 TRP B CA 1
ATOM 3348 C C . TRP B 1 218 ? 18.453 15.625 10.406 1 94.94 218 TRP B C 1
ATOM 3350 O O . TRP B 1 218 ? 17.906 15.219 9.375 1 94.94 218 TRP B O 1
ATOM 3360 N N . ALA B 1 219 ? 18.672 16.875 10.594 1 95.38 219 ALA B N 1
ATOM 3361 C CA . ALA B 1 219 ? 18.234 17.844 9.586 1 95.38 219 ALA B CA 1
ATOM 3362 C C . ALA B 1 219 ? 18.859 17.547 8.227 1 95.38 219 ALA B C 1
ATOM 3364 O O . ALA B 1 219 ? 18.188 17.609 7.199 1 95.38 219 ALA B O 1
ATOM 3365 N N . ALA B 1 220 ? 20.109 17.172 8.25 1 95.69 220 ALA B N 1
ATOM 3366 C CA . ALA B 1 220 ? 20.797 16.891 6.988 1 95.69 220 ALA B CA 1
ATOM 3367 C C . ALA B 1 220 ? 20.188 15.68 6.293 1 95.69 220 ALA B C 1
ATOM 3369 O O . ALA B 1 220 ? 19.953 15.711 5.086 1 95.69 220 ALA B O 1
ATOM 3370 N N . ASP B 1 221 ? 19.984 14.633 7.066 1 95.31 221 ASP B N 1
ATOM 3371 C CA . ASP B 1 221 ? 19.344 13.43 6.531 1 95.31 221 ASP B CA 1
ATOM 3372 C C . ASP B 1 221 ? 17.953 13.734 5.977 1 95.31 221 ASP B C 1
ATOM 3374 O O . ASP B 1 221 ? 17.594 13.25 4.906 1 95.31 221 ASP B O 1
ATOM 3378 N N . LEU B 1 222 ? 17.281 14.492 6.676 1 96.62 222 LEU B N 1
ATOM 3379 C CA . LEU B 1 222 ? 15.914 14.859 6.316 1 96.62 222 LEU B CA 1
ATOM 3380 C C . LEU B 1 222 ? 15.891 15.688 5.035 1 96.62 222 LEU B C 1
ATOM 3382 O O . LEU B 1 222 ? 15.039 15.477 4.168 1 96.62 222 LEU B O 1
ATOM 3386 N N . LEU B 1 223 ? 16.766 16.656 4.988 1 96.62 223 LEU B N 1
ATOM 3387 C CA . LEU B 1 223 ? 16.828 17.516 3.805 1 96.62 223 LEU B CA 1
ATOM 3388 C C . LEU B 1 223 ? 17.219 16.703 2.574 1 96.62 223 LEU B C 1
ATOM 3390 O O . LEU B 1 223 ? 16.672 16.906 1.488 1 96.62 223 LEU B O 1
ATOM 3394 N N . SER B 1 224 ? 18.125 15.789 2.775 1 96.69 224 SER B N 1
ATOM 3395 C CA . SER B 1 224 ? 18.5 14.898 1.687 1 96.69 224 SER B CA 1
ATOM 3396 C C . SER B 1 224 ? 17.328 14.047 1.229 1 96.69 224 SER B C 1
ATOM 3398 O O . SER B 1 224 ? 17.094 13.883 0.029 1 96.69 224 SER B O 1
ATOM 3400 N N . ALA B 1 225 ? 16.594 13.555 2.162 1 96.19 225 ALA B N 1
ATOM 3401 C CA . ALA B 1 225 ? 15.414 12.75 1.856 1 96.19 225 ALA B CA 1
ATOM 3402 C C . ALA B 1 225 ? 14.359 13.586 1.133 1 96.19 225 ALA B C 1
ATOM 3404 O O . ALA B 1 225 ? 13.773 13.133 0.147 1 96.19 225 ALA B O 1
ATOM 3405 N N . ALA B 1 226 ? 14.094 14.766 1.662 1 97.19 226 ALA B N 1
ATOM 3406 C CA . ALA B 1 226 ? 13.125 15.664 1.037 1 97.19 226 ALA B CA 1
ATOM 3407 C C . ALA B 1 226 ? 13.516 15.977 -0.405 1 97.19 226 ALA B C 1
ATOM 3409 O O . ALA B 1 226 ? 12.664 15.984 -1.297 1 97.19 226 ALA B O 1
ATOM 3410 N N . GLU B 1 227 ? 14.766 16.172 -0.599 1 95.88 227 GLU B N 1
ATOM 3411 C CA . GLU B 1 227 ? 15.266 16.453 -1.941 1 95.88 227 GLU B CA 1
ATOM 3412 C C . GLU B 1 227 ? 15.117 15.234 -2.85 1 95.88 227 GLU B C 1
ATOM 3414 O O . GLU B 1 227 ? 14.75 15.367 -4.02 1 95.88 227 GLU B O 1
ATOM 3419 N N . ALA B 1 228 ? 15.5 14.133 -2.344 1 94.69 228 ALA B N 1
ATOM 3420 C CA . ALA B 1 228 ? 15.359 12.898 -3.111 1 94.69 228 ALA B CA 1
ATOM 3421 C C . ALA B 1 228 ? 13.906 12.672 -3.531 1 94.69 228 ALA B C 1
ATOM 3423 O O . ALA B 1 228 ? 13.641 12.258 -4.66 1 94.69 228 ALA B O 1
ATOM 3424 N N . MET B 1 229 ? 12.984 12.93 -2.643 1 94.5 229 MET B N 1
ATOM 3425 C CA . MET B 1 229 ? 11.562 12.805 -2.961 1 94.5 229 MET B CA 1
ATOM 3426 C C . MET B 1 229 ? 11.156 13.828 -4.016 1 94.5 229 MET B C 1
ATOM 3428 O O . MET B 1 229 ? 10.445 13.492 -4.965 1 94.5 229 MET B O 1
ATOM 3432 N N . THR B 1 230 ? 11.578 15.039 -3.82 1 93.56 230 THR B N 1
ATOM 3433 C CA . THR B 1 230 ? 11.25 16.125 -4.742 1 93.56 230 THR B CA 1
ATOM 3434 C C . THR B 1 230 ? 11.711 15.781 -6.156 1 93.56 230 THR B C 1
ATOM 3436 O O . THR B 1 230 ? 11 16.047 -7.125 1 93.56 230 THR B O 1
ATOM 3439 N N . ARG B 1 231 ? 12.852 15.125 -6.297 1 92.31 231 ARG B N 1
ATOM 3440 C CA . ARG B 1 231 ? 13.406 14.773 -7.598 1 92.31 231 ARG B CA 1
ATOM 3441 C C . ARG B 1 231 ? 12.539 13.734 -8.297 1 92.31 231 ARG B C 1
ATOM 3443 O O . ARG B 1 231 ? 12.594 13.594 -9.523 1 92.31 231 ARG B O 1
ATOM 3450 N N . ARG B 1 232 ? 11.789 13.07 -7.551 1 88.5 232 ARG B N 1
ATOM 3451 C CA . ARG B 1 232 ? 10.953 12.016 -8.102 1 88.5 232 ARG B CA 1
ATOM 3452 C C . ARG B 1 232 ? 9.57 12.539 -8.461 1 88.5 232 ARG B C 1
ATOM 3454 O O . ARG B 1 232 ? 8.719 11.789 -8.945 1 88.5 232 ARG B O 1
ATOM 3461 N N . LEU B 1 233 ? 9.406 13.758 -8.078 1 90.06 233 LEU B N 1
ATOM 3462 C CA . LEU B 1 233 ? 8.102 14.375 -8.273 1 90.06 233 LEU B CA 1
ATOM 3463 C C . LEU B 1 233 ? 8.141 15.383 -9.414 1 90.06 233 LEU B C 1
ATOM 3465 O O . LEU B 1 233 ? 7.172 15.508 -10.172 1 90.06 233 LEU B O 1
#

pLDDT: mean 93.57, std 6.9, range [40.34, 98.75]

Sequence (466 aa):
MRQHSGIGVLDKAMEVLHTIAESPCGLAELCERTQFPRATAYRLAAALEVHRLLARDDEGRWRLGPACTELAARVNDPLLAAGAAVLPQLRESTGESVQLYRREGTSRVCVAALEPAAGLRDTVPVGARLPMTAGSGAKVLLAHSDAATQRAVLPGAKFTDRTLAEVRRRGWAQSVAEREPGVASVSAPVRDSRGVVIAAVSVSGPIDRIGRRPGARWAADLLSAAEAMTRRLMRQHSGIGVLDKAMEVLHTIAESPCGLAELCERTQFPRATAYRLAAALEVHRLLARDDEGRWRLGPACTELAARVNDPLLAAGAAVLPQLRESTGESVQLYRREGTSRVCVAALEPAAGLRDTVPVGARLPMTAGSGAKVLLAHSDAATQRAVLPGAKFTDRTLAEVRRRGWAQSVAEREPGVASVSAPVRDSRGVVIAAVSVSGPIDRIGRRPGARWAADLLSAAEAMTRRL

Secondary structure (DSSP, 8-state):
-----S-HHHHHHHHHHHHHHHS-B-HHHHHHHH---HHHHHHHHHHHHHTTSEEE-TTS-EEE-HHHHHHHTT---HHHHHHHHHHHHHHHHH-SEEEEEEEETTEEEEEEEE--SSSS-----TT-EEESSSSHHHHHHHHTS-HHHHHHHGGG-SS-HHHHHHHHHHS-EEEESSSSTTEEEEEEEEE-TTS-EEEEEEEEEEHHHH-S-HHHHHHHHHHHHHHHHHHT-/-----S-HHHHHHHHHHHHHHHS-B-HHHHHHHH---HHHHHHHHHHHHHTTSEEE-TTS-EEE-HHHHHHHTT---HHHHHHHHHHHHHHHHH-SEEEEEEEETTEEEEEEEE--SSSS-----TT-EEESSSSHHHHHHHHTS-HHHHHHHGGG-SS-HHHHHHHHHHS-EEEESSSSTTEEEEEEEEE-TTS-EEEEEEEEEEHHHH-S-HHHHHHHHHHHHHHHHHHT-